Protein AF-A0A6P8FFC8-F1 (afdb_monomer_lite)

Sequence (406 aa):
MRMKVHQKRTISTKQERVILGGIGNQKTQQTAGMQTKPGFVTVKEDDVLLLTDYLQEALHREEDLRMKLTSLQRSTATLLHSSEYLWKSRCSEDLLKSKITALESQLQVCMKGLPQDGVKGLLVDMEKEKGEQDERALQAIQRGTEERAEAQGKILNLQEALQTARAESTKWQSLCEELRGSSTQLKRGLDVSTEQLQQLHTQLELSHGRECELSQQLDGVQQQEEEELRSRLAQLEEDKRTLSAQLQEARDMLSRRGPGELTTRAGVVSEEGPAVQLFKGDDHMAGQLWATEERLKMKERDCVELQTQLEALELECRFYQSSVTQCREELRQLRNRRSQKPSCGYWLVLLLLLFMSGAALLVGLCLCYPLLTDYFQDIYMCLEQHVEDYLNTLASSQNSGCFRPI

InterPro domains:
  IPR051176 Centrosomal and Immune Signaling Modulators [PTHR15715] (24-257)
  IPR060406 SLMAP-like, first coiled-coil [PF27557] (46-112)

Organism: Clupea harengus (NCBI:txid7950)

Foldseek 3Di:
DDDDDDDDDDDDDDDDDDDDDDDDDDDDDDPDQDDDDPDDRDDDPVVVVVVVVVVVVVVVVVVVVVVVVVVVVVVVVVVVVVVVVVVVVVVVVVVVVVVVVVVVVVVVVCVVVDDPVVVVVVVVVVVVVVVVVVVVVVVVVVVVVVVVVVVVVVVVVVVVVVVVVVVVVVVVVVVVVVVVVVVVVVVVVVVVVVVVVVVVVVVVVVVVVVVVVVVVVVVVVVVVVVVVVVVVVVVVVVVVVVVVVVVVVVVVVVVVPDDDDDDDDDDDDDDDDDDDPDDPPVVVVVVVVVVVVVVVVVVVVVVVVVVVVVVVVVVVVVVVVVVVVVVVVVVVVVVVVVVPDPPPPVVVVVVVVVVVVVVVVVVVVCVVCVPVVVVVVVVVVVVVVVVVVVVVVVVVVVPDDDDDDD

Radius of gyration: 61.29 Å; chains: 1; bounding box: 126×76×174 Å

Secondary structure (DSSP, 8-state):
------------------------------------STT-----HHHHHHHHHHHHHHHHHHHHHHHHHHHHHHHHHHHHHHHHHHHHHHHHHHHHHHHHHHHHHHHHHHHHH--HHHHHHHHHHHHHHHHHHHHHHHHHHHHHHHHHHHHHHHHHHHHHHHHHHHHHHHHHHHHHHHHHHHHHHHHHHHHHHHHHHHHHHHHHHHHHHHHHHHHHHHHHHHHHHHHHHHHHHHHHHHHHHHHHHHHHHHHHHHHTS----------------------SSHHHHHHHHHHHHHHHHHHHHHHHHHHHHHHHHHHHHHHHHHHHHHHHHHHHHHHHHHHT---HHHHHHHHHHHHHHHHHHHHHHHHH-HHHHHHHHHHHHHHHHHHHHHHHHHHHHTTS------

pLDDT: mean 80.2, std 22.61, range [25.11, 98.69]

Structure (mmCIF, N/CA/C/O backbone):
data_AF-A0A6P8FFC8-F1
#
_entry.id   AF-A0A6P8FFC8-F1
#
loop_
_atom_site.group_PDB
_atom_site.id
_atom_site.type_symbol
_atom_site.label_atom_id
_atom_site.label_alt_id
_atom_site.label_comp_id
_atom_site.label_asym_id
_atom_site.label_entity_id
_atom_site.label_seq_id
_atom_site.pdbx_PDB_ins_code
_atom_site.Cartn_x
_atom_site.Cartn_y
_atom_site.Cartn_z
_atom_site.occupancy
_atom_site.B_iso_or_equiv
_atom_site.auth_seq_id
_atom_site.auth_comp_id
_atom_site.auth_asym_id
_atom_site.auth_atom_id
_atom_site.pdbx_PDB_model_num
ATOM 1 N N . MET A 1 1 ? -31.167 -25.415 37.114 1.00 40.97 1 MET A N 1
ATOM 2 C CA . MET A 1 1 ? -30.136 -26.347 36.601 1.00 40.97 1 MET A CA 1
ATOM 3 C C . MET A 1 1 ? -28.767 -25.886 37.092 1.00 40.97 1 MET A C 1
ATOM 5 O O . MET A 1 1 ? -28.351 -24.796 36.736 1.00 40.97 1 MET A O 1
ATOM 9 N N . ARG A 1 2 ? -28.109 -26.649 37.979 1.00 33.88 2 ARG A N 1
ATOM 10 C CA . ARG A 1 2 ? -26.772 -26.335 38.523 1.00 33.88 2 ARG A CA 1
ATOM 11 C C . ARG A 1 2 ? -25.704 -26.926 37.601 1.00 33.88 2 ARG A C 1
ATOM 13 O O . ARG A 1 2 ? -25.629 -28.148 37.497 1.00 33.88 2 ARG A O 1
ATOM 20 N N . MET A 1 3 ? -24.871 -26.098 36.976 1.00 36.16 3 MET A N 1
ATOM 21 C CA . MET A 1 3 ? -23.689 -26.581 36.257 1.00 36.16 3 MET A CA 1
ATOM 22 C C . MET A 1 3 ? -22.499 -26.643 37.219 1.00 36.16 3 MET A C 1
ATOM 24 O O . MET A 1 3 ? -21.995 -25.626 37.683 1.00 36.16 3 MET A O 1
ATOM 28 N N . LYS A 1 4 ? -22.086 -27.870 37.553 1.00 38.50 4 LYS A N 1
ATOM 29 C CA . LYS A 1 4 ? -20.825 -28.172 38.238 1.00 38.50 4 LYS A CA 1
ATOM 30 C C . LYS A 1 4 ? -19.704 -28.112 37.201 1.00 38.50 4 LYS A C 1
ATOM 32 O O . LYS A 1 4 ? -19.669 -28.952 36.307 1.00 38.50 4 LYS A O 1
ATOM 37 N N . VAL A 1 5 ? -18.777 -27.169 37.336 1.00 42.69 5 VAL A N 1
ATOM 38 C CA . VAL A 1 5 ? -17.520 -27.186 36.577 1.00 42.69 5 VAL A CA 1
ATOM 39 C C . VAL A 1 5 ? -16.495 -27.966 37.395 1.00 42.69 5 VAL A C 1
ATOM 41 O O . VAL A 1 5 ? -16.095 -27.561 38.483 1.00 42.69 5 VAL A O 1
ATOM 44 N N . HIS A 1 6 ? -16.131 -29.146 36.896 1.00 35.22 6 HIS A N 1
ATOM 45 C CA . HIS A 1 6 ? -15.054 -29.972 37.429 1.00 35.22 6 HIS A CA 1
ATOM 46 C C . HIS A 1 6 ? -13.700 -29.406 37.000 1.00 35.22 6 HIS A C 1
ATOM 48 O O . HIS A 1 6 ? -13.339 -29.451 35.827 1.00 35.22 6 HIS A O 1
ATOM 54 N N . GLN A 1 7 ? -12.928 -28.921 37.970 1.00 38.72 7 GLN A N 1
ATOM 55 C CA . GLN A 1 7 ? -11.532 -28.552 37.782 1.00 38.72 7 GLN A CA 1
ATOM 56 C C . GLN A 1 7 ? -10.659 -29.803 37.961 1.00 38.72 7 GLN A C 1
ATOM 58 O O . GLN A 1 7 ? -10.397 -30.249 39.078 1.00 38.72 7 GLN A O 1
ATOM 63 N N . LYS A 1 8 ? -10.229 -30.400 36.844 1.00 36.50 8 LYS A N 1
ATOM 64 C CA . LYS A 1 8 ? -9.205 -31.454 36.828 1.00 36.50 8 LYS A CA 1
ATOM 65 C C . LYS A 1 8 ? -7.845 -30.830 37.158 1.00 36.50 8 LYS A C 1
ATOM 67 O O . LYS A 1 8 ? -7.291 -30.091 36.353 1.00 36.50 8 LYS A O 1
ATOM 72 N N . ARG A 1 9 ? -7.296 -31.155 38.333 1.00 34.91 9 ARG A N 1
ATOM 73 C CA . ARG A 1 9 ? -5.858 -31.042 38.620 1.00 34.91 9 ARG A CA 1
ATOM 74 C C . ARG A 1 9 ? -5.150 -32.225 37.967 1.00 34.91 9 ARG A C 1
ATOM 76 O O . ARG A 1 9 ? -5.324 -33.357 38.406 1.00 34.91 9 ARG A O 1
ATOM 83 N N . THR A 1 10 ? -4.346 -31.968 36.945 1.00 39.22 10 THR A N 1
ATOM 84 C CA . THR A 1 10 ? -3.332 -32.911 36.466 1.00 39.22 10 THR A CA 1
ATOM 85 C C . THR A 1 10 ? -2.016 -32.592 37.160 1.00 39.22 10 THR A C 1
ATOM 87 O O . THR A 1 10 ? -1.386 -31.570 36.900 1.00 39.22 10 THR A O 1
ATOM 90 N N . ILE A 1 11 ? -1.647 -33.469 38.087 1.00 38.66 11 ILE A N 1
ATOM 91 C CA . ILE A 1 11 ? -0.319 -33.567 38.683 1.00 38.66 11 ILE A CA 1
ATOM 92 C C . ILE A 1 11 ? 0.560 -34.275 37.647 1.00 38.66 11 ILE A C 1
ATOM 94 O O . ILE A 1 11 ? 0.224 -35.382 37.234 1.00 38.66 11 ILE A O 1
ATOM 98 N N . SER A 1 12 ? 1.664 -33.653 37.234 1.00 33.91 12 SER A N 1
ATOM 99 C CA . SER A 1 12 ? 2.736 -34.341 36.511 1.00 33.91 12 SER A CA 1
ATOM 100 C C . SER A 1 12 ? 4.011 -34.258 37.337 1.00 33.91 12 SER A C 1
ATOM 102 O O . SER A 1 12 ? 4.649 -33.214 37.446 1.00 33.91 12 SER A O 1
ATOM 104 N N . THR A 1 13 ? 4.325 -35.383 37.961 1.00 33.38 13 THR A N 1
ATOM 105 C CA . THR A 1 13 ? 5.574 -35.723 38.631 1.00 33.38 13 THR A CA 1
ATOM 106 C C . THR A 1 13 ? 6.575 -36.273 37.614 1.00 33.38 13 THR A C 1
ATOM 108 O O . THR A 1 13 ? 6.241 -37.197 36.880 1.00 33.38 13 THR A O 1
ATOM 111 N N . LYS A 1 14 ? 7.801 -35.732 37.614 1.00 32.88 14 LYS A N 1
ATOM 112 C CA . LYS A 1 14 ? 9.111 -36.397 37.397 1.00 32.88 14 LYS A CA 1
ATOM 113 C C . LYS A 1 14 ? 10.109 -35.390 36.823 1.00 32.88 14 LYS A C 1
ATOM 115 O O . LYS A 1 14 ? 9.912 -34.915 35.715 1.00 32.88 14 LYS A O 1
ATOM 120 N N . GLN A 1 15 ? 11.215 -35.156 37.529 1.00 29.33 15 GLN A N 1
ATOM 121 C CA . GLN A 1 15 ? 12.471 -35.840 37.203 1.00 29.33 15 GLN A CA 1
ATOM 122 C C . GLN A 1 15 ? 13.498 -35.597 38.319 1.00 29.33 15 GLN A C 1
ATOM 124 O O . GLN A 1 15 ? 14.038 -34.505 38.470 1.00 29.33 15 GLN A O 1
ATOM 129 N N . GLU A 1 16 ? 13.747 -36.643 39.108 1.00 30.81 16 GLU A N 1
ATOM 130 C CA . GLU A 1 16 ? 14.966 -36.794 39.901 1.00 30.81 16 GLU A CA 1
ATOM 131 C C . GLU A 1 16 ? 16.195 -36.714 38.991 1.00 30.81 16 GLU A C 1
ATOM 133 O O . GLU A 1 16 ? 16.246 -37.358 37.938 1.00 30.81 16 GLU A O 1
ATOM 138 N N . ARG A 1 17 ? 17.236 -36.025 39.458 1.00 32.50 17 ARG A N 1
ATOM 139 C CA . ARG A 1 17 ? 18.606 -36.453 39.187 1.00 32.50 17 ARG A CA 1
ATOM 140 C C . ARG A 1 17 ? 19.419 -36.392 40.475 1.00 32.50 17 ARG A C 1
ATOM 142 O O . ARG A 1 17 ? 19.907 -35.352 40.897 1.00 32.50 17 ARG A O 1
ATOM 149 N N . VAL A 1 18 ? 19.487 -37.564 41.089 1.00 31.81 18 VAL A N 1
ATOM 150 C CA . VAL A 1 18 ? 20.521 -38.024 42.010 1.00 31.81 18 VAL A CA 1
ATOM 151 C C . VAL A 1 18 ? 21.899 -37.764 41.399 1.00 31.81 18 VAL A C 1
ATOM 153 O O . VAL A 1 18 ? 22.148 -38.237 40.294 1.00 31.81 18 VAL A O 1
ATOM 156 N N . ILE A 1 19 ? 22.797 -37.102 42.135 1.00 35.81 19 ILE A N 1
ATOM 157 C CA . ILE A 1 19 ? 24.216 -37.482 42.189 1.00 35.81 19 ILE A CA 1
ATOM 158 C C . ILE A 1 19 ? 24.649 -37.410 43.657 1.00 35.81 19 ILE A C 1
ATOM 160 O O . ILE A 1 19 ? 24.839 -36.343 44.233 1.00 35.81 19 ILE A O 1
ATOM 164 N N . LEU A 1 20 ? 24.742 -38.597 44.251 1.00 33.06 20 LEU A N 1
ATOM 165 C CA . LEU A 1 20 ? 25.487 -38.891 45.466 1.00 33.06 20 LEU A CA 1
ATOM 166 C C . LEU A 1 20 ? 26.960 -39.099 45.088 1.00 33.06 20 LEU A C 1
ATOM 168 O O . LEU A 1 20 ? 27.239 -39.778 44.102 1.00 33.06 20 LEU A O 1
ATOM 172 N N . GLY A 1 21 ? 27.869 -38.667 45.962 1.00 26.03 21 GLY A N 1
ATOM 173 C CA . GLY A 1 21 ? 29.155 -39.341 46.153 1.00 26.03 21 GLY A CA 1
ATOM 174 C C . GLY A 1 21 ? 30.394 -38.499 45.860 1.00 26.03 21 GLY A C 1
ATOM 175 O O . GLY A 1 21 ? 30.551 -37.969 44.766 1.00 26.03 21 GLY A O 1
ATOM 176 N N . GLY A 1 22 ? 31.313 -38.453 46.831 1.00 26.97 22 GLY A N 1
ATOM 177 C CA . GLY A 1 22 ? 32.692 -38.040 46.570 1.00 26.97 22 GLY A CA 1
ATOM 178 C C . GLY A 1 22 ? 33.465 -37.476 47.757 1.00 26.97 22 GLY A C 1
ATOM 179 O O . GLY A 1 22 ? 33.898 -36.333 47.711 1.00 26.97 22 GLY A O 1
ATOM 180 N N . ILE A 1 23 ? 33.672 -38.274 48.807 1.00 39.56 23 ILE A N 1
ATOM 181 C CA . ILE A 1 23 ? 34.802 -38.098 49.733 1.00 39.56 23 ILE A CA 1
ATOM 182 C C . ILE A 1 23 ? 36.087 -38.418 48.954 1.00 39.56 23 ILE A C 1
ATOM 184 O O . ILE A 1 23 ? 36.138 -39.470 48.318 1.00 39.56 23 ILE A O 1
ATOM 188 N N . GLY A 1 24 ? 37.139 -37.597 49.055 1.00 28.09 24 GLY A N 1
ATOM 189 C CA . GLY A 1 24 ? 38.483 -38.048 48.672 1.00 28.09 24 GLY A CA 1
ATOM 190 C C . GLY A 1 24 ? 39.471 -36.970 48.233 1.00 28.09 24 GLY A C 1
ATOM 191 O O . GLY A 1 24 ? 39.454 -36.542 47.091 1.00 28.09 24 GLY A O 1
ATOM 192 N N . ASN A 1 25 ? 40.356 -36.611 49.164 1.00 29.14 25 ASN A N 1
ATOM 193 C CA . ASN A 1 25 ? 41.813 -36.484 49.029 1.00 29.14 25 ASN A CA 1
ATOM 194 C C . ASN A 1 25 ? 42.472 -35.997 47.721 1.00 29.14 25 ASN A C 1
ATOM 196 O O . ASN A 1 25 ? 42.327 -36.588 46.662 1.00 29.14 25 ASN A O 1
ATOM 200 N N . GLN A 1 26 ? 43.416 -35.068 47.935 1.00 37.78 26 GLN A N 1
ATOM 201 C CA . GLN A 1 26 ? 44.757 -35.000 47.332 1.00 37.78 26 GLN A CA 1
ATOM 202 C C . GLN A 1 26 ? 44.886 -35.307 45.831 1.00 37.78 26 GLN A C 1
ATOM 204 O O . GLN A 1 26 ? 44.946 -36.467 45.435 1.00 37.78 26 GLN A O 1
ATOM 209 N N . LYS A 1 27 ? 45.229 -34.282 45.046 1.00 31.66 27 LYS A N 1
ATOM 210 C CA . LYS A 1 27 ? 46.530 -34.231 44.354 1.00 31.66 27 LYS A CA 1
ATOM 211 C C . LYS A 1 27 ? 46.674 -32.941 43.560 1.00 31.66 27 LYS A C 1
ATOM 213 O O . LYS A 1 27 ? 45.894 -32.637 42.670 1.00 31.66 27 LYS A O 1
ATOM 218 N N . THR A 1 28 ? 47.749 -32.238 43.876 1.00 41.09 28 THR A N 1
ATOM 219 C CA . THR A 1 28 ? 48.655 -31.619 42.912 1.00 41.09 28 THR A CA 1
ATOM 220 C C . THR A 1 28 ? 48.513 -32.202 41.499 1.00 41.09 28 THR A C 1
ATOM 222 O O . THR A 1 28 ? 48.934 -33.329 41.244 1.00 41.09 28 THR A O 1
ATOM 225 N N . GLN A 1 29 ? 48.017 -31.397 40.565 1.00 35.91 29 GLN A N 1
ATOM 226 C CA . GLN A 1 29 ? 48.495 -31.421 39.188 1.00 35.91 29 GLN A CA 1
ATOM 227 C C . GLN A 1 29 ? 48.927 -30.005 38.824 1.00 35.91 29 GLN A C 1
ATOM 229 O O . GLN A 1 29 ? 48.142 -29.145 38.447 1.00 35.91 29 GLN A O 1
ATOM 234 N N . GLN A 1 30 ? 50.229 -29.791 39.009 1.00 41.00 30 GLN A N 1
ATOM 235 C CA . GLN A 1 30 ? 51.023 -28.863 38.223 1.00 41.00 30 GLN A CA 1
ATOM 236 C C . GLN A 1 30 ? 50.660 -29.005 36.741 1.00 41.00 30 GLN A C 1
ATOM 238 O O . GLN A 1 30 ? 51.004 -30.002 36.111 1.00 41.00 30 GLN A O 1
ATOM 243 N N . THR A 1 31 ? 50.073 -27.971 36.158 1.00 39.38 31 THR A N 1
ATOM 244 C CA . THR A 1 31 ? 50.303 -27.635 34.755 1.00 39.38 31 THR A CA 1
ATOM 245 C C . THR A 1 31 ? 51.244 -26.443 34.742 1.00 39.38 31 THR A C 1
ATOM 247 O O . THR A 1 31 ? 50.855 -25.287 34.828 1.00 39.38 31 THR A O 1
ATOM 250 N N . ALA A 1 32 ? 52.532 -26.775 34.688 1.00 48.38 32 ALA A N 1
ATOM 251 C CA . ALA A 1 32 ? 53.653 -25.865 34.542 1.00 48.38 32 ALA A CA 1
ATOM 252 C C . ALA A 1 32 ? 53.354 -24.709 33.567 1.00 48.38 32 ALA A C 1
ATOM 254 O O . ALA A 1 32 ? 53.146 -24.938 32.372 1.00 48.38 32 ALA A O 1
ATOM 255 N N . GLY A 1 33 ? 53.361 -23.479 34.083 1.00 45.41 33 GLY A N 1
ATOM 256 C CA . GLY A 1 33 ? 53.741 -22.292 33.325 1.00 45.41 33 GLY A CA 1
ATOM 257 C C . GLY A 1 33 ? 55.260 -22.197 33.402 1.00 45.41 33 GLY A C 1
ATOM 258 O O . GLY A 1 33 ? 55.819 -21.985 34.479 1.00 45.41 33 GLY A O 1
ATOM 259 N N . MET A 1 34 ? 55.935 -22.483 32.291 1.00 44.62 34 MET A N 1
ATOM 260 C CA . MET A 1 34 ? 57.392 -22.472 32.212 1.00 44.62 34 MET A CA 1
ATOM 261 C C . MET A 1 34 ? 57.901 -21.055 32.493 1.00 44.62 34 MET A C 1
ATOM 263 O O . MET A 1 34 ? 57.666 -20.138 31.711 1.00 44.62 34 MET A O 1
ATOM 267 N N . GLN A 1 35 ? 58.607 -20.880 33.612 1.00 40.31 35 GLN A N 1
ATOM 268 C CA . GLN A 1 35 ? 59.340 -19.651 33.892 1.00 40.31 35 GLN A CA 1
ATOM 269 C C . GLN A 1 35 ? 60.554 -19.569 32.968 1.00 40.31 35 GLN A C 1
ATOM 271 O O . GLN A 1 35 ? 61.497 -20.351 33.091 1.00 40.31 35 GLN A O 1
ATOM 276 N N . THR A 1 36 ? 60.573 -18.570 32.092 1.00 51.97 36 THR A N 1
ATOM 277 C CA . THR A 1 36 ? 61.813 -18.050 31.513 1.00 51.97 36 THR A CA 1
ATOM 278 C C . THR A 1 36 ? 61.978 -16.594 31.946 1.00 51.97 36 THR A C 1
ATOM 280 O O . THR A 1 36 ? 61.289 -15.722 31.431 1.00 51.97 36 THR A O 1
ATOM 283 N N . LYS A 1 37 ? 62.938 -16.364 32.860 1.00 41.12 37 LYS A N 1
ATOM 284 C CA . LYS A 1 37 ? 63.449 -15.073 33.383 1.00 41.12 37 LYS A CA 1
ATOM 285 C C . LYS A 1 37 ? 62.493 -14.252 34.285 1.00 41.12 37 LYS A C 1
ATOM 287 O O . LYS A 1 37 ? 61.277 -14.317 34.131 1.00 41.12 37 LYS A O 1
ATOM 292 N N . PRO A 1 38 ? 63.035 -13.509 35.278 1.00 47.25 38 PRO A N 1
ATOM 293 C CA . PRO A 1 38 ? 62.232 -12.861 36.312 1.00 47.25 38 PRO A CA 1
ATOM 294 C C . PRO A 1 38 ? 61.407 -11.724 35.703 1.00 47.25 38 PRO A C 1
ATOM 296 O O . PRO A 1 38 ? 61.969 -10.796 35.127 1.00 47.25 38 PRO A O 1
ATOM 299 N N . GLY A 1 39 ? 60.082 -11.806 35.835 1.00 53.84 39 GLY A N 1
ATOM 300 C CA . GLY A 1 39 ? 59.167 -10.704 35.517 1.00 53.84 39 GLY A CA 1
ATOM 301 C C . GLY A 1 39 ? 58.048 -10.998 34.515 1.00 53.84 39 GLY A C 1
ATOM 302 O O . GLY A 1 39 ? 57.161 -10.164 34.394 1.00 53.84 39 GLY A O 1
ATOM 303 N N . PHE A 1 40 ? 58.022 -12.155 33.841 1.00 48.06 40 PHE A N 1
ATOM 304 C CA . PHE A 1 40 ? 56.923 -12.509 32.928 1.00 48.06 40 PHE A CA 1
ATOM 305 C C . PHE A 1 40 ? 56.311 -13.868 33.287 1.00 48.06 40 PHE A C 1
ATOM 307 O O . PHE A 1 40 ? 56.902 -14.919 33.049 1.00 48.06 40 PHE A O 1
ATOM 314 N N . VAL A 1 41 ? 55.109 -13.839 33.873 1.00 56.41 41 VAL A N 1
ATOM 315 C CA . VAL A 1 41 ? 54.242 -15.016 34.011 1.00 56.41 41 VAL A CA 1
ATOM 316 C C . VAL A 1 41 ? 53.539 -15.209 32.671 1.00 56.41 41 VAL A C 1
ATOM 318 O O . VAL A 1 41 ? 52.689 -14.408 32.292 1.00 56.41 41 VAL A O 1
ATOM 321 N N . THR A 1 42 ? 53.919 -16.247 31.932 1.00 62.91 42 THR A N 1
ATOM 322 C CA . THR A 1 42 ? 53.246 -16.643 30.694 1.00 62.91 42 THR A CA 1
ATOM 323 C C . THR A 1 42 ? 51.981 -17.416 31.059 1.00 62.91 42 THR A C 1
ATOM 325 O O . THR A 1 42 ? 52.013 -18.609 31.356 1.00 62.91 42 THR A O 1
ATOM 328 N N . VAL A 1 43 ? 50.855 -16.704 31.113 1.00 70.81 43 VAL A N 1
ATOM 329 C CA . VAL A 1 43 ? 49.531 -17.330 31.211 1.00 70.81 43 VAL A CA 1
ATOM 330 C C . VAL A 1 43 ? 49.297 -18.099 29.914 1.00 70.81 43 VAL A C 1
ATOM 332 O O . VAL A 1 43 ? 49.531 -17.561 28.830 1.00 70.81 43 VAL A O 1
ATOM 335 N N . LYS A 1 44 ? 48.894 -19.368 30.014 1.00 80.56 44 LYS A N 1
ATOM 336 C CA . LYS A 1 44 ? 48.562 -20.156 28.827 1.00 80.56 44 LYS A CA 1
ATOM 337 C C . LYS A 1 44 ? 47.301 -19.588 28.201 1.00 80.56 44 LYS A C 1
ATOM 339 O O . LYS A 1 44 ? 46.355 -19.250 28.905 1.00 80.56 44 LYS A O 1
ATOM 344 N N . GLU A 1 45 ? 47.291 -19.512 26.881 1.00 81.38 45 GLU A N 1
ATOM 345 C CA . GLU A 1 45 ? 46.138 -19.037 26.117 1.00 81.38 45 GLU A CA 1
ATOM 346 C C . GLU A 1 45 ? 44.874 -19.854 26.443 1.00 81.38 45 GLU A C 1
ATOM 348 O O . GLU A 1 45 ? 43.814 -19.273 26.655 1.00 81.38 45 GLU A O 1
ATOM 353 N N . ASP A 1 46 ? 45.020 -21.168 26.651 1.00 85.75 46 ASP A N 1
ATOM 354 C CA . ASP A 1 46 ? 43.943 -22.069 27.088 1.00 85.75 46 ASP A CA 1
ATOM 355 C C . ASP A 1 46 ? 43.286 -21.643 28.417 1.00 85.75 46 ASP A C 1
ATOM 357 O O . ASP A 1 46 ? 42.066 -21.718 28.555 1.00 85.75 46 ASP A O 1
ATOM 361 N N . ASP A 1 47 ? 44.067 -21.153 29.389 1.00 88.00 47 ASP A N 1
ATOM 362 C CA . ASP A 1 47 ? 43.550 -20.711 30.694 1.00 88.00 47 ASP A CA 1
ATOM 363 C C . ASP A 1 47 ? 42.786 -19.378 30.570 1.00 88.00 47 ASP A C 1
ATOM 365 O O . ASP A 1 47 ? 41.813 -19.139 31.289 1.00 88.00 47 ASP A O 1
ATOM 369 N N . VAL A 1 48 ? 43.200 -18.509 29.638 1.00 86.62 48 VAL A N 1
ATOM 370 C CA . VAL A 1 48 ? 42.503 -17.248 29.326 1.00 86.62 48 VAL A CA 1
ATOM 371 C C . VAL A 1 48 ? 41.180 -17.528 28.615 1.00 86.62 48 VAL A C 1
ATOM 373 O O . VAL A 1 48 ? 40.162 -16.916 28.950 1.00 86.62 48 VAL A O 1
ATOM 376 N N . LEU A 1 49 ? 41.172 -18.467 27.667 1.00 90.94 49 LEU A N 1
ATOM 377 C CA . LEU A 1 49 ? 39.957 -18.900 26.976 1.00 90.94 49 LEU A CA 1
ATOM 378 C C . LEU A 1 49 ? 38.967 -19.534 27.961 1.00 90.94 49 LEU A C 1
ATOM 380 O O . LEU A 1 49 ? 37.810 -19.126 28.005 1.00 90.94 49 LEU A O 1
ATOM 384 N N . LEU A 1 50 ? 39.440 -20.421 28.840 1.00 94.94 50 LEU A N 1
ATOM 385 C CA . LEU A 1 50 ? 38.618 -21.029 29.886 1.00 94.94 50 LEU A CA 1
ATOM 386 C C . LEU A 1 50 ? 38.032 -19.986 30.856 1.00 94.94 50 LEU A C 1
ATOM 388 O O . LEU A 1 50 ? 36.866 -20.071 31.241 1.00 94.94 50 LEU A O 1
ATOM 392 N N . LEU A 1 51 ? 38.816 -18.978 31.251 1.00 93.81 51 LEU A N 1
ATOM 393 C CA . LEU A 1 51 ? 38.316 -17.876 32.077 1.00 93.81 51 LEU A CA 1
ATOM 394 C C . LEU A 1 51 ? 37.246 -17.060 31.342 1.00 93.81 51 LEU A C 1
ATOM 396 O O . LEU A 1 51 ? 36.266 -16.642 31.958 1.00 93.81 51 LEU A O 1
ATOM 400 N N . THR A 1 52 ? 37.418 -16.852 30.038 1.00 93.56 52 THR A N 1
ATOM 401 C CA . THR A 1 52 ? 36.441 -16.152 29.197 1.00 93.56 52 THR A CA 1
ATOM 402 C C . THR A 1 52 ? 35.127 -16.931 29.138 1.00 93.56 52 THR A C 1
ATOM 404 O O . THR A 1 52 ? 34.075 -16.333 29.357 1.00 93.56 52 THR A O 1
ATOM 407 N N . ASP A 1 53 ? 35.177 -18.256 28.978 1.00 95.25 53 ASP A N 1
ATOM 408 C CA . ASP A 1 53 ? 33.997 -19.129 29.023 1.00 95.25 53 ASP A CA 1
ATOM 409 C C . ASP A 1 53 ? 33.283 -19.061 30.383 1.00 95.25 53 ASP A C 1
ATOM 411 O O . ASP A 1 53 ? 32.058 -18.939 30.439 1.00 95.25 53 ASP A O 1
ATOM 415 N N . TYR A 1 54 ? 34.026 -19.071 31.497 1.00 97.31 54 TYR A N 1
ATOM 416 C CA . TYR A 1 54 ? 33.433 -18.939 32.833 1.00 97.31 54 TYR A CA 1
ATOM 417 C C . TYR A 1 54 ? 32.801 -17.570 33.075 1.00 97.31 54 TYR A C 1
ATOM 419 O O . TYR A 1 54 ? 31.727 -17.495 33.676 1.00 97.31 54 TYR A O 1
ATOM 427 N N . LEU A 1 55 ? 33.443 -16.490 32.624 1.00 96.12 55 LEU A N 1
ATOM 428 C CA . LEU A 1 55 ? 32.888 -15.140 32.713 1.00 96.12 55 LEU A CA 1
ATOM 429 C C . LEU A 1 55 ? 31.633 -15.014 31.854 1.00 96.12 55 LEU A C 1
ATOM 431 O O . LEU A 1 55 ? 30.630 -14.465 32.310 1.00 96.12 55 LEU A O 1
ATOM 435 N N . GLN A 1 56 ? 31.662 -15.573 30.646 1.00 96.00 56 GLN A N 1
ATOM 436 C CA . GLN A 1 56 ? 30.514 -15.604 29.760 1.00 96.00 56 GLN A CA 1
ATOM 437 C C . GLN A 1 56 ? 29.371 -16.399 30.399 1.00 96.00 56 GLN A C 1
ATOM 439 O O . GLN A 1 56 ? 28.252 -15.898 30.458 1.00 96.00 56 GLN A O 1
ATOM 444 N N . GLU A 1 57 ? 29.616 -17.581 30.962 1.00 96.69 57 GLU A N 1
ATOM 445 C CA . GLU A 1 57 ? 28.559 -18.351 31.621 1.00 96.69 57 GLU A CA 1
ATOM 446 C C . GLU A 1 57 ? 28.041 -17.679 32.906 1.00 96.69 57 GLU A C 1
ATOM 448 O O . GLU A 1 57 ? 26.841 -17.722 33.186 1.00 96.69 57 GLU A O 1
ATOM 453 N N . ALA A 1 58 ? 28.905 -17.022 33.686 1.00 96.12 58 ALA A N 1
ATOM 454 C CA . ALA A 1 58 ? 28.487 -16.232 34.844 1.00 96.12 58 ALA A CA 1
ATOM 455 C C . ALA A 1 58 ? 27.556 -15.079 34.436 1.00 96.12 58 ALA A C 1
ATOM 457 O O . ALA A 1 58 ? 26.523 -14.882 35.077 1.00 96.12 58 ALA A O 1
ATOM 458 N N . LEU A 1 59 ? 27.873 -14.392 33.336 1.00 97.62 59 LEU A N 1
ATOM 459 C CA . LEU A 1 59 ? 27.046 -13.327 32.771 1.00 97.62 59 LEU A CA 1
ATOM 460 C C . LEU A 1 59 ? 25.684 -13.855 32.293 1.00 97.62 59 LEU A C 1
ATOM 462 O O . LEU A 1 59 ? 24.655 -13.293 32.659 1.00 97.62 59 LEU A O 1
ATOM 466 N N . HIS A 1 60 ? 25.642 -14.996 31.593 1.00 97.50 60 HIS A N 1
ATOM 467 C CA . HIS A 1 60 ? 24.371 -15.629 31.203 1.00 97.50 60 HIS A CA 1
ATOM 468 C C . HIS A 1 60 ? 23.517 -16.011 32.427 1.00 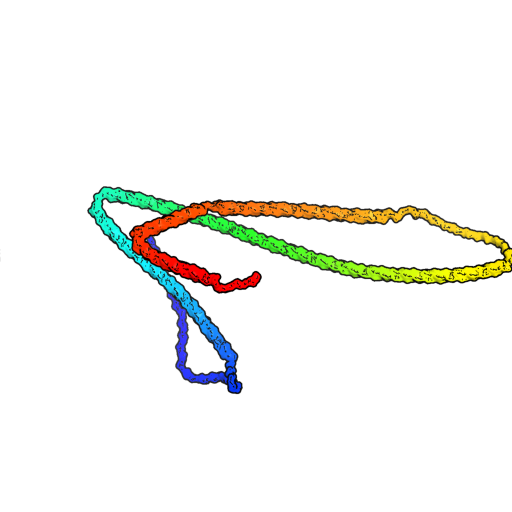97.50 60 HIS A C 1
ATOM 470 O O . HIS A 1 60 ? 22.305 -15.792 32.437 1.00 97.50 60 HIS A O 1
ATOM 476 N N . ARG A 1 61 ? 24.127 -16.550 33.497 1.00 98.19 61 ARG A N 1
ATOM 477 C CA . ARG A 1 61 ? 23.414 -16.868 34.751 1.00 98.19 61 ARG A CA 1
ATOM 478 C C . ARG A 1 61 ? 22.872 -15.615 35.443 1.00 98.19 61 ARG A C 1
ATOM 480 O O . ARG A 1 61 ? 21.784 -15.670 36.022 1.00 98.19 61 ARG A O 1
ATOM 487 N N . GLU A 1 62 ? 23.610 -14.507 35.404 1.00 97.56 62 GLU A N 1
ATOM 488 C CA . GLU A 1 62 ? 23.165 -13.217 35.938 1.00 97.56 62 GLU A CA 1
ATOM 489 C C . GLU A 1 62 ? 21.958 -12.678 35.157 1.00 97.56 62 GLU A C 1
ATOM 491 O O . GLU A 1 62 ? 20.949 -12.303 35.762 1.00 97.56 62 GLU A O 1
ATOM 496 N N . GLU A 1 63 ? 22.014 -12.702 33.825 1.00 97.69 63 GLU A N 1
ATOM 497 C CA . GLU A 1 63 ? 20.909 -12.292 32.952 1.00 97.69 63 GLU A CA 1
ATOM 498 C C . GLU A 1 63 ? 19.650 -13.141 33.190 1.00 97.69 63 GLU A C 1
ATOM 500 O O . GLU A 1 63 ? 18.554 -12.598 33.359 1.00 97.69 63 GLU A O 1
ATOM 505 N N . ASP A 1 64 ? 19.801 -14.460 33.326 1.00 97.44 64 ASP A N 1
ATOM 506 C CA . ASP A 1 64 ? 18.717 -15.386 33.668 1.00 97.44 64 ASP A CA 1
ATOM 507 C C . ASP A 1 64 ? 18.062 -15.054 35.016 1.00 97.44 64 ASP A C 1
ATOM 509 O O . ASP A 1 64 ? 16.831 -15.069 35.155 1.00 97.44 64 ASP A O 1
ATOM 513 N N . LEU A 1 65 ? 18.868 -14.757 36.039 1.00 98.00 65 LEU A N 1
ATOM 514 C CA . LEU A 1 65 ? 18.368 -14.353 37.353 1.00 98.00 65 LEU A CA 1
ATOM 515 C C . LEU A 1 65 ? 17.662 -13.000 37.287 1.00 98.00 65 LEU A C 1
ATOM 517 O O . LEU A 1 65 ? 16.603 -12.838 37.896 1.00 98.00 65 LEU A O 1
ATOM 521 N N . ARG A 1 66 ? 18.185 -12.054 36.506 1.00 98.06 66 ARG A N 1
ATOM 522 C CA . ARG A 1 66 ? 17.564 -10.746 36.277 1.00 98.06 66 ARG A CA 1
ATOM 523 C C . ARG A 1 66 ? 16.203 -10.893 35.592 1.00 98.06 66 ARG A C 1
ATOM 525 O O . ARG A 1 66 ? 15.225 -10.275 36.021 1.00 98.06 66 ARG A O 1
ATOM 532 N N . MET A 1 67 ? 16.085 -11.767 34.595 1.00 97.38 67 MET A N 1
ATOM 533 C CA . MET A 1 67 ? 14.809 -12.082 33.940 1.00 97.38 67 MET A CA 1
ATOM 534 C C . MET A 1 67 ? 13.811 -12.734 34.909 1.00 97.38 67 MET A C 1
ATOM 536 O O . MET A 1 67 ? 12.646 -12.332 34.967 1.00 97.38 67 MET A O 1
ATOM 540 N N . LYS A 1 68 ? 14.257 -13.678 35.747 1.00 98.12 68 LYS A N 1
ATOM 541 C CA . LYS A 1 68 ? 13.413 -14.291 36.792 1.00 98.12 68 LYS A CA 1
ATOM 542 C C . LYS A 1 68 ? 12.952 -13.271 37.832 1.00 98.12 68 LYS A C 1
ATOM 544 O O . LYS A 1 68 ? 11.778 -13.277 38.200 1.00 98.12 68 LYS A O 1
ATOM 549 N N . LEU A 1 69 ? 13.834 -12.373 38.268 1.00 98.00 69 LEU A N 1
ATOM 550 C CA . LEU A 1 69 ? 13.517 -11.329 39.242 1.00 98.00 69 LEU A CA 1
ATOM 551 C C . LEU A 1 69 ? 12.473 -10.355 38.695 1.00 98.00 69 LEU A C 1
ATOM 553 O O . LEU A 1 69 ? 11.485 -10.087 39.373 1.00 98.00 69 LEU A O 1
ATOM 557 N N . THR A 1 70 ? 12.632 -9.882 37.456 1.00 97.44 70 THR A N 1
ATOM 558 C CA . THR A 1 70 ? 11.637 -8.991 36.830 1.00 97.44 70 THR A CA 1
ATOM 559 C C . THR A 1 70 ? 10.290 -9.689 36.629 1.00 97.44 70 THR A C 1
ATOM 561 O O . THR A 1 70 ? 9.239 -9.071 36.807 1.00 97.44 70 THR A O 1
ATOM 564 N N . SER A 1 71 ? 10.287 -10.992 36.321 1.00 95.50 71 SER A N 1
ATOM 565 C CA . SER A 1 71 ? 9.062 -11.796 36.267 1.00 95.50 71 SER A CA 1
ATOM 566 C C . SER A 1 71 ? 8.383 -11.915 37.633 1.00 95.50 71 SER A C 1
ATOM 568 O O . SER A 1 71 ? 7.176 -11.693 37.728 1.00 95.50 71 SER A O 1
ATOM 570 N N . LEU A 1 72 ? 9.144 -12.216 38.691 1.00 98.00 72 LEU A N 1
ATOM 571 C CA . LEU A 1 72 ? 8.635 -12.303 40.064 1.00 98.00 72 LEU A CA 1
ATOM 572 C C . LEU A 1 72 ? 8.119 -10.954 40.573 1.00 98.00 72 LEU A C 1
ATOM 574 O O . LEU A 1 72 ? 7.055 -10.893 41.187 1.00 98.00 72 LEU A O 1
ATOM 578 N N . GLN A 1 73 ? 8.828 -9.861 40.291 1.00 97.88 73 GLN A N 1
ATOM 579 C CA . GLN A 1 73 ? 8.383 -8.506 40.620 1.00 97.88 73 GLN A CA 1
ATOM 580 C C . GLN A 1 73 ? 7.057 -8.183 39.930 1.00 97.88 73 GLN A C 1
ATOM 582 O O . GLN A 1 73 ? 6.127 -7.716 40.586 1.00 97.88 73 GLN A O 1
ATOM 587 N N . ARG A 1 74 ? 6.924 -8.514 38.638 1.00 97.94 74 ARG A N 1
ATOM 588 C CA . ARG A 1 74 ? 5.673 -8.338 37.891 1.00 97.94 74 ARG A CA 1
ATOM 589 C C . ARG A 1 74 ? 4.531 -9.146 38.502 1.00 97.94 74 ARG A C 1
ATOM 591 O O . ARG A 1 74 ? 3.477 -8.578 38.766 1.00 97.94 74 ARG A O 1
ATOM 598 N N . SER A 1 75 ? 4.736 -10.436 38.777 1.00 96.50 75 SER A N 1
ATOM 599 C CA . SER A 1 75 ? 3.692 -11.272 39.384 1.00 96.50 75 SER A CA 1
ATOM 600 C C . SER A 1 75 ? 3.312 -10.803 40.787 1.00 96.50 75 SER A C 1
ATOM 602 O O . SER A 1 75 ? 2.140 -10.853 41.147 1.00 96.50 75 SER A O 1
ATOM 604 N N . THR A 1 76 ? 4.277 -10.308 41.566 1.00 97.69 76 THR A N 1
ATOM 605 C CA . THR A 1 76 ? 4.029 -9.771 42.912 1.00 97.69 76 THR A CA 1
ATOM 606 C C . THR A 1 76 ? 3.226 -8.476 42.842 1.00 97.69 76 THR A C 1
ATOM 608 O O . THR A 1 76 ? 2.258 -8.327 43.580 1.00 97.69 76 THR A O 1
ATOM 611 N N . ALA A 1 77 ? 3.551 -7.575 41.909 1.00 97.62 77 ALA A N 1
ATOM 612 C CA . ALA A 1 77 ? 2.774 -6.362 41.665 1.00 97.62 77 ALA A CA 1
ATOM 613 C C . ALA A 1 77 ? 1.333 -6.684 41.229 1.00 97.62 77 ALA A C 1
ATOM 615 O O . ALA A 1 77 ? 0.384 -6.102 41.751 1.00 97.62 77 ALA A O 1
ATOM 616 N N . THR A 1 78 ? 1.146 -7.660 40.330 1.00 97.06 78 THR A N 1
ATOM 617 C CA . THR A 1 78 ? -0.191 -8.135 39.939 1.00 97.06 78 THR A CA 1
ATOM 618 C C . THR A 1 78 ? -0.958 -8.715 41.129 1.00 97.06 78 THR A C 1
ATOM 620 O O . THR A 1 78 ? -2.136 -8.405 41.308 1.00 97.06 78 THR A O 1
ATOM 623 N N . LEU A 1 79 ? -0.303 -9.521 41.970 1.00 97.69 79 LEU A N 1
ATOM 624 C CA . LEU A 1 79 ? -0.924 -10.111 43.153 1.00 97.69 79 LEU A CA 1
ATOM 625 C C . LEU A 1 79 ? -1.320 -9.043 44.180 1.00 97.69 79 LEU A C 1
ATOM 627 O O . LEU A 1 79 ? -2.449 -9.073 44.666 1.00 97.69 79 LEU A O 1
ATOM 631 N N . LEU A 1 80 ? -0.451 -8.068 44.455 1.00 97.56 80 LEU A N 1
ATOM 632 C CA . LEU A 1 80 ? -0.760 -6.935 45.331 1.00 97.56 80 LEU A CA 1
ATOM 633 C C . LEU A 1 80 ? -1.965 -6.146 44.818 1.00 97.56 80 LEU A C 1
ATOM 635 O O . LEU A 1 80 ? -2.912 -5.935 45.571 1.00 97.56 80 LEU A O 1
ATOM 639 N N . HIS A 1 81 ? -1.989 -5.809 43.527 1.00 97.19 81 HIS A N 1
ATOM 640 C CA . HIS A 1 81 ? -3.117 -5.091 42.940 1.00 97.19 81 HIS A CA 1
ATOM 641 C C . HIS A 1 81 ? -4.425 -5.893 43.033 1.00 97.19 81 HIS A C 1
ATOM 643 O O . HIS A 1 81 ? -5.474 -5.350 43.384 1.00 97.19 81 HIS A O 1
ATOM 649 N N . SER A 1 82 ? -4.364 -7.210 42.800 1.00 95.75 82 SER A N 1
ATOM 650 C CA . SER A 1 82 ? -5.523 -8.090 42.975 1.00 95.75 82 SER A CA 1
ATOM 651 C C . SER A 1 82 ? -5.982 -8.173 44.435 1.00 95.75 82 SER A C 1
ATOM 653 O O . SER A 1 82 ? -7.181 -8.162 44.698 1.00 95.75 82 SER A O 1
ATOM 655 N N . SER A 1 83 ? -5.052 -8.185 45.395 1.00 96.00 83 SER A N 1
ATOM 656 C CA . SER A 1 83 ? -5.354 -8.198 46.827 1.00 96.00 83 SER A CA 1
ATOM 657 C C . SER A 1 83 ? -6.010 -6.892 47.270 1.00 96.00 83 SER A C 1
ATOM 659 O O . SER A 1 83 ? -7.012 -6.929 47.979 1.00 96.00 83 SER A O 1
ATOM 661 N N . GLU A 1 84 ? -5.499 -5.740 46.829 1.00 97.31 84 GLU A N 1
ATOM 662 C CA . GLU A 1 84 ? -6.118 -4.435 47.085 1.00 97.31 84 GLU A CA 1
ATOM 663 C C . GLU A 1 84 ? -7.533 -4.355 46.513 1.00 97.31 84 GLU A C 1
ATOM 665 O O . GLU A 1 84 ? -8.446 -3.874 47.185 1.00 97.31 84 GLU A O 1
ATOM 670 N N . TYR A 1 85 ? -7.731 -4.842 45.284 1.00 97.12 85 TYR A N 1
ATOM 671 C CA . TYR A 1 85 ? -9.050 -4.903 44.664 1.00 97.12 85 TYR A CA 1
ATOM 672 C C . TYR A 1 85 ? -10.008 -5.786 45.470 1.00 97.12 85 TYR A C 1
ATOM 674 O O . TYR A 1 85 ? -11.120 -5.360 45.782 1.00 97.12 85 TYR A O 1
ATOM 682 N N . LEU A 1 86 ? -9.570 -6.986 45.864 1.00 96.88 86 LEU A N 1
ATOM 683 C CA . LEU A 1 86 ? -10.367 -7.903 46.679 1.00 96.88 86 LEU A CA 1
ATOM 684 C C . LEU A 1 86 ? -10.727 -7.288 48.034 1.00 96.88 86 LEU A C 1
ATOM 686 O O . LEU A 1 86 ? -11.869 -7.409 48.468 1.00 96.88 86 LEU A O 1
ATOM 690 N N . TRP A 1 87 ? -9.793 -6.597 48.688 1.00 95.25 87 TRP A N 1
ATOM 691 C CA . TRP A 1 87 ? -10.053 -5.947 49.972 1.00 95.25 87 TRP A CA 1
ATOM 692 C C . TRP A 1 87 ? -11.038 -4.781 49.829 1.00 95.25 87 TRP A C 1
ATOM 694 O O . TRP A 1 87 ? -12.004 -4.706 50.585 1.00 95.25 87 TRP A O 1
ATOM 704 N N . LYS A 1 88 ? -10.878 -3.933 48.801 1.00 97.25 88 LYS A N 1
ATOM 705 C CA . LYS A 1 88 ? -11.841 -2.865 48.471 1.00 97.25 88 LYS A CA 1
ATOM 706 C C . LYS A 1 88 ? -13.233 -3.424 48.184 1.00 97.25 88 LYS A C 1
ATOM 708 O O . LYS A 1 88 ? -14.214 -2.906 48.711 1.00 97.25 88 LYS A O 1
ATOM 713 N N . SER A 1 89 ? -13.314 -4.492 47.389 1.00 96.81 89 SER A N 1
ATOM 714 C CA . SER A 1 89 ? -14.574 -5.175 47.083 1.00 96.81 89 SER A CA 1
ATOM 715 C C . SER A 1 89 ? -15.214 -5.790 48.326 1.00 96.81 89 SER A C 1
ATOM 717 O O . SER A 1 89 ? -16.433 -5.811 48.443 1.00 96.81 89 SER A O 1
ATOM 719 N N . ARG A 1 90 ? -14.414 -6.296 49.266 1.00 96.12 90 ARG A N 1
ATOM 720 C CA . ARG A 1 90 ? -14.927 -6.878 50.507 1.00 96.12 90 ARG A CA 1
ATOM 721 C C . ARG A 1 90 ? -15.448 -5.807 51.463 1.00 96.12 90 ARG A C 1
ATOM 723 O O . ARG A 1 90 ? -16.529 -5.966 52.013 1.00 96.12 90 ARG A O 1
ATOM 730 N N . CYS A 1 91 ? -14.748 -4.679 51.593 1.00 95.12 91 CYS A N 1
ATOM 731 C CA . CYS A 1 91 ? -15.247 -3.532 52.354 1.00 95.12 91 CYS A CA 1
ATOM 732 C C . CYS A 1 91 ? -16.543 -2.964 51.775 1.00 95.12 91 CYS A C 1
ATOM 734 O O . CYS A 1 91 ? -17.434 -2.586 52.533 1.00 95.12 91 CYS A O 1
ATOM 736 N N . SER A 1 92 ? -16.660 -2.886 50.445 1.00 95.00 92 SER A N 1
ATOM 737 C CA . SER A 1 92 ? -17.896 -2.421 49.816 1.00 95.00 92 SER A CA 1
ATOM 738 C C . SER A 1 92 ? -19.043 -3.410 50.031 1.00 95.00 92 SER A C 1
ATOM 740 O O . SER A 1 92 ? -20.157 -2.978 50.316 1.00 95.00 92 SER A O 1
ATOM 742 N N . GLU A 1 93 ? -18.776 -4.716 49.976 1.00 97.06 93 GLU A N 1
ATOM 743 C CA . GLU A 1 93 ? -19.745 -5.759 50.321 1.00 97.06 93 GLU A CA 1
ATOM 744 C C . GLU A 1 93 ? -20.215 -5.639 51.780 1.00 97.06 93 GLU A C 1
ATOM 746 O O . GLU A 1 93 ? -21.417 -5.661 52.037 1.00 97.06 93 GLU A O 1
ATOM 751 N N . ASP A 1 94 ? -19.302 -5.455 52.735 1.00 97.44 94 ASP A N 1
ATOM 752 C CA . ASP A 1 94 ? -19.643 -5.310 54.156 1.00 97.44 94 ASP A CA 1
ATOM 753 C C . ASP A 1 94 ? -20.423 -4.014 54.433 1.00 97.44 94 ASP A C 1
ATOM 755 O O . ASP A 1 94 ? -21.394 -4.015 55.196 1.00 97.44 94 ASP A O 1
ATOM 759 N N . LEU A 1 95 ? -20.075 -2.915 53.753 1.00 97.38 95 LEU A N 1
ATOM 760 C CA . LEU A 1 95 ? -20.841 -1.669 53.798 1.00 97.38 95 LEU A CA 1
ATOM 761 C C . LEU A 1 95 ? -22.261 -1.864 53.252 1.00 97.38 95 LEU A C 1
ATOM 763 O O . LEU A 1 95 ? -23.222 -1.371 53.844 1.00 97.38 95 LEU A O 1
ATOM 767 N N . LEU A 1 96 ? -22.403 -2.574 52.130 1.00 95.56 96 LEU A N 1
ATOM 768 C CA . LEU A 1 96 ? -23.703 -2.890 51.541 1.00 95.56 96 LEU A CA 1
ATOM 769 C C . LEU A 1 96 ? -24.528 -3.778 52.470 1.00 95.56 96 LEU A C 1
ATOM 771 O O . LEU A 1 96 ? -25.695 -3.476 52.689 1.00 95.56 96 LEU A O 1
ATOM 775 N N . LYS A 1 97 ? -23.931 -4.808 53.078 1.00 97.31 97 LYS A N 1
ATOM 776 C CA . LYS A 1 97 ? -24.602 -5.642 54.085 1.00 97.31 97 LYS A CA 1
ATOM 777 C C . LYS A 1 97 ? -25.093 -4.810 55.264 1.00 97.31 97 LYS A C 1
ATOM 779 O O . LYS A 1 97 ? -26.250 -4.942 55.640 1.00 97.31 97 LYS A O 1
ATOM 784 N N . SER A 1 98 ? -24.264 -3.912 55.797 1.00 95.69 98 SER A N 1
ATOM 785 C CA . SER A 1 98 ? -24.667 -3.010 56.883 1.00 95.69 98 SER A CA 1
ATOM 786 C C . SER A 1 98 ? -25.852 -2.124 56.474 1.00 95.69 98 SER A C 1
ATOM 788 O O . SER A 1 98 ? -26.864 -2.077 57.176 1.00 95.69 98 SER A O 1
ATOM 790 N N . LYS A 1 99 ? -25.801 -1.514 55.281 1.00 97.31 99 LYS A N 1
ATOM 791 C CA . LYS A 1 99 ? -26.925 -0.740 54.726 1.00 97.31 99 LYS A CA 1
ATOM 792 C C . LYS A 1 99 ? -28.193 -1.579 54.566 1.00 97.31 99 LYS A C 1
ATOM 794 O O . LYS A 1 99 ? -29.264 -1.098 54.918 1.00 97.31 99 LYS A O 1
ATOM 799 N N . ILE A 1 100 ? -28.078 -2.813 54.074 1.00 94.44 100 ILE A N 1
ATOM 800 C CA . ILE A 1 100 ? -29.205 -3.744 53.945 1.00 94.44 100 ILE A CA 1
ATOM 801 C C . ILE A 1 100 ? -29.805 -4.022 55.324 1.00 94.44 100 ILE A C 1
ATOM 803 O O . ILE A 1 100 ? -30.992 -3.784 55.504 1.00 94.44 100 ILE A O 1
ATOM 807 N N . THR A 1 101 ? -28.999 -4.403 56.321 1.00 96.25 101 THR A N 1
ATOM 808 C CA . THR A 1 101 ? -29.505 -4.670 57.681 1.00 96.25 101 THR A CA 1
ATOM 809 C C . THR A 1 101 ? -30.174 -3.445 58.315 1.00 96.25 101 THR A C 1
ATOM 811 O O . THR A 1 101 ? -31.188 -3.572 59.001 1.00 96.25 101 THR A O 1
ATOM 814 N N . ALA A 1 102 ? -29.663 -2.237 58.047 1.00 95.62 102 ALA A N 1
ATOM 815 C CA . ALA A 1 102 ? -30.281 -0.997 58.504 1.00 95.62 102 ALA A CA 1
ATOM 816 C C . ALA A 1 102 ? -31.632 -0.746 57.813 1.00 95.62 102 ALA A C 1
ATOM 818 O O . ALA A 1 102 ? -32.621 -0.482 58.496 1.00 95.62 102 ALA A O 1
ATOM 819 N N . LEU A 1 103 ? -31.704 -0.881 56.486 1.00 93.56 103 LEU A N 1
ATOM 820 C CA . LEU A 1 103 ? -32.950 -0.737 55.726 1.00 93.56 103 LEU A CA 1
ATOM 821 C C . LEU A 1 103 ? -33.985 -1.801 56.110 1.00 93.56 103 LEU A C 1
ATOM 823 O O . LEU A 1 103 ? -35.158 -1.475 56.254 1.00 93.56 103 LEU A O 1
ATOM 827 N N . GLU A 1 104 ? -33.568 -3.044 56.345 1.00 92.31 104 GLU A N 1
ATOM 828 C CA . GLU A 1 104 ? -34.432 -4.117 56.850 1.00 92.31 104 GLU A CA 1
ATOM 829 C C . GLU A 1 104 ? -35.019 -3.756 58.218 1.00 92.31 104 GLU A C 1
ATOM 831 O O . GLU A 1 104 ? -36.225 -3.891 58.430 1.00 92.31 104 GLU A O 1
ATOM 836 N N . SER A 1 105 ? -34.197 -3.224 59.130 1.00 92.25 105 SER A N 1
ATOM 837 C CA . SER A 1 105 ? -34.670 -2.764 60.439 1.00 92.25 105 SER A CA 1
ATOM 838 C C . SER A 1 105 ? -35.666 -1.599 60.319 1.00 92.25 105 SER A C 1
ATOM 840 O O . SER A 1 105 ? -36.696 -1.592 60.997 1.00 92.25 105 SER A O 1
ATOM 842 N N . GLN A 1 106 ? -35.420 -0.650 59.407 1.00 90.81 106 GLN A N 1
ATOM 843 C CA . GLN A 1 106 ? -36.317 0.478 59.135 1.00 90.81 106 GLN A CA 1
ATOM 844 C C . GLN A 1 106 ? -37.640 0.020 58.519 1.00 90.81 106 GLN A C 1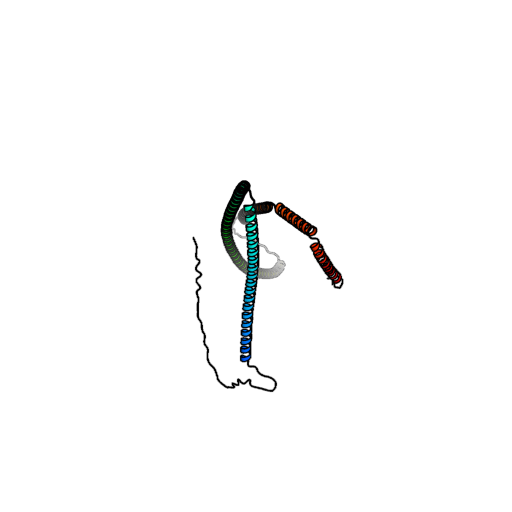
ATOM 846 O O . GLN A 1 106 ? -38.706 0.469 58.946 1.00 90.81 106 GLN A O 1
ATOM 851 N N . LEU A 1 107 ? -37.584 -0.907 57.561 1.00 85.88 107 LEU A N 1
ATOM 852 C CA . LEU A 1 107 ? -38.754 -1.521 56.945 1.00 85.88 107 LEU A CA 1
ATOM 853 C C . LEU A 1 107 ? -39.597 -2.236 58.004 1.00 85.88 107 LEU A C 1
ATOM 855 O O . LEU A 1 107 ? -40.808 -2.040 58.060 1.00 85.88 107 LEU A O 1
ATOM 859 N N . GLN A 1 108 ? -38.965 -3.005 58.893 1.00 88.25 108 GLN A N 1
ATOM 860 C CA . GLN A 1 108 ? -39.650 -3.738 59.956 1.00 88.25 108 GLN A CA 1
ATOM 861 C C . GLN A 1 108 ? -40.353 -2.805 60.957 1.00 88.25 108 GLN A C 1
ATOM 863 O O . GLN A 1 108 ? -41.436 -3.136 61.446 1.00 88.25 108 GLN A O 1
ATOM 868 N N . VAL A 1 109 ? -39.772 -1.638 61.255 1.00 85.81 109 VAL A N 1
ATOM 869 C CA . VAL A 1 109 ? -40.404 -0.599 62.088 1.00 85.81 109 VAL A CA 1
ATOM 870 C C . VAL A 1 109 ? -41.561 0.074 61.347 1.00 85.81 109 VAL A C 1
ATOM 872 O O . VAL A 1 109 ? -42.650 0.186 61.907 1.00 85.81 109 VAL A O 1
ATOM 875 N N . CYS A 1 110 ? -41.370 0.456 60.081 1.00 80.06 110 CYS A N 1
ATOM 876 C CA . CYS A 1 110 ? -42.422 1.063 59.260 1.00 80.06 110 CYS A CA 1
ATOM 877 C C . CYS A 1 110 ? -43.624 0.126 59.094 1.00 80.06 110 CYS A C 1
ATOM 879 O O . CYS A 1 110 ? -44.765 0.549 59.270 1.00 80.06 110 CYS A O 1
ATOM 881 N N . MET A 1 111 ? -43.385 -1.164 58.848 1.00 74.69 111 MET A N 1
ATOM 882 C CA . MET A 1 111 ? -44.436 -2.178 58.734 1.00 74.69 111 MET A CA 1
ATOM 883 C C . MET A 1 111 ? -45.318 -2.285 59.984 1.00 74.69 111 MET A C 1
ATOM 885 O O . MET A 1 111 ? -46.491 -2.625 59.863 1.00 74.69 111 MET A O 1
ATOM 889 N N . LYS A 1 112 ? -44.790 -1.990 61.180 1.00 80.38 112 LYS A N 1
ATOM 890 C CA . LYS A 1 112 ? -45.572 -1.999 62.429 1.00 80.38 112 LYS A CA 1
ATOM 891 C C . LYS A 1 112 ? -46.438 -0.746 62.618 1.00 80.38 112 LYS A C 1
ATOM 893 O O . LYS A 1 112 ? -47.356 -0.790 63.429 1.00 80.38 112 LYS A O 1
ATOM 898 N N . GLY A 1 113 ? -46.146 0.350 61.912 1.00 71.62 113 GLY A N 1
ATOM 899 C CA . GLY A 1 113 ? -46.808 1.652 62.078 1.00 71.62 113 GLY A CA 1
ATOM 900 C C . GLY A 1 113 ? -47.689 2.102 60.908 1.00 71.62 113 GLY A C 1
ATOM 901 O O . GLY A 1 113 ? -48.331 3.145 61.007 1.00 71.62 113 GLY A O 1
ATOM 902 N N . LEU A 1 114 ? -47.725 1.357 59.801 1.00 64.19 114 LEU A N 1
ATOM 903 C CA . LEU A 1 114 ? -48.441 1.756 58.588 1.00 64.19 114 LEU A CA 1
ATOM 904 C C . LEU A 1 114 ? -49.896 1.241 58.576 1.00 64.19 114 LEU A C 1
ATOM 906 O O . LEU A 1 114 ? -50.115 0.033 58.702 1.00 64.19 114 LEU A O 1
ATOM 910 N N . PRO A 1 115 ? -50.906 2.110 58.362 1.00 69.62 115 PRO A N 1
ATOM 911 C CA . PRO A 1 115 ? -52.264 1.664 58.069 1.00 69.62 115 PRO A CA 1
ATOM 912 C C . PRO A 1 115 ? -52.278 0.900 56.735 1.00 69.62 115 PRO A C 1
ATOM 914 O O . PRO A 1 115 ? -51.692 1.343 55.745 1.00 69.62 115 PRO A O 1
ATOM 917 N N . GLN A 1 116 ? -52.944 -0.260 56.714 1.00 70.56 116 GLN A N 1
ATOM 918 C CA . GLN A 1 116 ? -52.897 -1.250 55.624 1.00 70.56 116 GLN A CA 1
ATOM 919 C C . GLN A 1 116 ? -53.198 -0.698 54.217 1.00 70.56 116 GLN A C 1
ATOM 921 O O . GLN A 1 116 ? -52.764 -1.289 53.229 1.00 70.56 116 GLN A O 1
ATOM 926 N N . ASP A 1 117 ? -53.922 0.415 54.117 1.00 70.12 117 ASP A N 1
ATOM 927 C CA . ASP A 1 117 ? -54.309 1.008 52.836 1.00 70.12 117 ASP A CA 1
ATOM 928 C C . ASP A 1 117 ? -53.204 1.860 52.192 1.00 70.12 117 ASP A C 1
ATOM 930 O O . ASP A 1 117 ? -53.092 1.875 50.968 1.00 70.12 117 ASP A O 1
ATOM 934 N N . GLY A 1 118 ? -52.314 2.482 52.976 1.00 77.12 118 GLY A N 1
ATOM 935 C CA . GLY A 1 118 ? -51.175 3.240 52.433 1.00 77.12 118 GLY A CA 1
ATOM 936 C C . GLY A 1 118 ? -50.098 2.341 51.816 1.00 77.12 118 GLY A C 1
ATOM 937 O O . GLY A 1 118 ? -49.476 2.697 50.818 1.00 77.12 118 GLY A O 1
ATOM 938 N N . VAL A 1 119 ? -49.923 1.134 52.365 1.00 80.44 119 VAL A N 1
ATOM 939 C CA . VAL A 1 119 ? -48.948 0.140 51.877 1.00 80.44 119 VAL A CA 1
ATOM 940 C C . VAL A 1 119 ? -49.340 -0.403 50.503 1.00 80.44 119 VAL A C 1
ATOM 942 O O . VAL A 1 119 ? -48.475 -0.617 49.658 1.00 80.44 119 VAL A O 1
ATOM 945 N N . LYS A 1 120 ? -50.641 -0.604 50.253 1.00 83.69 120 LYS A N 1
ATOM 946 C CA . LYS A 1 120 ? -51.138 -1.111 48.964 1.00 83.69 120 LYS A CA 1
ATOM 947 C C . LYS A 1 120 ? -50.894 -0.122 47.826 1.00 83.69 120 LYS A C 1
ATOM 949 O O . LYS A 1 120 ? -50.481 -0.551 46.756 1.00 83.69 120 LYS A O 1
ATOM 954 N N . GLY A 1 121 ? -51.108 1.176 48.058 1.00 88.12 121 GLY A N 1
ATOM 955 C CA . GLY A 1 121 ? -50.829 2.214 47.058 1.00 88.12 121 GLY A CA 1
ATOM 956 C C . GLY A 1 121 ? -49.346 2.266 46.684 1.00 88.12 121 GLY A C 1
ATOM 957 O O . GLY A 1 121 ? -48.999 2.179 45.513 1.00 88.12 121 GLY A O 1
ATOM 958 N N . LEU A 1 122 ? -48.473 2.276 47.694 1.00 87.25 122 LEU A N 1
ATOM 959 C CA . LEU A 1 122 ? -47.022 2.327 47.499 1.00 87.25 122 LEU A CA 1
ATOM 960 C C . LEU A 1 122 ? -46.482 1.075 46.780 1.00 87.25 122 LEU A C 1
ATOM 962 O O . LEU A 1 122 ? -45.595 1.183 45.940 1.00 87.25 122 LEU A O 1
ATOM 966 N N . LEU A 1 123 ? -47.051 -0.106 47.055 1.00 87.31 123 LEU A N 1
ATOM 967 C CA . LEU A 1 123 ? -46.716 -1.343 46.341 1.00 87.31 123 LEU A CA 1
ATOM 968 C C . LEU A 1 123 ? -47.083 -1.259 44.849 1.00 87.31 123 LEU A C 1
ATOM 970 O O . LEU A 1 123 ? -46.293 -1.672 44.007 1.00 87.31 123 LEU A O 1
ATOM 974 N N . VAL A 1 124 ? -48.260 -0.714 44.522 1.00 89.75 124 VAL A N 1
ATOM 975 C CA . VAL A 1 124 ? -48.699 -0.523 43.129 1.00 89.75 124 VAL A CA 1
ATOM 976 C C . VAL A 1 124 ? -47.788 0.466 42.399 1.00 89.75 124 VAL A C 1
ATOM 978 O O . VAL A 1 124 ? -47.397 0.201 41.262 1.00 89.75 124 VAL A O 1
ATOM 981 N N . ASP A 1 125 ? -47.400 1.562 43.053 1.00 90.62 125 ASP A N 1
ATOM 982 C CA . ASP A 1 125 ? -46.476 2.543 42.476 1.00 90.62 125 ASP A CA 1
ATOM 983 C C . ASP A 1 125 ? -45.082 1.941 42.235 1.00 90.62 125 ASP A C 1
ATOM 985 O O . ASP A 1 125 ? -44.501 2.137 41.167 1.00 90.62 125 ASP A O 1
ATOM 989 N N . MET A 1 126 ? -44.571 1.133 43.172 1.00 91.12 126 MET A N 1
ATOM 990 C CA . MET A 1 126 ? -43.302 0.414 43.005 1.00 91.12 126 MET A CA 1
ATOM 991 C C . MET A 1 126 ? -43.352 -0.644 41.895 1.00 91.12 126 MET A C 1
ATOM 993 O O . MET A 1 126 ? -42.389 -0.786 41.144 1.00 91.12 126 MET A O 1
ATOM 997 N N . GLU A 1 127 ? -44.451 -1.395 41.774 1.00 93.56 127 GLU A N 1
ATOM 998 C CA . GLU A 1 127 ? -44.644 -2.378 40.697 1.00 93.56 127 GLU A CA 1
ATOM 999 C C . GLU A 1 127 ? -44.642 -1.681 39.329 1.00 93.56 127 GLU A C 1
ATOM 1001 O O . GLU A 1 127 ? -44.001 -2.148 38.385 1.00 93.56 127 GLU A O 1
ATOM 1006 N N . LYS A 1 128 ? -45.298 -0.517 39.238 1.00 96.00 128 LYS A N 1
ATOM 1007 C CA . LYS A 1 128 ? -45.304 0.311 38.032 1.00 96.00 128 LYS A CA 1
ATOM 1008 C C . LYS A 1 128 ? -43.906 0.831 37.695 1.00 96.00 128 LYS A C 1
ATOM 1010 O O . LYS A 1 128 ? -43.470 0.674 36.558 1.00 96.00 128 LYS A O 1
ATOM 1015 N N . GLU A 1 129 ? -43.193 1.409 38.661 1.00 93.81 129 GLU A N 1
ATOM 1016 C CA . GLU A 1 129 ? -41.840 1.930 38.438 1.00 93.81 129 GLU A CA 1
ATOM 1017 C C . GLU A 1 129 ? -40.869 0.820 38.013 1.00 93.81 129 GLU A C 1
ATOM 1019 O O . GLU A 1 129 ? -40.092 1.003 37.075 1.00 93.81 129 GLU A O 1
ATOM 1024 N N . LYS A 1 130 ? -40.946 -0.358 38.642 1.00 94.62 130 LYS A N 1
ATOM 1025 C CA . LYS A 1 130 ? -40.168 -1.534 38.240 1.00 94.62 130 LYS A CA 1
ATOM 1026 C C . LYS A 1 130 ? -40.471 -1.934 36.796 1.00 94.62 130 LYS A C 1
ATOM 1028 O O . LYS A 1 130 ? -39.538 -2.156 36.031 1.00 94.62 130 LYS A O 1
ATOM 1033 N N . GLY A 1 131 ? -41.748 -1.983 36.411 1.00 96.12 131 GLY A N 1
ATOM 1034 C CA . GLY A 1 131 ? -42.149 -2.265 35.032 1.00 96.12 131 GLY A CA 1
ATOM 1035 C C . GLY A 1 131 ? -41.546 -1.271 34.036 1.00 96.12 131 GLY A C 1
ATOM 1036 O O . GLY A 1 131 ? -40.989 -1.677 33.018 1.00 96.12 131 GLY A O 1
ATOM 1037 N N . GLU A 1 132 ? -41.566 0.024 34.362 1.00 97.19 132 GLU A N 1
ATOM 1038 C CA . GLU A 1 132 ? -40.937 1.062 33.537 1.00 97.19 132 GLU A CA 1
ATOM 1039 C C . GLU A 1 132 ? -39.408 0.908 33.454 1.00 97.19 132 GLU A C 1
ATOM 1041 O O . GLU A 1 132 ? -38.821 1.125 32.392 1.00 97.19 132 GLU A O 1
ATOM 1046 N N . GLN A 1 133 ? -38.739 0.548 34.553 1.00 96.50 133 GLN A N 1
ATOM 1047 C CA . GLN A 1 133 ? -37.293 0.304 34.568 1.00 96.50 133 GLN A CA 1
ATOM 1048 C C . GLN A 1 133 ? -36.919 -0.931 33.736 1.00 96.50 133 GLN A C 1
ATOM 1050 O O . GLN A 1 133 ? -35.979 -0.862 32.940 1.00 96.50 133 GLN A O 1
ATOM 1055 N N . ASP A 1 134 ? -37.677 -2.020 33.865 1.00 95.06 134 ASP A N 1
ATOM 1056 C CA . ASP A 1 134 ? -37.488 -3.255 33.100 1.00 95.06 134 ASP A CA 1
ATOM 1057 C C . ASP A 1 134 ? -37.704 -3.007 31.597 1.00 95.06 134 ASP A C 1
ATOM 1059 O O . ASP A 1 134 ? -36.900 -3.445 30.769 1.00 95.06 134 ASP A O 1
ATOM 1063 N N . GLU A 1 135 ? -38.727 -2.234 31.221 1.00 98.00 135 GLU A N 1
ATOM 1064 C CA . GLU A 1 135 ? -38.978 -1.863 29.826 1.00 98.00 135 GLU A CA 1
ATOM 1065 C C . GLU A 1 135 ? -37.862 -0.973 29.256 1.00 98.00 135 GLU A C 1
ATOM 1067 O O . GLU A 1 135 ? -37.367 -1.225 28.154 1.00 98.00 135 GLU A O 1
ATOM 1072 N N . ARG A 1 136 ? -37.377 0.017 30.020 1.00 98.06 136 ARG A N 1
ATOM 1073 C CA . ARG A 1 136 ? -36.213 0.833 29.622 1.00 98.06 136 ARG A CA 1
ATOM 1074 C C . ARG A 1 136 ? -34.957 -0.024 29.447 1.00 98.06 136 ARG A C 1
ATOM 1076 O O . ARG A 1 136 ? -34.206 0.198 28.496 1.00 98.06 136 ARG A O 1
ATOM 1083 N N . ALA A 1 137 ? -34.730 -1.002 30.325 1.00 96.94 137 ALA A N 1
ATOM 1084 C CA . ALA A 1 137 ? -33.601 -1.922 30.227 1.00 96.94 137 ALA A CA 1
ATOM 1085 C C . ALA A 1 137 ? -33.703 -2.814 28.979 1.00 96.94 137 ALA A C 1
ATOM 1087 O O . ALA A 1 137 ? -32.723 -2.952 28.246 1.00 96.94 137 ALA A O 1
ATOM 1088 N N . LEU A 1 138 ? -34.890 -3.354 28.682 1.00 98.06 138 LEU A N 1
ATOM 1089 C CA . LEU A 1 138 ? -35.141 -4.133 27.466 1.00 98.06 138 LEU A CA 1
ATOM 1090 C C . LEU A 1 138 ? -34.893 -3.307 26.202 1.00 98.06 138 LEU A C 1
ATOM 1092 O O . LEU A 1 138 ? -34.173 -3.758 25.312 1.00 98.06 138 LEU A O 1
ATOM 1096 N N . GLN A 1 139 ? -35.411 -2.080 26.143 1.00 98.44 139 GLN A N 1
ATOM 1097 C CA . GLN A 1 139 ? -35.186 -1.180 25.011 1.00 98.44 139 GLN A CA 1
ATOM 1098 C C . GLN A 1 139 ? -33.707 -0.804 24.846 1.00 98.44 139 GLN A C 1
ATOM 1100 O O . GLN A 1 139 ? -33.238 -0.643 23.720 1.00 98.44 139 GLN A O 1
ATOM 1105 N N . ALA A 1 140 ? -32.963 -0.639 25.943 1.00 97.00 140 ALA A N 1
ATOM 1106 C CA . ALA A 1 140 ? -31.528 -0.366 25.893 1.00 97.00 140 ALA A CA 1
ATOM 1107 C C . ALA A 1 140 ? -30.740 -1.573 25.362 1.00 97.00 140 ALA A C 1
ATOM 1109 O O . ALA A 1 140 ? -29.840 -1.406 24.539 1.00 97.00 140 ALA A O 1
ATOM 1110 N N . ILE A 1 141 ? -31.107 -2.789 25.780 1.00 97.25 141 ILE A N 1
ATOM 1111 C CA . ILE A 1 141 ? -30.504 -4.025 25.269 1.00 97.25 141 ILE A CA 1
ATOM 1112 C C . ILE A 1 141 ? -30.809 -4.186 23.778 1.00 97.25 141 ILE A C 1
ATOM 1114 O O . ILE A 1 141 ? -29.888 -4.447 23.009 1.00 97.25 141 ILE A O 1
ATOM 1118 N N . GLN A 1 142 ? -32.060 -3.985 23.355 1.00 98.38 142 GLN A N 1
ATOM 1119 C CA . GLN A 1 142 ? -32.457 -4.070 21.945 1.00 98.38 142 GLN A CA 1
ATOM 1120 C C . GLN A 1 142 ? -31.667 -3.084 21.078 1.00 98.38 142 GLN A C 1
ATOM 1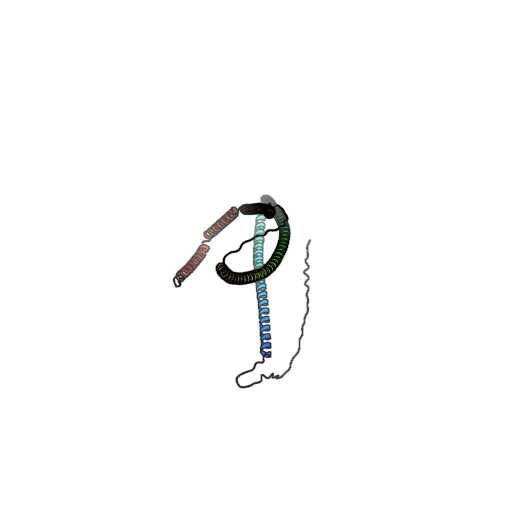122 O O . GLN A 1 142 ? -31.005 -3.509 20.130 1.00 98.38 142 GLN A O 1
ATOM 1127 N N . ARG A 1 143 ? -31.613 -1.805 21.476 1.00 98.31 143 ARG A N 1
ATOM 1128 C CA . ARG A 1 143 ? -30.787 -0.789 20.802 1.00 98.31 143 ARG A CA 1
ATOM 1129 C C . ARG A 1 143 ? -29.318 -1.200 20.724 1.00 98.31 143 ARG A C 1
ATOM 1131 O O . ARG A 1 143 ? -28.728 -1.168 19.650 1.00 98.31 143 ARG A O 1
ATOM 1138 N N . GLY A 1 144 ? -28.743 -1.684 21.826 1.00 98.25 144 GLY A N 1
ATOM 1139 C CA . GLY A 1 144 ? -27.360 -2.165 21.841 1.00 98.25 144 GLY A CA 1
ATOM 1140 C C . GLY A 1 144 ? -27.119 -3.367 20.917 1.00 98.25 144 GLY A C 1
ATOM 1141 O O . GLY A 1 144 ? -26.051 -3.484 20.314 1.00 98.25 144 GLY A O 1
ATOM 1142 N N . THR A 1 145 ? -28.097 -4.266 20.766 1.00 97.25 145 THR A N 1
ATOM 1143 C CA . THR A 1 145 ? -27.990 -5.396 19.829 1.00 97.25 145 THR A CA 1
ATOM 1144 C C . THR A 1 145 ? -28.102 -4.968 18.369 1.00 97.25 145 THR A C 1
ATOM 1146 O O . THR A 1 145 ? -27.364 -5.496 17.537 1.00 97.25 145 THR A O 1
ATOM 1149 N N . GLU A 1 146 ? -28.953 -3.991 18.061 1.00 98.50 146 GLU A N 1
ATOM 1150 C CA . GLU A 1 146 ? -29.092 -3.413 16.720 1.00 98.50 146 GLU A CA 1
ATOM 1151 C C . GLU A 1 146 ? -27.821 -2.662 16.311 1.00 98.50 146 GLU A C 1
ATOM 1153 O O . GLU A 1 146 ? -27.257 -2.939 15.253 1.00 98.50 146 GLU A O 1
ATOM 1158 N N . GLU A 1 147 ? -27.293 -1.803 17.187 1.00 98.19 147 GLU A N 1
ATOM 1159 C CA . GLU A 1 147 ? -26.024 -1.096 16.971 1.00 98.19 147 GLU A CA 1
ATOM 1160 C C . GLU A 1 147 ? -24.859 -2.075 16.774 1.00 98.19 147 GLU A C 1
ATOM 1162 O O . GLU A 1 147 ? -24.007 -1.884 15.901 1.00 98.19 147 GLU A O 1
ATOM 1167 N N . ARG A 1 148 ? -24.829 -3.172 17.546 1.00 98.00 148 ARG A N 1
ATOM 1168 C CA . ARG A 1 148 ? -23.836 -4.239 17.371 1.00 98.00 148 ARG A CA 1
ATOM 1169 C C . ARG A 1 148 ? -23.972 -4.923 16.011 1.00 98.00 148 ARG A C 1
ATOM 1171 O O . ARG A 1 148 ? -22.946 -5.176 15.379 1.00 98.00 148 ARG A O 1
ATOM 1178 N N . ALA A 1 149 ? -25.188 -5.233 15.566 1.00 98.06 149 ALA A N 1
ATOM 1179 C CA . ALA A 1 149 ? -25.428 -5.842 14.259 1.00 98.06 149 ALA A CA 1
ATOM 1180 C C . ALA A 1 149 ? -25.031 -4.892 13.114 1.00 98.06 149 ALA A C 1
ATOM 1182 O O . ALA A 1 149 ? -24.364 -5.311 12.168 1.00 98.06 149 ALA A O 1
ATOM 1183 N N . GLU A 1 150 ? -25.343 -3.599 13.232 1.00 98.38 150 GLU A N 1
ATOM 1184 C CA . GLU A 1 150 ? -24.936 -2.575 12.267 1.00 98.38 150 GLU A CA 1
ATOM 1185 C C . GLU A 1 150 ? -23.405 -2.433 12.208 1.00 98.38 150 GLU A C 1
ATOM 1187 O O . GLU A 1 150 ? -22.815 -2.392 11.125 1.00 98.38 150 GLU A O 1
ATOM 1192 N N . ALA A 1 151 ? -22.734 -2.409 13.363 1.00 97.81 151 ALA A N 1
ATOM 1193 C CA . ALA A 1 151 ? -21.276 -2.377 13.439 1.00 97.81 151 ALA A CA 1
ATOM 1194 C C . ALA A 1 151 ? -20.642 -3.629 12.811 1.00 97.81 151 ALA A C 1
ATOM 1196 O O . ALA A 1 151 ? -19.653 -3.516 12.086 1.00 97.81 151 ALA A O 1
ATOM 1197 N N . GLN A 1 152 ? -21.221 -4.811 13.032 1.00 98.50 152 GLN A N 1
ATOM 1198 C CA . GLN A 1 152 ? -20.777 -6.050 12.389 1.00 98.50 152 GLN A CA 1
ATOM 1199 C C . GLN A 1 152 ? -20.948 -5.998 10.866 1.00 98.50 152 GLN A C 1
ATOM 1201 O O . GLN A 1 152 ? -20.005 -6.331 10.149 1.00 98.50 152 GLN A O 1
ATOM 1206 N N . GLY A 1 153 ? -22.087 -5.510 10.366 1.00 98.38 153 GLY A N 1
ATOM 1207 C CA . GLY A 1 153 ? -22.299 -5.295 8.932 1.00 98.38 153 GLY A CA 1
ATOM 1208 C C . GLY A 1 153 ? -21.263 -4.341 8.327 1.00 98.38 153 GLY A C 1
ATOM 1209 O O . GLY A 1 153 ? -20.675 -4.635 7.289 1.00 98.38 153 GLY A O 1
ATOM 1210 N N . LYS A 1 154 ? -20.947 -3.237 9.019 1.00 98.56 154 LYS A N 1
ATOM 1211 C CA . LYS A 1 154 ? -19.884 -2.301 8.606 1.00 98.56 154 LYS A CA 1
ATOM 1212 C C . LYS A 1 154 ? -18.512 -2.974 8.534 1.00 98.56 154 LYS A C 1
ATOM 1214 O O . LYS A 1 154 ? -17.774 -2.719 7.586 1.00 98.56 154 LYS A O 1
ATOM 1219 N N . ILE A 1 155 ? -18.167 -3.822 9.504 1.00 98.50 155 ILE A N 1
ATOM 1220 C CA . ILE A 1 155 ? -16.890 -4.553 9.508 1.00 98.50 155 ILE A CA 1
ATOM 1221 C C . ILE A 1 155 ? -16.801 -5.498 8.308 1.00 98.50 155 ILE A C 1
ATOM 1223 O O . IL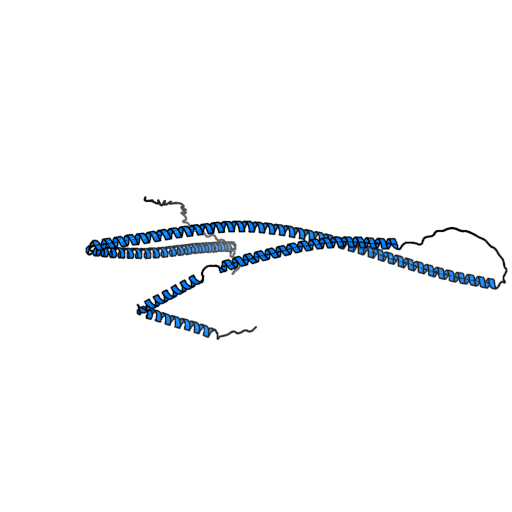E A 1 155 ? -15.778 -5.494 7.629 1.00 98.50 155 ILE A O 1
ATOM 1227 N N . LEU A 1 156 ? -17.856 -6.265 8.019 1.00 98.62 156 LEU A N 1
ATOM 1228 C CA . LEU A 1 156 ? -17.879 -7.181 6.873 1.00 98.62 156 LEU A CA 1
ATOM 1229 C C . LEU A 1 156 ? -17.730 -6.427 5.546 1.00 98.62 156 LEU A C 1
ATOM 1231 O O . LEU A 1 156 ? -16.858 -6.764 4.750 1.00 98.62 156 LEU A O 1
ATOM 1235 N N . ASN A 1 157 ? -18.474 -5.334 5.364 1.00 98.50 157 ASN A N 1
ATOM 1236 C CA . ASN A 1 157 ? -18.362 -4.495 4.168 1.00 98.50 157 ASN A CA 1
ATOM 1237 C C . ASN A 1 157 ? -16.944 -3.922 3.995 1.00 98.50 157 ASN A C 1
ATOM 1239 O O . ASN A 1 157 ? -16.398 -3.906 2.893 1.00 98.50 157 ASN A O 1
ATOM 1243 N N . LEU A 1 158 ? -16.320 -3.456 5.084 1.00 98.44 158 LEU A N 1
ATOM 1244 C CA . LEU A 1 158 ? -14.939 -2.965 5.048 1.00 98.44 158 LEU A CA 1
ATOM 1245 C C . LEU A 1 158 ? -13.938 -4.085 4.753 1.00 98.44 158 LEU A C 1
ATOM 1247 O O . LEU A 1 158 ? -12.944 -3.848 4.071 1.00 98.44 158 LEU A O 1
ATOM 1251 N N . GLN A 1 159 ? -14.187 -5.296 5.246 1.00 98.62 159 GLN A N 1
ATOM 1252 C CA . GLN A 1 159 ? -13.352 -6.456 4.968 1.00 98.62 159 GLN A CA 1
ATOM 1253 C C . GLN A 1 159 ? -13.405 -6.841 3.483 1.00 98.62 159 GLN A C 1
ATOM 1255 O O . GLN A 1 159 ? -12.355 -7.092 2.893 1.00 98.62 159 GLN A O 1
ATOM 1260 N N . GLU A 1 160 ? -14.584 -6.831 2.864 1.00 98.56 160 GLU A N 1
ATOM 1261 C CA . GLU A 1 160 ? -14.754 -7.069 1.425 1.00 98.56 160 GLU A CA 1
ATOM 1262 C C . GLU A 1 160 ? -14.096 -5.967 0.581 1.00 98.56 160 GLU A C 1
ATOM 1264 O O . GLU A 1 160 ? -13.338 -6.259 -0.348 1.00 98.56 160 GLU A O 1
ATOM 1269 N N . ALA A 1 161 ? -14.291 -4.696 0.947 1.00 98.00 161 ALA A N 1
ATOM 1270 C CA . ALA A 1 161 ? -13.627 -3.560 0.298 1.00 98.00 161 ALA A CA 1
ATOM 1271 C C . ALA A 1 161 ? -12.091 -3.648 0.399 1.00 98.00 161 ALA A C 1
ATOM 1273 O O . ALA A 1 161 ? -11.356 -3.299 -0.521 1.00 98.00 161 ALA A O 1
ATOM 1274 N N . LEU A 1 162 ? -11.578 -4.155 1.518 1.00 98.44 162 LEU A N 1
ATOM 1275 C CA . LEU A 1 162 ? -10.147 -4.348 1.720 1.00 98.44 162 LEU A CA 1
ATOM 1276 C C . LEU A 1 162 ? -9.605 -5.555 0.940 1.00 98.44 162 LEU A C 1
ATOM 1278 O O . LEU A 1 162 ? -8.482 -5.498 0.443 1.00 98.44 162 LEU A O 1
ATOM 1282 N N . GLN A 1 163 ? -10.373 -6.638 0.798 1.00 98.56 163 GLN A N 1
ATOM 1283 C CA . GLN A 1 163 ? -9.994 -7.766 -0.059 1.00 98.56 163 GLN A CA 1
ATOM 1284 C C . GLN A 1 163 ? -9.958 -7.370 -1.540 1.00 98.56 163 GLN A C 1
ATOM 1286 O O . GLN A 1 163 ? -8.996 -7.702 -2.231 1.00 98.56 163 GLN A O 1
ATOM 1291 N N . THR A 1 164 ? -10.954 -6.618 -2.007 1.00 98.31 164 THR A N 1
ATOM 1292 C CA . THR A 1 164 ? -11.004 -6.101 -3.384 1.00 98.31 164 THR A CA 1
ATOM 1293 C C . THR A 1 164 ? -9.851 -5.138 -3.664 1.00 98.31 164 THR A C 1
ATOM 1295 O O . THR A 1 164 ? -9.095 -5.367 -4.605 1.00 98.31 164 THR A O 1
ATOM 1298 N N . ALA A 1 165 ? -9.598 -4.163 -2.784 1.00 98.25 165 ALA A N 1
ATOM 1299 C CA . ALA A 1 165 ? -8.454 -3.255 -2.913 1.00 98.25 165 ALA A CA 1
ATOM 1300 C C . ALA A 1 165 ? -7.098 -3.992 -2.917 1.00 98.25 165 ALA A C 1
ATOM 1302 O O . ALA A 1 165 ? -6.170 -3.603 -3.627 1.00 98.25 165 ALA A O 1
ATOM 1303 N N . ARG A 1 166 ? -6.963 -5.084 -2.149 1.00 98.56 166 ARG A N 1
ATOM 1304 C CA . ARG A 1 166 ? -5.762 -5.936 -2.188 1.00 98.56 166 ARG A CA 1
ATOM 1305 C C . ARG A 1 166 ? -5.604 -6.642 -3.530 1.00 98.56 166 ARG A C 1
ATOM 1307 O O . ARG A 1 166 ? -4.500 -6.632 -4.068 1.00 98.56 166 ARG A O 1
ATOM 1314 N N . ALA A 1 167 ? -6.676 -7.219 -4.069 1.00 98.38 167 ALA A N 1
ATOM 1315 C CA . ALA A 1 167 ? -6.645 -7.869 -5.377 1.00 98.38 167 ALA A CA 1
ATOM 1316 C C . ALA A 1 167 ? -6.275 -6.871 -6.490 1.00 98.38 167 ALA A C 1
ATOM 1318 O O . ALA A 1 167 ? -5.415 -7.153 -7.326 1.00 98.38 167 ALA A O 1
ATOM 1319 N N . GLU A 1 168 ? -6.844 -5.667 -6.454 1.00 98.44 168 GLU A N 1
ATOM 1320 C CA . GLU A 1 168 ? -6.495 -4.589 -7.381 1.00 98.44 168 GLU A CA 1
ATOM 1321 C C . GLU A 1 168 ? -5.031 -4.169 -7.245 1.00 98.44 168 GLU A C 1
ATOM 1323 O O . GLU A 1 168 ? -4.335 -4.077 -8.251 1.00 98.44 168 GLU A O 1
ATOM 1328 N N . SER A 1 169 ? -4.526 -3.991 -6.022 1.00 97.50 169 SER A N 1
ATOM 1329 C CA . SER A 1 169 ? -3.113 -3.676 -5.780 1.00 97.50 169 SER A CA 1
ATOM 1330 C C . SER A 1 169 ? -2.179 -4.736 -6.373 1.00 97.50 169 SER A C 1
ATOM 1332 O O . SER A 1 169 ? -1.241 -4.397 -7.092 1.00 97.50 169 SER A O 1
ATOM 1334 N N . THR A 1 170 ? -2.477 -6.026 -6.168 1.00 98.44 170 THR A N 1
ATOM 1335 C CA . THR A 1 170 ? -1.683 -7.114 -6.767 1.00 98.44 170 THR A CA 1
ATOM 1336 C C . THR A 1 170 ? -1.727 -7.105 -8.294 1.00 98.44 170 THR A C 1
ATOM 1338 O O . THR A 1 170 ? -0.707 -7.344 -8.935 1.00 98.44 170 THR A O 1
ATOM 1341 N N . LYS A 1 171 ? -2.876 -6.761 -8.889 1.00 98.56 171 LYS A N 1
ATOM 1342 C CA . LYS A 1 171 ? -3.024 -6.624 -10.344 1.00 98.56 171 LYS A CA 1
ATOM 1343 C C . LYS A 1 171 ? -2.224 -5.437 -10.887 1.00 98.56 171 LYS A C 1
ATOM 1345 O O . LYS A 1 171 ? -1.558 -5.552 -11.912 1.00 98.56 171 LYS A O 1
ATOM 1350 N N . TRP A 1 172 ? -2.273 -4.288 -10.217 1.00 97.88 172 TRP A N 1
ATOM 1351 C CA . TRP A 1 172 ? -1.477 -3.125 -10.610 1.00 97.88 172 TRP A CA 1
ATOM 1352 C C . TRP A 1 172 ? 0.019 -3.390 -10.468 1.00 97.88 172 TRP A C 1
ATOM 1354 O O . TRP A 1 172 ? 0.798 -2.963 -11.317 1.00 97.88 172 TRP A O 1
ATOM 1364 N N . GLN A 1 173 ? 0.425 -4.135 -9.440 1.00 98.69 173 GLN A N 1
ATOM 1365 C CA . GLN A 1 173 ? 1.811 -4.545 -9.271 1.00 98.69 173 GLN A CA 1
ATOM 1366 C C . GLN A 1 173 ? 2.291 -5.415 -10.440 1.00 98.69 173 GLN A C 1
ATOM 1368 O O . GLN A 1 173 ? 3.334 -5.106 -11.016 1.00 98.69 173 GLN A O 1
ATOM 1373 N N . SER A 1 174 ? 1.525 -6.436 -10.842 1.00 98.44 174 SER A N 1
ATOM 1374 C CA . SER A 1 174 ? 1.916 -7.296 -11.967 1.00 98.44 174 SER A CA 1
ATOM 1375 C C . SER A 1 174 ? 2.017 -6.520 -13.282 1.00 98.44 174 SER A C 1
ATOM 1377 O O . SER A 1 174 ? 2.963 -6.720 -14.037 1.00 98.44 174 SER A O 1
ATOM 1379 N N . LEU A 1 175 ? 1.097 -5.583 -13.536 1.00 98.50 175 LEU A N 1
ATOM 1380 C CA . LEU A 1 175 ? 1.147 -4.727 -14.728 1.00 98.50 175 LEU A CA 1
ATOM 1381 C C . LEU A 1 175 ? 2.366 -3.795 -14.722 1.00 98.50 175 LEU A C 1
ATOM 1383 O O . LEU A 1 175 ? 3.007 -3.599 -15.752 1.00 98.50 175 LEU A O 1
ATOM 1387 N N . CYS A 1 176 ? 2.721 -3.237 -13.563 1.00 97.69 176 CYS A N 1
ATOM 1388 C CA . CYS A 1 176 ? 3.934 -2.435 -13.417 1.00 97.69 176 CYS A CA 1
ATOM 1389 C C . CYS A 1 176 ? 5.204 -3.260 -13.670 1.00 97.69 176 CYS A C 1
ATOM 1391 O O . CYS A 1 176 ? 6.152 -2.756 -14.272 1.00 97.69 176 CYS A O 1
ATOM 1393 N N . GLU A 1 177 ? 5.244 -4.508 -13.202 1.00 98.56 177 GLU A N 1
ATOM 1394 C CA . GLU A 1 177 ? 6.358 -5.429 -13.444 1.00 98.56 177 GLU A CA 1
ATOM 1395 C C . GLU A 1 177 ? 6.464 -5.804 -14.927 1.00 98.56 177 GLU A C 1
ATOM 1397 O O . GLU A 1 177 ? 7.564 -5.773 -15.481 1.00 98.56 177 GLU A O 1
ATOM 1402 N N . GLU A 1 178 ? 5.339 -6.056 -15.596 1.00 98.56 178 GLU A N 1
ATOM 1403 C CA . GLU A 1 178 ? 5.285 -6.335 -17.034 1.00 98.56 178 GLU A CA 1
ATOM 1404 C C . GLU A 1 178 ? 5.747 -5.135 -17.872 1.00 98.56 178 GLU A C 1
ATOM 1406 O O . GLU A 1 178 ? 6.620 -5.280 -18.729 1.00 98.56 178 GLU A O 1
ATOM 1411 N N . LEU A 1 179 ? 5.249 -3.931 -17.574 1.00 98.44 179 LEU A N 1
ATOM 1412 C CA . LEU A 1 179 ? 5.663 -2.699 -18.252 1.00 98.44 179 LEU A CA 1
ATOM 1413 C C . LEU A 1 179 ? 7.147 -2.387 -18.016 1.00 98.44 179 LEU A C 1
ATOM 1415 O O . LEU A 1 179 ? 7.856 -1.925 -18.911 1.00 98.44 179 LEU A O 1
ATOM 1419 N N . ARG A 1 180 ? 7.653 -2.661 -16.810 1.00 98.44 180 ARG A N 1
ATOM 1420 C CA . ARG A 1 180 ? 9.086 -2.556 -16.522 1.00 98.44 180 ARG A CA 1
ATOM 1421 C C . ARG A 1 180 ? 9.873 -3.566 -17.355 1.00 98.44 180 ARG A C 1
ATOM 1423 O O . ARG A 1 180 ? 10.896 -3.202 -17.932 1.00 98.44 180 ARG A O 1
ATOM 1430 N N . GLY A 1 181 ? 9.386 -4.800 -17.465 1.00 98.62 181 GLY A N 1
ATOM 1431 C CA . GLY A 1 181 ? 9.952 -5.833 -18.327 1.00 98.62 181 GLY A CA 1
ATOM 1432 C C . GLY A 1 181 ? 10.042 -5.385 -19.787 1.00 98.62 181 GLY A C 1
ATOM 1433 O O . GLY A 1 181 ? 11.136 -5.384 -20.356 1.00 98.62 181 GLY A O 1
ATOM 1434 N N . SER A 1 182 ? 8.941 -4.911 -20.372 1.00 98.25 182 SER A N 1
ATOM 1435 C CA . SER A 1 182 ? 8.911 -4.441 -21.764 1.00 98.25 182 SER A CA 1
ATOM 1436 C C . SER A 1 182 ? 9.809 -3.220 -21.990 1.00 98.25 182 SER A C 1
ATOM 1438 O O . SER A 1 182 ? 10.569 -3.189 -22.957 1.00 98.25 182 SER A O 1
ATOM 1440 N N . SER A 1 183 ? 9.831 -2.264 -21.057 1.00 97.94 183 SER A N 1
ATOM 1441 C CA . SER A 1 183 ? 10.735 -1.108 -21.105 1.00 97.94 183 SER A CA 1
ATOM 1442 C C . SER A 1 183 ? 12.209 -1.529 -21.100 1.00 97.94 183 SER A C 1
ATOM 1444 O O . SER A 1 183 ? 12.998 -1.055 -21.919 1.00 97.94 183 SER A O 1
ATOM 1446 N N . THR A 1 184 ? 12.594 -2.477 -20.237 1.00 98.38 184 THR A N 1
ATOM 1447 C CA . THR A 1 184 ? 13.973 -2.996 -20.222 1.00 98.38 184 THR A CA 1
ATOM 1448 C C . THR A 1 184 ? 14.325 -3.770 -21.493 1.00 98.38 184 THR A C 1
ATOM 1450 O O . THR A 1 184 ? 15.478 -3.756 -21.920 1.00 98.38 184 THR A O 1
ATOM 1453 N N . GLN A 1 185 ? 13.358 -4.440 -22.123 1.00 98.50 185 GLN A N 1
ATOM 1454 C CA . GLN A 1 185 ? 13.563 -5.117 -23.402 1.00 98.50 185 GLN A CA 1
ATOM 1455 C C . GLN A 1 185 ? 13.754 -4.120 -24.548 1.00 98.50 185 GLN A C 1
ATOM 1457 O O . GLN A 1 185 ? 14.687 -4.287 -25.329 1.00 98.50 185 GLN A O 1
ATOM 1462 N N . LEU A 1 186 ? 12.935 -3.069 -24.615 1.00 98.25 186 LEU A N 1
ATOM 1463 C CA . LEU A 1 186 ? 13.094 -1.985 -25.587 1.00 98.25 186 LEU A CA 1
ATOM 1464 C C . LEU A 1 186 ? 14.441 -1.287 -25.428 1.00 98.25 186 LEU A C 1
ATOM 1466 O O . LEU A 1 186 ? 15.127 -1.063 -26.418 1.00 98.25 186 LEU A O 1
ATOM 1470 N N . LYS A 1 187 ? 14.857 -1.013 -24.187 1.00 98.38 187 LYS A N 1
ATOM 1471 C CA . LYS A 1 187 ? 16.166 -0.415 -23.911 1.00 98.38 187 LYS A CA 1
ATOM 1472 C C . LYS A 1 187 ? 17.310 -1.288 -24.425 1.00 98.38 187 LYS A C 1
ATOM 1474 O O . LYS A 1 187 ? 18.161 -0.788 -25.144 1.00 98.38 187 LYS A O 1
ATOM 1479 N N . ARG A 1 188 ? 17.271 -2.599 -24.158 1.00 98.50 188 ARG A N 1
ATOM 1480 C CA . ARG A 1 188 ? 18.242 -3.544 -24.734 1.00 98.50 188 ARG A CA 1
ATOM 1481 C C . ARG A 1 188 ? 18.221 -3.539 -26.264 1.00 98.50 188 ARG A C 1
ATOM 1483 O O . ARG A 1 188 ? 19.276 -3.609 -26.878 1.00 98.50 188 ARG A O 1
ATOM 1490 N N . GLY A 1 189 ? 17.041 -3.455 -26.880 1.00 98.38 189 GLY A N 1
ATOM 1491 C CA . GLY A 1 189 ? 16.913 -3.337 -28.336 1.00 98.38 189 GLY A CA 1
ATOM 1492 C C . GLY A 1 189 ? 17.560 -2.062 -28.880 1.00 98.38 189 GLY A C 1
ATOM 1493 O O . GLY A 1 189 ? 18.293 -2.120 -29.865 1.00 98.38 189 GLY A O 1
ATOM 1494 N N . LEU A 1 190 ? 17.345 -0.930 -28.204 1.00 98.19 190 LEU A N 1
ATOM 1495 C CA . LEU A 1 190 ? 17.986 0.338 -28.536 1.00 98.19 190 LEU A CA 1
ATOM 1496 C C . LEU A 1 190 ? 19.509 0.234 -28.416 1.00 98.19 190 LEU A C 1
ATOM 1498 O O . LEU A 1 190 ? 20.203 0.632 -29.349 1.00 98.19 190 LEU A O 1
ATOM 1502 N N . ASP A 1 191 ? 20.022 -0.340 -27.326 1.00 98.12 191 ASP A N 1
ATOM 1503 C CA . ASP A 1 191 ? 21.461 -0.527 -27.109 1.00 98.12 191 ASP A CA 1
ATOM 1504 C C . ASP A 1 191 ? 22.079 -1.350 -28.256 1.00 98.12 191 ASP A C 1
ATOM 1506 O O . ASP A 1 191 ? 23.034 -0.903 -28.888 1.00 98.12 191 ASP A O 1
ATOM 1510 N N . VAL A 1 192 ? 21.457 -2.475 -28.635 1.00 98.56 192 VAL A N 1
ATOM 1511 C CA . VAL A 1 192 ? 21.900 -3.306 -29.773 1.00 98.56 192 VAL A CA 1
ATOM 1512 C C . VAL A 1 192 ? 21.862 -2.535 -31.095 1.00 98.56 192 VAL A C 1
ATOM 1514 O O . VAL A 1 192 ? 22.813 -2.593 -31.872 1.00 98.56 192 VAL A O 1
ATOM 1517 N N . SER A 1 193 ? 20.787 -1.792 -31.374 1.00 96.19 193 SER A N 1
ATOM 1518 C CA . SER A 1 193 ? 20.706 -0.984 -32.600 1.00 96.19 193 SER A CA 1
ATOM 1519 C C . SER A 1 193 ? 21.761 0.129 -32.630 1.00 96.19 193 SER A C 1
ATOM 1521 O O . SER A 1 193 ? 22.317 0.435 -33.682 1.00 96.19 193 SER A O 1
ATOM 1523 N N . THR A 1 194 ? 22.094 0.691 -31.467 1.00 98.44 194 THR A N 1
ATOM 1524 C CA . THR A 1 194 ? 23.125 1.722 -31.320 1.00 98.44 194 THR A CA 1
ATOM 1525 C C . THR A 1 194 ? 24.509 1.135 -31.579 1.00 98.44 194 THR A C 1
ATOM 1527 O O . THR A 1 194 ? 25.289 1.727 -32.321 1.00 98.44 194 THR A O 1
ATOM 1530 N N . GLU A 1 195 ? 24.801 -0.055 -31.047 1.00 98.25 195 GLU A N 1
ATOM 1531 C CA . GLU A 1 195 ? 26.036 -0.792 -31.342 1.00 98.25 195 GLU A CA 1
ATOM 1532 C C . GLU A 1 195 ? 26.166 -1.099 -32.842 1.00 98.25 195 GLU A C 1
ATOM 1534 O O . GLU A 1 195 ? 27.230 -0.893 -33.425 1.00 98.25 195 GLU A O 1
ATOM 1539 N N . GLN A 1 196 ? 25.083 -1.525 -33.500 1.00 98.38 196 GLN A N 1
ATOM 1540 C CA . GLN A 1 196 ? 25.072 -1.761 -34.950 1.00 98.38 196 GLN A CA 1
ATOM 1541 C C . GLN A 1 196 ? 25.348 -0.482 -35.748 1.00 98.38 196 GLN A C 1
ATOM 1543 O O . GLN A 1 196 ? 26.144 -0.496 -36.687 1.00 98.38 196 GLN A O 1
ATOM 1548 N N . LEU A 1 197 ? 24.728 0.638 -35.369 1.00 98.19 197 LEU A N 1
ATOM 1549 C CA . LEU A 1 197 ? 24.983 1.933 -36.001 1.00 98.19 197 LEU A CA 1
ATOM 1550 C C . LEU A 1 197 ? 26.438 2.371 -35.823 1.00 98.19 197 LEU A C 1
ATOM 1552 O O . LEU A 1 197 ? 27.049 2.840 -36.779 1.00 98.19 197 LEU A O 1
ATOM 1556 N N . GLN A 1 198 ? 27.017 2.176 -34.638 1.00 98.06 198 GLN A N 1
ATOM 1557 C CA . GLN A 1 198 ? 28.433 2.460 -34.390 1.00 98.06 198 GLN A CA 1
ATOM 1558 C C . GLN A 1 198 ? 29.346 1.578 -35.252 1.00 98.06 198 GLN A C 1
ATOM 1560 O O . GLN A 1 198 ? 30.305 2.076 -35.841 1.00 98.06 198 GLN A O 1
ATOM 1565 N N . GLN A 1 199 ? 29.034 0.289 -35.403 1.00 98.38 199 GLN A N 1
ATOM 1566 C CA . GLN A 1 199 ? 29.780 -0.606 -36.292 1.00 98.38 199 GLN A CA 1
ATOM 1567 C C . GLN A 1 199 ? 29.723 -0.135 -37.749 1.00 98.38 199 GLN A C 1
ATOM 1569 O O . GLN A 1 199 ? 30.761 -0.044 -38.402 1.00 98.38 199 GLN A O 1
ATOM 1574 N N . LEU A 1 200 ? 28.542 0.222 -38.256 1.00 98.06 200 LEU A N 1
ATOM 1575 C CA . LEU A 1 200 ? 28.403 0.760 -39.611 1.00 98.06 200 LEU A CA 1
ATOM 1576 C C . LEU A 1 200 ? 29.134 2.094 -39.778 1.00 98.06 200 LEU A C 1
ATOM 1578 O O . LEU A 1 200 ? 29.769 2.312 -40.806 1.00 98.06 200 LEU A O 1
ATOM 1582 N N . HIS A 1 201 ? 29.096 2.961 -38.768 1.00 97.81 201 HIS A N 1
ATOM 1583 C CA . HIS A 1 201 ? 29.812 4.232 -38.787 1.00 97.81 201 HIS A CA 1
ATOM 1584 C C . HIS A 1 201 ? 31.327 4.025 -38.895 1.00 97.81 201 HIS A C 1
ATOM 1586 O O . HIS A 1 201 ? 31.956 4.597 -39.778 1.00 97.81 201 HIS A O 1
ATOM 1592 N N . THR A 1 202 ? 31.900 3.130 -38.085 1.00 98.06 202 THR A N 1
ATOM 1593 C CA . THR A 1 202 ? 33.337 2.809 -38.173 1.00 98.06 202 THR A CA 1
ATOM 1594 C C . THR A 1 202 ? 33.714 2.182 -39.519 1.00 98.06 202 THR A C 1
ATOM 1596 O O . THR A 1 202 ? 34.757 2.508 -40.081 1.00 98.06 202 THR A O 1
ATOM 1599 N N . GLN A 1 203 ? 32.865 1.322 -40.095 1.00 98.00 203 GLN A N 1
ATOM 1600 C CA . GLN A 1 203 ? 33.090 0.788 -41.444 1.00 98.00 203 GLN A CA 1
ATOM 1601 C C . GLN A 1 203 ? 33.054 1.880 -42.515 1.00 98.00 203 GLN A C 1
ATOM 1603 O O . GLN A 1 203 ? 33.887 1.870 -43.423 1.00 98.00 203 GLN A O 1
ATOM 1608 N N . LEU A 1 204 ? 32.116 2.823 -42.399 1.00 97.88 204 LEU A N 1
ATOM 1609 C CA . LEU A 1 204 ? 32.014 3.965 -43.297 1.00 97.88 204 LEU A CA 1
ATOM 1610 C C . LEU A 1 204 ? 33.286 4.817 -43.227 1.00 97.88 204 LEU A C 1
ATOM 1612 O O . LEU A 1 204 ? 33.876 5.087 -44.268 1.00 97.88 204 LEU A O 1
ATOM 1616 N N . GLU A 1 205 ? 33.755 5.167 -42.028 1.00 98.19 205 GLU A N 1
ATOM 1617 C CA . GLU A 1 205 ? 34.994 5.934 -41.837 1.00 98.19 205 GLU A CA 1
ATOM 1618 C C . GLU A 1 205 ? 36.210 5.231 -42.451 1.00 98.19 205 GLU A C 1
ATOM 1620 O O . GLU A 1 205 ? 37.004 5.864 -43.145 1.00 98.19 205 GLU A O 1
ATOM 1625 N N . LEU A 1 206 ? 36.332 3.911 -42.276 1.00 98.19 206 LEU A N 1
ATOM 1626 C CA . LEU A 1 206 ? 37.404 3.129 -42.899 1.00 98.19 206 LEU A CA 1
ATOM 1627 C C . LEU A 1 206 ? 37.308 3.130 -44.429 1.00 98.19 206 LEU A C 1
ATOM 1629 O O . LEU A 1 206 ? 38.330 3.234 -45.108 1.00 98.19 206 LEU A O 1
ATOM 1633 N N . SER A 1 207 ? 36.101 2.996 -44.986 1.00 94.50 207 SER A N 1
ATOM 1634 C CA . SER A 1 207 ? 35.892 3.045 -46.438 1.00 94.50 207 SER A CA 1
ATOM 1635 C C . SER A 1 207 ? 36.207 4.426 -47.012 1.00 94.50 207 SER A C 1
ATOM 1637 O O . SER A 1 207 ? 36.885 4.521 -48.031 1.00 94.50 207 SER A O 1
ATOM 1639 N N . HIS A 1 208 ? 35.808 5.479 -46.301 1.00 97.75 208 HIS A N 1
ATOM 1640 C CA . HIS A 1 208 ? 36.071 6.859 -46.669 1.00 97.75 208 HIS A CA 1
ATOM 1641 C C . HIS A 1 208 ? 37.568 7.184 -46.596 1.00 97.75 208 HIS A C 1
ATOM 1643 O O . HIS A 1 208 ? 38.108 7.798 -47.508 1.00 97.75 208 HIS A O 1
ATOM 1649 N N . GLY A 1 209 ? 38.274 6.700 -45.568 1.00 97.19 209 GLY A N 1
ATOM 1650 C CA . GLY A 1 209 ? 39.731 6.821 -45.475 1.00 97.19 209 GLY A CA 1
ATOM 1651 C C . GLY A 1 209 ? 40.447 6.200 -46.679 1.00 97.19 209 GLY A C 1
ATOM 1652 O O . GLY A 1 209 ? 41.308 6.840 -47.276 1.00 97.19 209 GLY A O 1
ATOM 1653 N N . ARG A 1 210 ? 40.032 4.998 -47.103 1.00 97.56 210 ARG A N 1
ATOM 1654 C CA . ARG A 1 210 ? 40.569 4.343 -48.313 1.00 97.56 210 ARG A CA 1
ATOM 1655 C C . ARG A 1 210 ? 40.254 5.118 -49.590 1.00 97.56 210 ARG A C 1
ATOM 1657 O O . ARG A 1 210 ? 41.094 5.192 -50.478 1.00 97.56 210 ARG A O 1
ATOM 1664 N N . GLU A 1 211 ? 39.051 5.675 -49.701 1.00 96.88 211 GLU A N 1
ATOM 1665 C CA . GLU A 1 211 ? 38.662 6.512 -50.840 1.00 96.88 211 GLU A CA 1
ATOM 1666 C C . GLU A 1 211 ? 39.534 7.772 -50.929 1.00 96.88 211 GLU A C 1
ATOM 1668 O O . GLU A 1 211 ? 40.015 8.105 -52.012 1.00 96.88 211 GLU A O 1
ATOM 1673 N N . CYS A 1 212 ? 39.813 8.423 -49.796 1.00 96.94 212 CYS A N 1
ATOM 1674 C CA . CYS A 1 212 ? 40.743 9.549 -49.716 1.00 96.94 212 CYS A CA 1
ATOM 1675 C C . CYS A 1 212 ? 42.170 9.150 -50.124 1.00 96.94 212 CYS A C 1
ATOM 1677 O O . CYS A 1 212 ? 42.792 9.864 -50.907 1.00 96.94 212 CYS A O 1
ATOM 1679 N N . GLU A 1 213 ? 42.678 8.005 -49.652 1.00 97.38 213 GLU A N 1
ATOM 1680 C CA . GLU A 1 213 ? 44.000 7.487 -50.044 1.00 97.38 213 GLU A CA 1
ATOM 1681 C C . GLU A 1 213 ? 44.090 7.232 -51.555 1.00 97.38 213 GLU A C 1
ATOM 1683 O O . GLU A 1 213 ? 45.055 7.647 -52.198 1.00 97.38 213 GLU A O 1
ATOM 1688 N N . LEU A 1 214 ? 43.081 6.579 -52.142 1.00 97.62 214 LEU A N 1
ATOM 1689 C CA . LEU A 1 214 ? 43.027 6.313 -53.582 1.00 97.62 214 LEU A CA 1
ATOM 1690 C C . LEU A 1 214 ? 42.901 7.601 -54.399 1.00 97.62 214 LEU A C 1
ATOM 1692 O O . LEU A 1 214 ? 43.569 7.737 -55.421 1.00 97.62 214 LEU A O 1
ATOM 1696 N N . SER A 1 215 ? 42.083 8.551 -53.943 1.00 96.38 215 SER A N 1
ATOM 1697 C CA . SER A 1 215 ? 41.935 9.857 -54.595 1.00 96.38 215 SER A CA 1
ATOM 1698 C C . SER A 1 215 ? 43.256 10.626 -54.579 1.00 96.38 215 SER A C 1
ATOM 1700 O O . SER A 1 215 ? 43.685 11.128 -55.611 1.00 96.38 215 SER A O 1
ATOM 1702 N N . GLN A 1 216 ? 43.970 10.624 -53.448 1.00 97.00 216 GLN A N 1
ATOM 1703 C CA . GLN A 1 216 ? 45.285 11.252 -53.338 1.00 97.00 216 GLN A CA 1
ATOM 1704 C C . GLN A 1 216 ? 46.332 10.581 -54.242 1.00 97.00 216 GLN A C 1
ATOM 1706 O O . GLN A 1 216 ? 47.161 11.268 -54.838 1.00 97.00 216 GLN A O 1
ATOM 1711 N N . GLN A 1 217 ? 46.310 9.248 -54.360 1.00 97.00 217 GLN A N 1
ATOM 1712 C CA . GLN A 1 217 ? 47.178 8.529 -55.299 1.00 97.00 217 GLN A CA 1
ATOM 1713 C C . GLN A 1 217 ? 46.862 8.897 -56.750 1.00 97.00 217 GLN A C 1
ATOM 1715 O O . GLN A 1 217 ? 47.787 9.111 -57.531 1.00 97.00 217 GLN A O 1
ATOM 1720 N N . LEU A 1 218 ? 45.579 8.997 -57.104 1.00 96.75 218 LEU A N 1
ATOM 1721 C CA . LEU A 1 218 ? 45.147 9.392 -58.440 1.00 96.75 218 LEU A CA 1
ATOM 1722 C C . LEU A 1 218 ? 45.601 10.817 -58.773 1.00 96.75 218 LEU A C 1
ATOM 1724 O O . LEU A 1 218 ? 46.197 11.016 -59.827 1.00 96.75 218 LEU A O 1
ATOM 1728 N N . ASP A 1 219 ? 45.396 11.772 -57.863 1.00 96.25 219 ASP A N 1
ATOM 1729 C CA . ASP A 1 219 ? 45.858 13.155 -58.022 1.00 96.25 219 ASP A CA 1
ATOM 1730 C C . ASP A 1 219 ? 47.386 13.219 -58.180 1.00 96.25 219 ASP A C 1
ATOM 1732 O O . ASP A 1 219 ? 47.897 13.951 -59.026 1.00 96.25 219 ASP A O 1
ATOM 1736 N N . GLY A 1 220 ? 48.129 12.419 -57.407 1.00 96.81 220 GLY A N 1
ATOM 1737 C CA . GLY A 1 220 ? 49.586 12.323 -57.518 1.00 96.81 220 GLY A CA 1
ATOM 1738 C C . GLY A 1 220 ? 50.051 11.775 -58.871 1.00 96.81 220 GLY A C 1
ATOM 1739 O O . GLY A 1 220 ? 50.965 12.333 -59.478 1.00 96.81 220 GLY A O 1
ATOM 1740 N N . VAL A 1 221 ? 49.403 10.719 -59.377 1.00 96.38 221 VAL A N 1
ATOM 1741 C CA . VAL A 1 221 ? 49.690 10.158 -60.711 1.00 96.38 221 VAL A CA 1
ATOM 1742 C C . VAL A 1 221 ? 49.342 11.163 -61.806 1.00 96.38 221 VAL A C 1
ATOM 1744 O O . VAL A 1 221 ? 50.150 11.373 -62.704 1.00 96.38 221 VAL A O 1
ATOM 1747 N N . GLN A 1 222 ? 48.189 11.828 -61.716 1.00 95.50 222 GLN A N 1
ATOM 1748 C CA . GLN A 1 222 ? 47.792 12.861 -62.673 1.00 95.50 222 GLN A CA 1
ATOM 1749 C C . GLN A 1 222 ? 48.792 14.016 -62.708 1.00 95.50 222 GLN A C 1
ATOM 1751 O O . GLN A 1 222 ? 49.197 14.439 -63.787 1.00 95.50 222 GLN A O 1
ATOM 1756 N N . GLN A 1 223 ? 49.238 14.505 -61.548 1.00 96.25 223 GLN A N 1
ATOM 1757 C CA . GLN A 1 223 ? 50.260 15.551 -61.479 1.00 96.25 223 GLN A CA 1
ATOM 1758 C C . GLN A 1 223 ? 51.573 15.099 -62.119 1.00 96.25 223 GLN A C 1
ATOM 1760 O O . GLN A 1 223 ? 52.154 15.853 -62.900 1.00 96.25 223 GLN A O 1
ATOM 1765 N N . GLN A 1 224 ? 52.011 13.865 -61.853 1.00 96.12 224 GLN A N 1
ATOM 1766 C CA . GLN A 1 224 ? 53.210 13.311 -62.477 1.00 96.12 224 GLN A CA 1
ATOM 1767 C C . GLN A 1 224 ? 53.059 13.209 -64.004 1.00 96.12 224 GLN A C 1
ATOM 1769 O O . GLN A 1 224 ? 53.951 13.635 -64.736 1.00 96.12 224 GLN A O 1
ATOM 1774 N N . GLU A 1 225 ? 51.934 12.688 -64.501 1.00 95.75 225 GLU A N 1
ATOM 1775 C CA . GLU A 1 225 ? 51.649 12.610 -65.938 1.00 95.75 225 GLU A CA 1
ATOM 1776 C C . GLU A 1 225 ? 51.626 14.001 -66.581 1.00 95.75 225 GLU A C 1
ATOM 1778 O O . GLU A 1 225 ? 52.216 14.203 -67.643 1.00 95.75 225 GLU A O 1
ATOM 1783 N N . GLU A 1 226 ? 50.999 14.986 -65.936 1.00 95.69 226 GLU A N 1
ATOM 1784 C CA . GLU A 1 226 ? 50.999 16.368 -66.409 1.00 95.69 226 GLU A CA 1
ATOM 1785 C C . GLU A 1 226 ? 52.409 16.963 -66.460 1.00 95.69 226 GLU A C 1
ATOM 1787 O O . GLU A 1 226 ? 52.757 17.632 -67.435 1.00 95.69 226 GLU A O 1
ATOM 1792 N N . GLU A 1 227 ? 53.230 16.753 -65.433 1.00 96.50 227 GLU A N 1
ATOM 1793 C CA . GLU A 1 227 ? 54.621 17.212 -65.397 1.00 96.50 227 GLU A CA 1
ATOM 1794 C C . GLU A 1 227 ? 55.471 16.543 -66.484 1.00 96.50 227 GLU A C 1
ATOM 1796 O O . GLU A 1 227 ? 56.220 17.225 -67.192 1.00 96.50 227 GLU A O 1
ATOM 1801 N N . GLU A 1 228 ? 55.313 15.234 -66.690 1.00 96.62 228 GLU A N 1
ATOM 1802 C CA . GLU A 1 228 ? 55.979 14.496 -67.764 1.00 96.62 228 GLU A CA 1
ATOM 1803 C C . GLU A 1 228 ? 55.558 15.003 -69.148 1.00 96.62 228 GLU A C 1
ATOM 1805 O O . GLU A 1 228 ? 56.410 15.232 -70.011 1.00 96.62 228 GLU A O 1
ATOM 1810 N N . LEU A 1 229 ? 54.258 15.217 -69.372 1.00 96.44 229 LEU A N 1
ATOM 1811 C CA . LEU A 1 229 ? 53.738 15.764 -70.624 1.00 96.44 229 LEU A CA 1
ATOM 1812 C C . LEU A 1 229 ? 54.233 17.193 -70.857 1.00 96.44 229 LEU A C 1
ATOM 1814 O O . LEU A 1 229 ? 54.661 17.502 -71.969 1.00 96.44 229 LEU A O 1
ATOM 1818 N N . ARG A 1 230 ? 54.244 18.050 -69.828 1.00 97.12 230 ARG A N 1
ATOM 1819 C CA . ARG A 1 230 ? 54.814 19.408 -69.899 1.00 97.12 230 ARG A CA 1
ATOM 1820 C C . ARG A 1 230 ? 56.299 19.371 -70.263 1.00 97.12 230 ARG A C 1
ATOM 1822 O O . ARG A 1 230 ? 56.725 20.140 -71.121 1.00 97.12 230 ARG A O 1
ATOM 1829 N N . SER A 1 231 ? 57.070 18.460 -69.671 1.00 96.31 231 SER A N 1
ATOM 1830 C CA . SER A 1 231 ? 58.491 18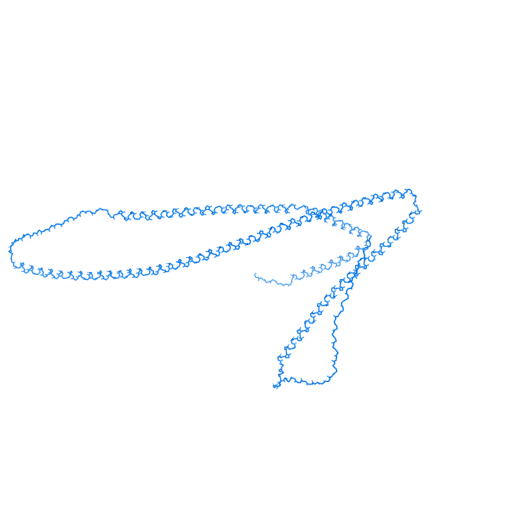.263 -69.985 1.00 96.31 231 SER A CA 1
ATOM 1831 C C . SER A 1 231 ? 58.704 17.816 -71.438 1.00 96.31 231 SER A C 1
ATOM 1833 O O . SER A 1 231 ? 59.491 18.420 -72.169 1.00 96.31 231 SER A O 1
ATOM 1835 N N . ARG A 1 232 ? 57.937 16.821 -71.909 1.00 96.81 232 ARG A N 1
ATOM 1836 C CA . ARG A 1 232 ? 57.987 16.349 -73.307 1.00 96.81 232 ARG A CA 1
ATOM 1837 C C . ARG A 1 232 ? 57.575 17.434 -74.298 1.00 96.81 232 ARG A C 1
ATOM 1839 O O . ARG A 1 232 ? 58.203 17.563 -75.345 1.00 96.81 232 ARG A O 1
ATOM 1846 N N . LEU A 1 233 ? 56.543 18.216 -73.980 1.00 96.44 233 LEU A N 1
ATOM 1847 C CA . LEU A 1 233 ? 56.128 19.365 -74.787 1.00 96.44 233 LEU A CA 1
ATOM 1848 C C . LEU A 1 233 ? 57.252 20.399 -74.885 1.00 96.44 233 LEU A C 1
ATOM 1850 O O . LEU A 1 233 ? 57.584 20.807 -75.993 1.00 96.44 233 LEU A O 1
ATOM 1854 N N . ALA A 1 234 ? 57.887 20.763 -73.767 1.00 96.12 234 ALA A N 1
ATOM 1855 C CA . ALA A 1 234 ? 59.016 21.693 -73.763 1.00 96.12 234 ALA A CA 1
ATOM 1856 C C . ALA A 1 234 ? 60.199 21.179 -74.604 1.00 96.12 234 ALA A C 1
ATOM 1858 O O . ALA A 1 234 ? 60.806 21.946 -75.350 1.00 96.12 234 ALA A O 1
ATOM 1859 N N . GLN A 1 235 ? 60.493 19.877 -74.536 1.00 96.56 235 GLN A N 1
ATOM 1860 C CA . GLN A 1 235 ? 61.528 19.249 -75.357 1.00 96.56 235 GLN A CA 1
ATOM 1861 C C . GLN A 1 235 ? 61.182 19.297 -76.854 1.00 96.56 235 GLN A C 1
ATOM 1863 O O . GLN A 1 235 ? 62.002 19.732 -77.657 1.00 96.56 235 GLN A O 1
ATOM 1868 N N . LEU A 1 236 ? 59.954 18.924 -77.232 1.00 95.12 236 LEU A N 1
ATOM 1869 C CA . LEU A 1 236 ? 59.486 18.994 -78.621 1.00 95.12 236 LEU A CA 1
ATOM 1870 C C . LEU A 1 236 ? 59.454 20.430 -79.158 1.00 95.12 236 LEU A C 1
ATOM 1872 O O . LEU A 1 236 ? 59.720 20.654 -80.339 1.00 95.12 236 LEU A O 1
ATOM 1876 N N . GLU A 1 237 ? 59.118 21.411 -78.322 1.00 95.25 237 GLU A N 1
ATOM 1877 C CA . GLU A 1 237 ? 59.189 22.824 -78.688 1.00 95.25 237 GLU A CA 1
ATOM 1878 C C . GLU A 1 237 ? 60.622 23.264 -78.985 1.00 95.25 237 GLU A C 1
ATOM 1880 O O . GLU A 1 237 ? 60.840 24.001 -79.949 1.00 95.25 237 GLU A O 1
ATOM 1885 N N . GLU A 1 238 ? 61.597 22.800 -78.207 1.00 95.50 238 GLU A N 1
ATOM 1886 C CA . GLU A 1 238 ? 63.009 23.099 -78.436 1.00 95.50 238 GLU A CA 1
ATOM 1887 C C . GLU A 1 238 ? 63.541 22.408 -79.700 1.00 95.50 238 GLU A C 1
ATOM 1889 O O . GLU A 1 238 ? 64.155 23.056 -80.551 1.00 95.50 238 GLU A O 1
ATOM 1894 N N . ASP A 1 239 ? 63.208 21.133 -79.909 1.00 94.12 239 ASP A N 1
ATOM 1895 C CA . ASP A 1 239 ? 63.520 20.404 -81.145 1.00 94.12 239 ASP A CA 1
ATOM 1896 C C . ASP A 1 239 ? 62.893 21.095 -82.368 1.00 94.12 239 ASP A C 1
ATOM 1898 O O . ASP A 1 239 ? 63.527 21.266 -83.412 1.00 94.12 239 ASP A O 1
ATOM 1902 N N . LYS A 1 240 ? 61.656 21.586 -82.240 1.00 94.50 240 LYS A N 1
ATOM 1903 C CA . LYS A 1 240 ? 60.999 22.385 -83.280 1.00 94.50 240 LYS A CA 1
ATOM 1904 C C . LYS A 1 240 ? 61.741 23.698 -83.537 1.00 94.50 240 LYS A C 1
ATOM 1906 O O . LYS A 1 240 ? 61.901 24.068 -84.702 1.00 94.50 240 LYS A O 1
ATOM 1911 N N . ARG A 1 241 ? 62.184 24.418 -82.498 1.00 93.94 241 ARG A N 1
ATOM 1912 C CA . ARG A 1 241 ? 62.963 25.664 -82.644 1.00 93.94 241 ARG A CA 1
ATOM 1913 C C . ARG A 1 241 ? 64.280 25.400 -83.363 1.00 93.94 241 ARG A C 1
ATOM 1915 O O . ARG A 1 241 ? 64.570 26.095 -84.336 1.00 93.94 241 ARG A O 1
ATOM 1922 N N . THR A 1 242 ? 65.026 24.375 -82.959 1.00 93.19 242 THR A N 1
ATOM 1923 C CA . THR A 1 242 ? 66.303 24.010 -83.591 1.00 93.19 242 THR A CA 1
ATOM 1924 C C . THR A 1 242 ? 66.120 23.595 -85.051 1.00 93.19 242 THR A C 1
ATOM 1926 O O . THR A 1 242 ? 66.806 24.135 -85.919 1.00 93.19 242 THR A O 1
ATOM 1929 N N . LEU A 1 243 ? 65.140 22.740 -85.365 1.00 92.88 243 LEU A N 1
ATOM 1930 C CA . LEU A 1 243 ? 64.797 22.373 -86.746 1.00 92.88 243 LEU A CA 1
ATOM 1931 C C . LEU A 1 243 ? 64.364 23.584 -87.574 1.00 92.88 243 LEU A C 1
ATOM 1933 O O . LEU A 1 243 ? 64.749 23.711 -88.734 1.00 92.88 243 LEU A O 1
ATOM 1937 N N . SER A 1 244 ? 63.576 24.496 -87.000 1.00 90.75 244 SER A N 1
ATOM 1938 C CA . SER A 1 244 ? 63.166 25.718 -87.696 1.00 90.75 244 SER A CA 1
ATOM 1939 C C . SER A 1 244 ? 64.345 26.651 -87.976 1.00 90.75 244 SER A C 1
ATOM 1941 O O . SER A 1 244 ? 64.412 27.217 -89.065 1.00 90.75 244 SER A O 1
ATOM 1943 N N . ALA A 1 245 ? 65.308 26.753 -87.054 1.00 89.69 245 ALA A N 1
ATOM 1944 C CA . ALA A 1 245 ? 66.547 27.493 -87.261 1.00 89.69 245 ALA A CA 1
ATOM 1945 C C . ALA A 1 245 ? 67.392 26.856 -88.377 1.00 89.69 245 ALA A C 1
ATOM 1947 O O . ALA A 1 245 ? 67.842 27.569 -89.269 1.00 89.69 245 ALA A O 1
ATOM 1948 N N . GLN A 1 246 ? 67.513 25.522 -88.400 1.00 90.06 246 GLN A N 1
ATOM 1949 C CA . GLN A 1 246 ? 68.195 24.782 -89.471 1.00 90.06 246 GLN A CA 1
ATOM 1950 C C . GLN A 1 246 ? 67.507 24.955 -90.834 1.00 90.06 246 GLN A C 1
ATOM 1952 O O . GLN A 1 246 ? 68.172 25.148 -91.850 1.00 90.06 246 GLN A O 1
ATOM 1957 N N . LEU A 1 247 ? 66.171 24.905 -90.882 1.00 84.12 247 LEU A N 1
ATOM 1958 C CA . LEU A 1 247 ? 65.401 25.139 -92.107 1.00 84.12 247 LEU A CA 1
ATOM 1959 C C . LEU A 1 247 ? 65.531 26.581 -92.595 1.00 84.12 247 LEU A C 1
ATOM 1961 O O . LEU A 1 247 ? 65.593 26.802 -93.803 1.00 84.12 247 LEU A O 1
ATOM 1965 N N . GLN A 1 248 ? 65.561 27.553 -91.684 1.00 83.19 248 GLN A N 1
ATOM 1966 C CA . GLN A 1 248 ? 65.771 28.954 -92.027 1.00 83.19 248 GLN A CA 1
ATOM 1967 C C . GLN A 1 248 ? 67.194 29.178 -92.551 1.00 83.19 248 GLN A C 1
ATOM 1969 O O . GLN A 1 248 ? 67.350 29.794 -93.597 1.00 83.19 248 GLN A O 1
ATOM 1974 N N . GLU A 1 249 ? 68.212 28.584 -91.925 1.00 84.44 249 GLU A N 1
ATOM 1975 C CA . GLU A 1 249 ? 69.592 28.599 -92.422 1.00 84.44 249 GLU A CA 1
ATOM 1976 C C . GLU A 1 249 ? 69.700 27.951 -93.813 1.00 84.44 249 GLU A C 1
ATOM 1978 O O . GLU A 1 249 ? 70.266 28.538 -94.735 1.00 84.44 249 GLU A O 1
ATOM 1983 N N . ALA A 1 250 ? 69.081 26.785 -94.019 1.00 79.00 250 ALA A N 1
ATOM 1984 C CA . ALA A 1 250 ? 69.025 26.124 -95.322 1.00 79.00 250 ALA A CA 1
ATOM 1985 C C . ALA A 1 250 ? 68.269 26.959 -96.373 1.00 79.00 250 ALA A C 1
ATOM 1987 O O . ALA A 1 250 ? 68.664 26.998 -97.539 1.00 79.00 250 ALA A O 1
ATOM 1988 N N . ARG A 1 251 ? 67.198 27.656 -95.975 1.00 81.12 251 ARG A N 1
ATOM 1989 C CA . ARG A 1 251 ? 66.442 28.584 -96.828 1.00 81.12 251 ARG A CA 1
ATOM 1990 C C . ARG A 1 251 ? 67.242 29.837 -97.168 1.00 81.12 251 ARG A C 1
ATOM 1992 O O . ARG A 1 251 ? 67.147 30.302 -98.301 1.00 81.12 251 ARG A O 1
ATOM 1999 N N . ASP A 1 252 ? 68.029 30.367 -96.245 1.00 75.94 252 ASP A N 1
ATOM 2000 C CA . ASP A 1 252 ? 68.900 31.521 -96.475 1.00 75.94 252 ASP A CA 1
ATOM 2001 C C . ASP A 1 252 ? 70.078 31.130 -97.388 1.00 75.94 252 ASP A C 1
ATOM 2003 O O . ASP A 1 252 ? 70.441 31.870 -98.308 1.00 75.94 252 ASP A O 1
ATOM 2007 N N . MET A 1 253 ? 70.596 29.906 -97.233 1.00 71.06 253 MET A N 1
ATOM 2008 C CA . MET A 1 253 ? 71.558 29.280 -98.149 1.00 71.06 253 MET A CA 1
ATOM 2009 C C . MET A 1 253 ? 70.967 29.070 -99.550 1.00 71.06 253 MET A C 1
ATOM 2011 O O . MET A 1 253 ? 71.634 29.341 -100.550 1.00 71.06 253 MET A O 1
ATOM 2015 N N . LEU A 1 254 ? 69.705 28.640 -99.640 1.00 62.41 254 LEU A N 1
ATOM 2016 C CA . LEU A 1 254 ? 68.974 28.523 -100.903 1.00 62.41 254 LEU A CA 1
ATOM 2017 C C . LEU A 1 254 ? 68.626 29.891 -101.500 1.00 62.41 254 LEU A C 1
ATOM 2019 O O . LEU A 1 254 ? 68.728 30.036 -102.705 1.00 62.41 254 LEU A O 1
ATOM 2023 N N . SER A 1 255 ? 68.315 30.920 -100.710 1.00 57.16 255 SER A N 1
ATOM 2024 C CA . SER A 1 255 ? 68.030 32.279 -101.208 1.00 57.16 255 SER A CA 1
ATOM 2025 C C . SER A 1 255 ? 69.276 33.000 -101.740 1.00 57.16 255 SER A C 1
ATOM 2027 O O . SER A 1 255 ? 69.155 33.925 -102.541 1.00 57.16 255 SER A O 1
ATOM 2029 N N . ARG A 1 256 ? 70.490 32.542 -101.388 1.00 56.28 256 ARG A N 1
ATOM 2030 C CA . ARG A 1 256 ? 71.738 32.917 -102.086 1.00 56.28 256 ARG A CA 1
ATOM 2031 C C . ARG A 1 256 ? 71.877 32.287 -103.481 1.00 56.28 256 ARG A C 1
ATOM 2033 O O . ARG A 1 256 ? 72.777 32.676 -104.225 1.00 56.28 256 ARG A O 1
ATOM 2040 N N . ARG A 1 257 ? 71.004 31.350 -103.866 1.00 49.09 257 ARG A N 1
ATOM 2041 C CA . ARG A 1 257 ? 70.963 30.694 -105.179 1.00 49.09 257 ARG A CA 1
ATOM 2042 C C . ARG A 1 257 ? 69.606 30.991 -105.840 1.00 49.09 257 ARG A C 1
ATOM 2044 O O . ARG A 1 257 ? 68.573 30.520 -105.392 1.00 49.09 257 ARG A O 1
ATOM 2051 N N . GLY A 1 258 ? 69.614 31.828 -106.881 1.00 33.75 258 GLY A N 1
ATOM 2052 C CA . GLY A 1 258 ? 68.400 32.360 -107.526 1.00 33.75 258 GLY A CA 1
ATOM 2053 C C . GLY A 1 258 ? 67.363 31.312 -107.995 1.00 33.75 258 GLY A C 1
ATOM 2054 O O . GLY A 1 258 ? 67.696 30.132 -108.127 1.00 33.75 258 GLY A O 1
ATOM 2055 N N . PRO A 1 259 ? 66.106 31.736 -108.249 1.00 45.16 259 PRO A N 1
ATOM 2056 C CA . PRO A 1 259 ? 64.930 30.865 -108.249 1.00 45.16 259 PRO A CA 1
ATOM 2057 C C . PRO A 1 259 ? 64.657 30.184 -109.600 1.00 45.16 259 PRO A C 1
ATOM 2059 O O . PRO A 1 259 ? 64.888 30.764 -110.659 1.00 45.16 259 PRO A O 1
ATOM 2062 N N . GLY A 1 260 ? 64.094 28.972 -109.540 1.00 34.78 260 GLY A N 1
ATOM 2063 C CA . GLY A 1 260 ? 63.594 28.206 -110.684 1.00 34.78 260 GLY A CA 1
ATOM 2064 C C . GLY A 1 260 ? 62.363 27.366 -110.318 1.00 34.78 260 GLY A C 1
ATOM 2065 O O . GLY A 1 260 ? 62.462 26.387 -109.587 1.00 34.78 260 GLY A O 1
ATOM 2066 N N . GLU A 1 261 ? 61.222 27.831 -110.822 1.00 33.06 261 GLU A N 1
ATOM 2067 C CA . GLU A 1 261 ? 59.889 27.238 -111.030 1.00 33.06 261 GLU A CA 1
ATOM 2068 C C . GLU A 1 261 ? 59.769 25.714 -111.316 1.00 33.06 261 GLU A C 1
ATOM 2070 O O . GLU A 1 261 ? 60.581 25.163 -112.053 1.00 33.06 261 GLU A O 1
ATOM 2075 N N . LEU A 1 262 ? 58.688 25.054 -110.838 1.00 35.94 262 LEU A N 1
ATOM 2076 C CA . LEU A 1 262 ? 57.443 24.690 -111.582 1.00 35.94 262 LEU A CA 1
ATOM 2077 C C . LEU A 1 262 ? 56.697 23.466 -110.950 1.00 35.94 262 LEU A C 1
ATOM 2079 O O . LEU A 1 262 ? 57.304 22.436 -110.689 1.00 35.94 262 LEU A O 1
ATOM 2083 N N . THR A 1 263 ? 55.363 23.588 -110.782 1.00 26.45 263 THR A N 1
ATOM 2084 C CA . THR A 1 263 ? 54.256 22.577 -110.914 1.00 26.45 263 THR A CA 1
ATOM 2085 C C . THR A 1 263 ? 54.451 21.100 -110.496 1.00 26.45 263 THR A C 1
ATOM 2087 O O . THR A 1 263 ? 55.329 20.424 -111.009 1.00 26.45 263 THR A O 1
ATOM 2090 N N . THR A 1 264 ? 53.568 20.458 -109.708 1.00 28.62 264 THR A N 1
ATOM 2091 C CA . THR A 1 264 ? 52.291 19.769 -110.098 1.00 28.62 264 THR A CA 1
ATOM 2092 C C . THR A 1 264 ? 51.682 19.123 -108.820 1.00 28.62 264 THR A C 1
ATOM 2094 O O . THR A 1 264 ? 52.438 18.633 -107.996 1.00 28.62 264 THR A O 1
ATOM 2097 N N . ARG A 1 265 ? 50.405 19.328 -108.444 1.00 25.89 265 ARG A N 1
ATOM 2098 C CA . ARG A 1 265 ? 49.119 18.623 -108.742 1.00 25.89 265 ARG A CA 1
ATOM 2099 C C . ARG A 1 265 ? 48.905 17.202 -108.140 1.00 25.89 265 ARG A C 1
ATOM 2101 O O . ARG A 1 265 ? 49.699 16.312 -108.394 1.00 25.89 265 ARG A O 1
ATOM 2108 N N . ALA A 1 266 ? 47.689 17.028 -107.570 1.00 25.11 266 ALA A N 1
ATOM 2109 C CA . ALA A 1 266 ? 46.908 15.809 -107.211 1.00 25.11 266 ALA A CA 1
ATOM 2110 C C . ALA A 1 266 ? 47.201 15.171 -105.831 1.00 25.11 266 ALA A C 1
ATOM 2112 O O . ALA A 1 266 ? 48.346 15.169 -105.415 1.00 25.11 266 ALA A O 1
ATOM 2113 N N . GLY A 1 267 ? 46.256 14.621 -105.047 1.00 27.28 267 GLY A N 1
ATOM 2114 C CA . GLY A 1 267 ? 44.812 14.315 -105.158 1.00 27.28 267 GLY A CA 1
ATOM 2115 C C . GLY A 1 267 ? 44.250 13.897 -103.763 1.00 27.28 267 GLY A C 1
ATOM 2116 O O . GLY A 1 267 ? 45.049 13.643 -102.871 1.00 27.28 267 GLY A O 1
ATOM 2117 N N . VAL A 1 268 ? 42.940 14.060 -103.478 1.00 29.22 268 VAL A N 1
ATOM 2118 C CA . VAL A 1 268 ? 41.874 13.003 -103.402 1.00 29.22 268 VAL A CA 1
ATOM 2119 C C . VAL A 1 268 ? 42.001 12.121 -102.128 1.00 29.22 268 VAL A C 1
ATOM 2121 O O . VAL A 1 268 ? 43.042 11.510 -101.949 1.00 29.22 268 VAL A O 1
ATOM 2124 N N . VAL A 1 269 ? 41.094 12.129 -101.128 1.00 28.62 269 VAL A N 1
ATOM 2125 C CA . VAL A 1 269 ? 39.814 11.370 -100.901 1.00 28.62 269 VAL A CA 1
ATOM 2126 C C . VAL A 1 269 ? 39.325 11.802 -99.482 1.00 28.62 269 VAL A C 1
ATOM 2128 O O . VAL A 1 269 ? 40.180 11.955 -98.617 1.00 28.62 269 VAL A O 1
ATOM 2131 N N . SER A 1 270 ? 38.088 12.248 -99.202 1.00 28.23 270 SER A N 1
ATOM 2132 C CA . SER A 1 270 ? 36.747 11.603 -99.113 1.00 28.23 270 SER A CA 1
ATOM 2133 C C . SER A 1 270 ? 36.408 10.876 -97.793 1.00 28.23 270 SER A C 1
ATOM 2135 O O . SER A 1 270 ? 37.259 10.203 -97.226 1.00 28.23 270 SER A O 1
ATOM 2137 N N . GLU A 1 271 ? 35.107 10.972 -97.460 1.00 26.66 271 GLU A N 1
ATOM 2138 C CA . GLU A 1 271 ? 34.267 10.237 -96.478 1.00 26.66 271 GLU A CA 1
ATOM 2139 C C . GLU A 1 271 ? 34.253 10.735 -95.025 1.00 26.66 271 GLU A C 1
ATOM 2141 O O . GLU A 1 271 ? 35.274 11.152 -94.497 1.00 26.66 271 GLU A O 1
ATOM 2146 N N . GLU A 1 272 ? 33.153 10.726 -94.265 1.00 25.69 272 GLU A N 1
ATOM 2147 C CA . GLU A 1 272 ? 31.692 10.581 -94.442 1.00 25.69 272 GLU A CA 1
ATOM 2148 C C . GLU A 1 272 ? 31.069 11.137 -93.126 1.00 25.69 272 GLU A C 1
ATOM 2150 O O . GLU A 1 272 ? 31.795 11.434 -92.178 1.00 25.69 272 GLU A O 1
ATOM 2155 N N . GLY A 1 273 ? 29.745 11.343 -93.066 1.00 29.31 273 GLY A N 1
ATOM 2156 C CA . GLY A 1 273 ? 29.014 11.898 -91.902 1.00 29.31 273 GLY A CA 1
ATOM 2157 C C . GLY A 1 273 ? 29.068 11.063 -90.595 1.00 29.31 273 GLY A C 1
ATOM 2158 O O . GLY A 1 273 ? 29.794 10.076 -90.546 1.00 29.31 273 GLY A O 1
ATOM 2159 N N . PRO A 1 274 ? 28.281 11.382 -89.534 1.00 40.12 274 PRO A N 1
ATOM 2160 C CA . PRO A 1 274 ? 26.973 12.033 -89.597 1.00 40.12 274 PRO A CA 1
ATOM 2161 C C . PRO A 1 274 ? 26.717 13.137 -88.544 1.00 40.12 274 PRO A C 1
ATOM 2163 O O . PRO A 1 274 ? 27.565 13.552 -87.760 1.00 40.12 274 PRO A O 1
ATOM 2166 N N . ALA A 1 275 ? 25.479 13.619 -88.603 1.00 38.75 275 ALA A N 1
ATOM 2167 C CA . ALA A 1 275 ? 24.813 14.563 -87.726 1.00 38.75 275 ALA A CA 1
ATOM 2168 C C . ALA A 1 275 ? 24.675 14.113 -86.252 1.00 38.75 275 ALA A C 1
ATOM 2170 O O . ALA A 1 275 ? 24.930 12.968 -85.891 1.00 38.75 275 ALA A O 1
ATOM 2171 N N . VAL A 1 276 ? 24.090 15.037 -85.476 1.00 39.66 276 VAL A N 1
ATOM 2172 C CA . VAL A 1 276 ? 23.474 14.908 -84.140 1.00 39.66 276 VAL A CA 1
ATOM 2173 C C . VAL A 1 276 ? 24.371 15.326 -82.965 1.00 39.66 276 VAL A C 1
ATOM 2175 O O . VAL A 1 276 ? 24.922 14.517 -82.230 1.00 39.66 276 VAL A O 1
ATOM 2178 N N . GLN A 1 277 ? 24.407 16.639 -82.722 1.00 38.28 277 GLN A N 1
ATOM 2179 C CA . GLN A 1 277 ? 24.468 17.194 -81.367 1.00 38.28 277 GLN A CA 1
ATOM 2180 C C . GLN A 1 277 ? 23.098 17.795 -81.048 1.00 38.28 277 GLN A C 1
ATOM 2182 O O . GLN A 1 277 ? 22.863 18.991 -81.195 1.00 38.28 277 GLN A O 1
ATOM 2187 N N . LEU A 1 278 ? 22.160 16.938 -80.664 1.00 51.09 278 LEU A N 1
ATOM 2188 C CA . LEU A 1 278 ? 20.940 17.344 -79.986 1.00 51.09 278 LEU A CA 1
ATOM 2189 C C . LEU A 1 278 ? 20.781 16.392 -78.804 1.00 51.09 278 LEU A C 1
ATOM 2191 O O . LEU A 1 278 ? 20.860 15.181 -78.982 1.00 51.09 278 LEU A O 1
ATOM 2195 N N . PHE A 1 279 ? 20.542 16.967 -77.626 1.00 46.00 279 PHE A N 1
ATOM 2196 C CA . PHE A 1 279 ? 20.085 16.271 -76.423 1.00 46.00 279 PHE A CA 1
ATOM 2197 C C . PHE A 1 279 ? 21.113 15.408 -75.666 1.00 46.00 279 PHE A C 1
ATOM 2199 O O . PHE A 1 279 ? 21.205 14.196 -75.817 1.00 46.00 279 PHE A O 1
ATOM 2206 N N . LYS A 1 280 ? 21.837 16.045 -74.741 1.00 46.12 280 LYS A N 1
ATOM 2207 C CA . LYS A 1 280 ? 22.412 15.381 -73.553 1.00 46.12 280 LYS A CA 1
ATOM 2208 C C . LYS A 1 280 ? 22.238 16.234 -72.285 1.00 46.12 280 LYS A C 1
ATOM 2210 O O . LYS A 1 280 ? 23.062 16.196 -71.379 1.00 46.12 280 LYS A O 1
ATOM 2215 N N . GLY A 1 281 ? 21.177 17.046 -72.262 1.00 50.62 281 GLY A N 1
ATOM 2216 C CA . GLY A 1 281 ? 20.767 17.860 -71.111 1.00 50.62 281 GLY A CA 1
ATOM 2217 C C . GLY A 1 281 ? 19.591 17.272 -70.324 1.00 50.62 281 GLY A C 1
ATOM 2218 O O . GLY A 1 281 ? 19.432 17.596 -69.150 1.00 50.62 281 GLY A O 1
ATOM 2219 N N . ASP A 1 282 ? 18.820 16.362 -70.927 1.00 53.03 282 ASP A N 1
ATOM 2220 C CA . ASP A 1 282 ? 17.529 15.950 -70.364 1.00 53.03 282 ASP A CA 1
ATOM 2221 C C . ASP A 1 282 ? 17.603 14.679 -69.508 1.00 53.03 282 ASP A C 1
ATOM 2223 O O . ASP A 1 282 ? 16.869 14.582 -68.531 1.00 53.03 282 ASP A O 1
ATOM 2227 N N . ASP A 1 283 ? 18.544 13.758 -69.757 1.00 61.03 283 ASP A N 1
ATOM 2228 C CA . ASP A 1 283 ? 18.683 12.534 -68.940 1.00 61.03 283 ASP A CA 1
ATOM 2229 C C . ASP A 1 283 ? 19.194 12.825 -67.519 1.00 61.03 283 ASP A C 1
ATOM 2231 O O . ASP A 1 283 ? 18.760 12.206 -66.546 1.00 61.03 283 ASP A O 1
ATOM 2235 N N . HIS A 1 284 ? 20.095 13.803 -67.369 1.00 65.38 284 HIS A N 1
ATOM 2236 C CA . HIS A 1 284 ? 20.599 14.190 -66.049 1.00 65.38 284 HIS A CA 1
ATOM 2237 C C . HIS A 1 284 ? 19.547 14.966 -65.245 1.00 65.38 284 HIS A C 1
ATOM 2239 O O . HIS A 1 284 ? 19.391 14.736 -64.045 1.00 65.38 284 HIS A O 1
ATOM 2245 N N . MET A 1 285 ? 18.785 15.840 -65.912 1.00 69.19 285 MET A N 1
ATOM 2246 C CA . MET A 1 285 ? 17.694 16.593 -65.293 1.00 69.19 285 MET A CA 1
ATOM 2247 C C . MET A 1 285 ? 16.522 15.676 -64.919 1.00 69.19 285 MET A C 1
ATOM 2249 O O . MET A 1 285 ? 15.997 15.788 -63.814 1.00 69.19 285 MET A O 1
ATOM 2253 N N . ALA A 1 286 ? 16.167 14.712 -65.774 1.00 76.88 286 ALA A N 1
ATOM 2254 C CA . ALA A 1 286 ? 15.152 13.702 -65.482 1.00 76.88 286 ALA A CA 1
ATOM 2255 C C . ALA A 1 286 ? 15.554 12.805 -64.299 1.00 76.88 286 ALA A C 1
ATOM 2257 O O . ALA A 1 286 ? 14.731 12.542 -63.423 1.00 76.88 286 ALA A O 1
ATOM 2258 N N . GLY A 1 287 ? 16.827 12.399 -64.217 1.00 79.75 287 GLY A N 1
ATOM 2259 C CA . GLY A 1 287 ? 17.349 11.631 -63.083 1.00 79.75 287 GLY A CA 1
ATOM 2260 C C . GLY A 1 287 ? 17.317 12.404 -61.760 1.00 79.75 287 GLY A C 1
ATOM 2261 O O . GLY A 1 287 ? 16.921 11.853 -60.731 1.00 79.75 287 GLY A O 1
ATOM 2262 N N . GLN A 1 288 ? 17.675 13.694 -61.774 1.00 79.56 288 GLN A N 1
ATOM 2263 C CA . GLN A 1 288 ? 17.571 14.550 -60.587 1.00 79.56 288 GLN A CA 1
ATOM 2264 C C . GLN A 1 288 ? 16.115 14.777 -60.166 1.00 79.56 288 GLN A C 1
ATOM 2266 O O . GLN A 1 288 ? 15.808 14.666 -58.979 1.00 79.56 288 GLN A O 1
ATOM 2271 N N . LEU A 1 289 ? 15.212 15.035 -61.117 1.00 82.06 289 LEU A N 1
ATOM 2272 C CA . LEU A 1 289 ? 13.787 15.211 -60.835 1.00 82.06 289 LEU A CA 1
ATOM 2273 C C . LEU A 1 289 ? 13.183 13.948 -60.214 1.00 82.06 289 LEU A C 1
ATOM 2275 O O . LEU A 1 289 ? 12.532 14.039 -59.175 1.00 82.06 289 LEU A O 1
ATOM 2279 N N . TRP A 1 290 ? 13.491 12.770 -60.757 1.00 85.62 290 TRP A N 1
ATOM 2280 C CA . TRP A 1 290 ? 13.021 11.494 -60.215 1.00 85.62 290 TRP A CA 1
ATOM 2281 C C . TRP A 1 290 ? 13.551 11.229 -58.795 1.00 85.62 290 TRP A C 1
ATOM 2283 O O . TRP A 1 290 ? 12.795 10.848 -57.903 1.00 85.62 290 TRP A O 1
ATOM 2293 N N . ALA A 1 291 ? 14.829 11.528 -58.534 1.00 88.00 291 ALA A N 1
ATOM 2294 C CA . ALA A 1 291 ? 15.410 11.415 -57.195 1.00 88.00 291 ALA A CA 1
ATOM 2295 C C . ALA A 1 291 ? 14.797 12.409 -56.187 1.00 88.00 291 ALA A C 1
ATOM 2297 O O . ALA A 1 291 ? 14.688 12.100 -54.996 1.00 88.00 291 ALA A O 1
ATOM 2298 N N . THR A 1 292 ? 14.396 13.607 -56.630 1.00 87.00 292 THR A N 1
ATOM 2299 C CA . THR A 1 292 ? 13.661 14.557 -55.779 1.00 87.00 292 THR A CA 1
ATOM 2300 C C . THR A 1 292 ? 12.214 14.136 -55.553 1.00 87.00 292 THR A C 1
ATOM 2302 O O . THR A 1 292 ? 11.714 14.301 -54.443 1.00 87.00 292 THR A O 1
ATOM 2305 N N . GLU A 1 293 ? 11.564 13.534 -56.549 1.00 91.88 293 GLU A N 1
ATOM 2306 C CA . GLU A 1 293 ? 10.196 13.029 -56.447 1.00 91.88 293 GLU A CA 1
ATOM 2307 C C . GLU A 1 293 ? 10.105 11.875 -55.443 1.00 91.88 293 GLU A C 1
ATOM 2309 O O . GLU A 1 293 ? 9.245 11.888 -54.563 1.00 91.88 293 GLU A O 1
ATOM 2314 N N . GLU A 1 294 ? 11.037 10.923 -55.493 1.00 91.19 294 GLU A N 1
ATOM 2315 C CA . GLU A 1 294 ? 11.058 9.806 -54.545 1.00 91.19 294 GLU A CA 1
ATOM 2316 C C . GLU A 1 294 ? 11.367 10.281 -53.116 1.00 91.19 294 GLU A C 1
ATOM 2318 O O . GLU A 1 294 ? 10.767 9.817 -52.144 1.00 91.19 294 GLU A O 1
ATOM 2323 N N . ARG A 1 295 ? 12.231 11.295 -52.974 1.00 90.88 295 ARG A N 1
ATOM 2324 C CA . ARG A 1 295 ? 12.512 11.936 -51.680 1.00 90.88 295 ARG A CA 1
ATOM 2325 C C . ARG A 1 295 ? 11.291 12.663 -51.116 1.00 90.88 295 ARG A C 1
ATOM 2327 O O . ARG A 1 295 ? 11.091 12.645 -49.903 1.00 90.88 295 ARG A O 1
ATOM 2334 N N . LEU A 1 296 ? 10.489 13.301 -51.968 1.00 89.94 296 LEU A N 1
ATOM 2335 C CA . LEU A 1 296 ? 9.236 13.937 -51.559 1.00 89.94 296 LEU A CA 1
ATOM 2336 C C . LEU A 1 296 ? 8.200 12.893 -51.137 1.00 89.94 296 LEU A C 1
ATOM 2338 O O . LEU A 1 296 ? 7.601 13.063 -50.082 1.00 89.94 296 LEU A O 1
ATOM 2342 N N . LYS A 1 297 ? 8.066 11.782 -51.871 1.00 91.94 297 LYS A N 1
ATOM 2343 C CA . LYS A 1 297 ? 7.177 10.666 -51.498 1.00 91.94 297 LYS A CA 1
ATOM 2344 C C . LYS A 1 297 ? 7.568 10.026 -50.170 1.00 91.94 297 LYS A C 1
ATOM 2346 O O . LYS A 1 297 ? 6.698 9.673 -49.380 1.00 91.94 297 LYS A O 1
ATOM 2351 N N . MET A 1 298 ? 8.865 9.877 -49.904 1.00 90.56 298 MET A N 1
ATOM 2352 C CA . MET A 1 298 ? 9.338 9.356 -48.621 1.00 90.56 298 MET A CA 1
ATOM 2353 C C . MET A 1 298 ? 9.003 10.319 -47.478 1.00 90.56 298 MET A C 1
ATOM 2355 O O . MET A 1 298 ? 8.402 9.904 -46.494 1.00 90.56 298 MET A O 1
ATOM 2359 N N . LYS A 1 299 ? 9.273 11.620 -47.655 1.00 91.69 299 LYS A N 1
ATOM 2360 C CA . LYS A 1 299 ? 8.900 12.639 -46.665 1.00 91.69 299 LYS A CA 1
ATOM 2361 C C . LYS A 1 299 ? 7.392 12.761 -46.460 1.00 91.69 299 LYS A C 1
ATOM 2363 O O . LYS A 1 299 ? 6.964 13.041 -45.350 1.00 91.69 299 LYS A O 1
ATOM 2368 N N . GLU A 1 300 ? 6.588 12.548 -47.497 1.00 95.12 300 GLU A N 1
ATOM 2369 C CA . GLU A 1 300 ? 5.129 12.522 -47.390 1.00 95.12 300 GLU A CA 1
ATOM 2370 C C . GLU A 1 300 ? 4.662 11.373 -46.487 1.00 95.12 300 GLU A C 1
ATOM 2372 O O . GLU A 1 300 ? 3.819 11.587 -45.618 1.00 95.12 300 GLU A O 1
ATOM 2377 N N . ARG A 1 301 ? 5.265 10.182 -46.611 1.00 94.69 301 ARG A N 1
ATOM 2378 C CA . ARG A 1 301 ? 4.987 9.053 -45.707 1.00 94.69 301 ARG A CA 1
ATOM 2379 C C . ARG A 1 301 ? 5.418 9.351 -44.276 1.00 94.69 301 ARG A C 1
ATOM 2381 O O . ARG A 1 301 ? 4.625 9.118 -43.369 1.00 94.69 301 ARG A O 1
ATOM 2388 N N . ASP A 1 302 ? 6.606 9.921 -44.085 1.00 94.81 302 ASP A N 1
ATOM 2389 C CA . ASP A 1 302 ? 7.090 10.309 -42.755 1.00 94.81 302 ASP A CA 1
ATOM 2390 C C . ASP A 1 302 ? 6.159 11.350 -42.113 1.00 94.81 302 ASP A C 1
ATOM 2392 O O . ASP A 1 302 ? 5.836 11.259 -40.932 1.00 94.81 302 ASP A O 1
ATOM 2396 N N . CYS A 1 303 ? 5.668 12.324 -42.888 1.00 90.25 303 CYS A N 1
ATOM 2397 C CA . CYS A 1 303 ? 4.691 13.304 -42.414 1.00 90.25 303 CYS A CA 1
ATOM 2398 C C . CYS A 1 303 ? 3.368 12.650 -42.000 1.00 90.25 303 CYS A C 1
ATOM 2400 O O . CYS A 1 303 ? 2.818 13.022 -40.965 1.00 90.25 303 CYS A O 1
ATOM 2402 N N . VAL A 1 304 ? 2.873 11.675 -42.767 1.00 96.06 304 VAL A N 1
ATOM 2403 C CA . VAL A 1 304 ? 1.663 10.917 -42.414 1.00 96.06 304 VAL A CA 1
ATOM 2404 C C . VAL A 1 304 ? 1.891 10.094 -41.146 1.00 96.06 304 VAL A C 1
ATOM 2406 O O . VAL A 1 304 ? 1.045 10.100 -40.256 1.00 96.06 304 VAL A O 1
ATOM 2409 N N . GLU A 1 305 ? 3.040 9.435 -41.010 1.00 94.75 305 GLU A N 1
ATOM 2410 C CA . GLU A 1 305 ? 3.369 8.660 -39.813 1.00 94.75 305 GLU A CA 1
ATOM 2411 C C . GLU A 1 305 ? 3.483 9.560 -38.574 1.00 94.75 305 GLU A C 1
ATOM 2413 O O . GLU A 1 305 ? 2.831 9.292 -37.562 1.00 94.75 305 GLU A O 1
ATOM 2418 N N . LEU A 1 306 ? 4.194 10.689 -38.668 1.00 95.12 306 LEU A N 1
ATOM 2419 C CA . LEU A 1 306 ? 4.242 11.685 -37.593 1.00 95.12 306 LEU A CA 1
ATOM 2420 C C . LEU A 1 306 ? 2.851 12.223 -37.245 1.00 95.12 306 LEU A C 1
ATOM 2422 O O . LEU A 1 306 ? 2.558 12.429 -36.068 1.00 95.12 306 LEU A O 1
ATOM 2426 N N . GLN A 1 307 ? 1.987 12.439 -38.237 1.00 96.06 307 GLN A N 1
ATOM 2427 C CA . GLN A 1 307 ? 0.623 12.899 -38.000 1.00 96.06 307 GLN A CA 1
ATOM 2428 C C . GLN A 1 307 ? -0.184 11.862 -37.209 1.00 96.06 307 GLN A C 1
ATOM 2430 O O . GLN A 1 307 ? -0.842 12.220 -36.234 1.00 96.06 307 GLN A O 1
ATOM 2435 N N . THR A 1 308 ? -0.066 10.573 -37.540 1.00 94.62 308 THR A N 1
ATOM 2436 C CA . THR A 1 308 ? -0.731 9.510 -36.766 1.00 94.62 308 THR A CA 1
ATOM 2437 C C . THR A 1 308 ? -0.189 9.388 -35.340 1.00 94.62 308 THR A C 1
ATOM 2439 O O . THR A 1 308 ? -0.962 9.181 -34.406 1.00 94.62 308 THR A O 1
ATOM 2442 N N . GLN A 1 309 ? 1.121 9.571 -35.137 1.00 96.81 309 GLN A N 1
ATOM 2443 C CA . GLN A 1 309 ? 1.723 9.583 -33.800 1.00 96.81 309 GLN A CA 1
ATOM 2444 C C . GLN A 1 309 ? 1.252 10.783 -32.975 1.00 96.81 309 GLN A C 1
ATOM 2446 O O . GLN A 1 309 ? 0.988 10.643 -31.781 1.00 96.81 309 GLN A O 1
ATOM 2451 N N . LEU A 1 310 ? 1.110 11.953 -33.604 1.00 96.56 310 LEU A N 1
ATOM 2452 C CA . LEU A 1 310 ? 0.589 13.153 -32.957 1.00 96.56 310 LEU A CA 1
ATOM 2453 C C . LEU A 1 310 ? -0.865 12.954 -32.508 1.00 96.56 310 LEU A C 1
ATOM 2455 O O . LEU A 1 310 ? -1.198 13.281 -31.372 1.00 96.56 310 LEU A O 1
ATOM 2459 N N . GLU A 1 311 ? -1.710 12.372 -33.361 1.00 95.81 311 GLU A N 1
ATOM 2460 C CA . GLU A 1 311 ? -3.106 12.054 -33.031 1.00 95.81 311 GLU A CA 1
ATOM 2461 C C . GLU A 1 311 ? -3.209 11.006 -31.909 1.00 95.81 311 GLU A C 1
ATOM 2463 O O . GLU A 1 311 ? -4.046 11.134 -31.010 1.00 95.81 311 GLU A O 1
ATOM 2468 N N . ALA A 1 312 ? -2.328 10.001 -31.904 1.00 95.75 312 ALA A N 1
ATOM 2469 C CA . ALA A 1 312 ? -2.248 9.014 -30.828 1.00 95.75 312 ALA A CA 1
ATOM 2470 C C . ALA A 1 312 ? -1.850 9.656 -29.485 1.00 95.75 312 ALA A C 1
ATOM 2472 O O . ALA A 1 312 ? -2.518 9.435 -28.472 1.00 95.75 312 ALA A O 1
ATOM 2473 N N . LEU A 1 313 ? -0.824 10.513 -29.481 1.00 95.75 313 LEU A N 1
ATOM 2474 C CA . LEU A 1 313 ? -0.412 11.282 -28.301 1.00 95.75 313 LEU A CA 1
ATOM 2475 C C . LEU A 1 313 ? -1.515 12.229 -27.815 1.00 95.75 313 LEU A C 1
ATOM 2477 O O . LEU A 1 313 ? -1.727 12.367 -26.611 1.00 95.75 313 LEU A O 1
ATOM 2481 N N . GLU A 1 314 ? -2.256 12.862 -28.725 1.00 96.38 314 GLU A N 1
ATOM 2482 C CA . GLU A 1 314 ? -3.372 13.734 -28.361 1.00 96.38 314 GLU A CA 1
ATOM 2483 C C . GLU A 1 314 ? -4.488 12.956 -27.642 1.00 96.38 314 GLU A C 1
ATOM 2485 O O . GLU A 1 314 ? -5.047 13.436 -26.648 1.00 96.38 314 GLU A O 1
ATOM 2490 N N . LEU A 1 315 ? -4.789 11.736 -28.093 1.00 96.88 315 LEU A N 1
ATOM 2491 C CA . LEU A 1 315 ? -5.749 10.850 -27.432 1.00 96.88 315 LEU A CA 1
ATOM 2492 C C . LEU A 1 315 ? -5.284 10.449 -26.029 1.00 96.88 315 LEU A C 1
ATOM 2494 O O . LEU A 1 315 ? -6.083 10.494 -25.088 1.00 96.88 315 LEU A O 1
ATOM 2498 N N . GLU A 1 316 ? -4.003 10.128 -25.860 1.00 95.69 316 GLU A N 1
ATOM 2499 C CA . GLU A 1 316 ? -3.422 9.843 -24.546 1.00 95.69 316 GLU A CA 1
ATOM 2500 C C . GLU A 1 316 ? -3.494 11.065 -23.625 1.00 95.69 316 GLU A C 1
ATOM 2502 O O . GLU A 1 316 ? -3.940 10.951 -22.482 1.00 95.69 316 GLU A O 1
ATOM 2507 N N . CYS A 1 317 ? -3.157 12.262 -24.114 1.00 93.31 317 CYS A N 1
ATOM 2508 C CA . CYS A 1 317 ? -3.289 13.501 -23.347 1.00 93.31 317 CYS A CA 1
ATOM 2509 C C . CYS A 1 317 ? -4.733 13.746 -22.887 1.00 93.31 317 CYS A C 1
ATOM 2511 O O . CYS A 1 317 ? -4.956 14.091 -21.723 1.00 93.31 317 CYS A O 1
ATOM 2513 N N . ARG A 1 318 ? -5.725 13.523 -23.757 1.00 94.69 318 ARG A N 1
ATOM 2514 C CA . ARG A 1 318 ? -7.150 13.631 -23.396 1.00 94.69 318 ARG A CA 1
ATOM 2515 C C . ARG A 1 318 ? -7.549 12.592 -22.348 1.00 94.69 318 ARG A C 1
ATOM 2517 O O . ARG A 1 318 ? -8.285 12.918 -21.413 1.00 94.69 318 ARG A O 1
ATOM 2524 N N . PHE A 1 319 ? -7.036 11.369 -22.458 1.00 95.31 319 PHE A N 1
ATOM 2525 C CA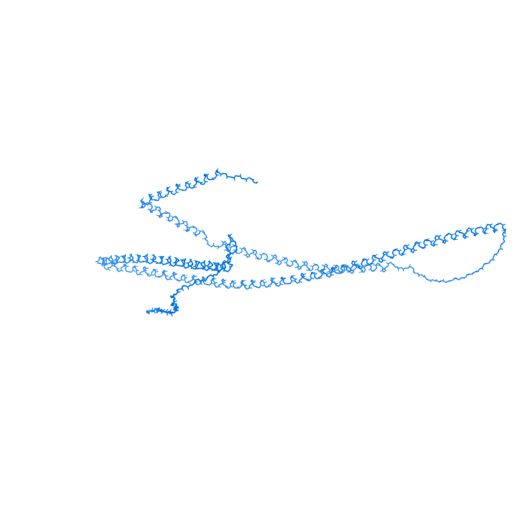 . PHE A 1 319 ? -7.269 10.313 -21.477 1.00 95.31 319 PHE A CA 1
ATOM 2526 C C . PHE A 1 319 ? -6.656 10.647 -20.107 1.00 95.31 319 PHE A C 1
ATOM 2528 O O . PHE A 1 319 ? -7.335 10.532 -19.080 1.00 95.31 319 PHE A O 1
ATOM 2535 N N . TYR A 1 320 ? -5.412 11.135 -20.071 1.00 89.44 320 TYR A N 1
ATOM 2536 C CA . TYR A 1 320 ? -4.771 11.602 -18.840 1.00 89.44 320 TYR A CA 1
ATOM 2537 C C . TYR A 1 320 ? -5.543 12.761 -18.214 1.00 89.44 320 TYR A C 1
ATOM 2539 O O . TYR A 1 320 ? -5.779 12.763 -17.005 1.00 89.44 320 TYR A O 1
ATOM 2547 N N . GLN A 1 321 ? -5.995 13.720 -19.023 1.00 94.00 321 GLN A N 1
ATOM 2548 C CA . GLN A 1 321 ? -6.790 14.844 -18.544 1.00 94.00 321 GLN A CA 1
ATOM 2549 C C . GLN A 1 321 ? -8.101 14.373 -17.899 1.00 94.00 321 GLN A C 1
ATOM 2551 O O . GLN A 1 321 ? -8.419 14.812 -16.793 1.00 94.00 321 GLN A O 1
ATOM 2556 N N . SER A 1 322 ? -8.816 13.439 -18.535 1.00 88.44 322 SER A N 1
ATOM 2557 C CA . SER A 1 322 ? -10.041 12.840 -17.988 1.00 88.44 322 SER A CA 1
ATOM 2558 C C . SER A 1 322 ? -9.781 12.095 -16.670 1.00 88.44 322 SER A C 1
ATOM 2560 O O . SER A 1 322 ? -10.465 12.333 -15.670 1.00 88.44 322 SER A O 1
ATOM 2562 N N . SER A 1 323 ? -8.724 11.284 -16.621 1.00 94.19 323 SER A N 1
ATOM 2563 C CA . SER A 1 323 ? -8.333 10.533 -15.421 1.00 94.19 323 SER A CA 1
ATOM 2564 C C . SER A 1 323 ? -7.976 11.459 -14.249 1.00 94.19 323 SER A C 1
ATOM 2566 O O . SER A 1 323 ? -8.385 11.232 -13.108 1.00 94.19 323 SER A O 1
ATOM 2568 N N . VAL A 1 324 ? -7.262 12.558 -14.519 1.00 92.69 324 VAL A N 1
ATOM 2569 C CA . VAL A 1 324 ? -6.922 13.570 -13.507 1.00 92.69 324 VAL A CA 1
ATOM 2570 C C . VAL A 1 324 ? -8.173 14.294 -13.009 1.00 92.69 324 VAL A C 1
ATOM 2572 O O . VAL A 1 324 ? -8.292 14.542 -11.805 1.00 92.69 324 VAL A O 1
ATOM 2575 N N . THR A 1 325 ? -9.124 14.623 -13.889 1.00 90.06 325 THR A N 1
ATOM 2576 C CA . THR A 1 325 ? -10.391 15.242 -13.466 1.00 90.06 325 THR A CA 1
ATOM 2577 C C . THR A 1 325 ? -11.214 14.319 -12.573 1.00 90.06 325 THR A C 1
ATOM 2579 O O . THR A 1 325 ? -11.682 14.769 -11.526 1.00 90.06 325 THR A O 1
ATOM 2582 N N . GLN A 1 326 ? -11.277 13.027 -12.900 1.00 93.25 326 GLN A N 1
ATOM 2583 C CA . GLN A 1 326 ? -11.977 12.029 -12.097 1.00 93.25 326 GLN A CA 1
ATOM 2584 C C . GLN A 1 326 ? -11.351 11.883 -10.702 1.00 93.25 326 GLN A C 1
ATOM 2586 O O . GLN A 1 326 ? -12.043 12.011 -9.692 1.00 93.25 326 GLN A O 1
ATOM 2591 N N . CYS A 1 327 ? -10.026 11.729 -10.621 1.00 89.12 327 CYS A N 1
ATOM 2592 C CA . CYS A 1 327 ? -9.318 11.655 -9.338 1.00 89.12 327 CYS A CA 1
ATOM 2593 C C . CYS A 1 327 ? -9.546 12.921 -8.488 1.00 89.12 327 CYS A C 1
ATOM 2595 O O . CYS A 1 327 ? -9.766 12.862 -7.274 1.00 89.12 327 CYS A O 1
ATOM 2597 N N . ARG A 1 328 ? -9.578 14.099 -9.125 1.00 95.06 328 ARG A N 1
ATOM 2598 C CA . ARG A 1 328 ? -9.863 15.372 -8.446 1.00 95.06 328 ARG A CA 1
ATOM 2599 C C . ARG A 1 328 ? -11.279 15.424 -7.872 1.00 95.06 328 ARG A C 1
ATOM 2601 O O . ARG A 1 328 ? -11.482 16.018 -6.810 1.00 95.06 328 ARG A O 1
ATOM 2608 N N . GLU A 1 329 ? -12.253 14.847 -8.558 1.00 92.19 329 GLU A N 1
ATOM 2609 C CA . GLU A 1 329 ? -13.641 14.772 -8.101 1.00 92.19 329 GLU A CA 1
ATOM 2610 C C . GLU A 1 329 ? -13.807 13.791 -6.943 1.00 92.19 329 GLU A C 1
ATOM 2612 O O . GLU A 1 329 ? -14.438 14.146 -5.946 1.00 92.19 329 GLU A O 1
ATOM 2617 N N . GLU A 1 330 ? -13.145 12.637 -6.988 1.00 92.81 330 GLU A N 1
ATOM 2618 C CA . GLU A 1 330 ? -13.098 11.687 -5.871 1.00 92.81 330 GLU A CA 1
ATOM 2619 C C . GLU A 1 330 ? -12.474 12.319 -4.617 1.00 92.81 330 GLU A C 1
ATOM 2621 O O . GLU A 1 330 ? -13.035 12.246 -3.519 1.00 92.81 330 GLU A O 1
ATOM 2626 N N . LEU A 1 331 ? -11.377 13.065 -4.775 1.00 85.94 331 LEU A N 1
ATOM 2627 C CA . LEU A 1 331 ? -10.765 13.844 -3.693 1.00 85.94 331 LEU A CA 1
ATOM 2628 C C . LEU A 1 331 ? -11.722 14.894 -3.110 1.00 85.94 331 LEU A C 1
ATOM 2630 O O . LEU A 1 331 ? -11.779 15.075 -1.888 1.00 85.94 331 LEU A O 1
ATOM 2634 N N . ARG A 1 332 ? -12.508 15.584 -3.948 1.00 85.44 332 ARG A N 1
ATOM 2635 C CA . ARG A 1 332 ? -13.536 16.528 -3.472 1.00 85.44 332 ARG A CA 1
ATOM 2636 C C . ARG A 1 332 ? -14.644 15.811 -2.704 1.00 85.44 332 ARG A C 1
ATOM 2638 O O . ARG A 1 332 ? -15.071 16.327 -1.673 1.00 85.44 332 ARG A O 1
ATOM 2645 N N . GLN A 1 333 ? -15.081 14.637 -3.155 1.00 86.69 333 GLN A N 1
ATOM 2646 C CA . GLN A 1 333 ? -16.098 13.843 -2.463 1.00 86.69 333 GLN A CA 1
ATOM 2647 C C . GLN A 1 333 ? -15.604 13.361 -1.096 1.00 86.69 333 GLN A C 1
ATOM 2649 O O . GLN A 1 333 ? -16.315 13.511 -0.101 1.00 86.69 333 GLN A O 1
ATOM 2654 N N . LEU A 1 334 ? -14.367 12.866 -1.010 1.00 78.69 334 LEU A N 1
ATOM 2655 C CA . LEU A 1 334 ? -13.753 12.468 0.259 1.00 78.69 334 LEU A CA 1
ATOM 2656 C C . LEU A 1 334 ? -13.598 13.656 1.213 1.00 78.69 334 LEU A C 1
ATOM 2658 O O . LEU A 1 334 ? -13.902 13.541 2.402 1.00 78.69 334 LEU A O 1
ATOM 2662 N N . ARG A 1 335 ? -13.192 14.824 0.704 1.00 80.19 335 ARG A N 1
ATOM 2663 C CA . ARG A 1 335 ? -13.107 16.056 1.500 1.00 80.19 335 ARG A CA 1
ATOM 2664 C C . ARG A 1 335 ? -14.475 16.500 2.018 1.00 80.19 335 ARG A C 1
ATOM 2666 O O . ARG A 1 335 ? -14.591 16.824 3.198 1.00 80.19 335 ARG A O 1
ATOM 2673 N N . ASN A 1 336 ? -15.509 16.468 1.180 1.00 71.94 336 ASN A N 1
ATOM 2674 C CA . ASN A 1 336 ? -16.866 16.836 1.583 1.00 71.94 336 ASN A CA 1
ATOM 2675 C C . ASN A 1 336 ? -17.448 15.844 2.600 1.00 71.94 336 ASN A C 1
ATOM 2677 O O . ASN A 1 336 ? -18.040 16.278 3.584 1.00 71.94 336 ASN A O 1
ATOM 2681 N N . ARG A 1 337 ? -17.190 14.535 2.456 1.00 68.38 337 ARG A N 1
ATOM 2682 C CA . ARG A 1 337 ? -17.540 13.525 3.473 1.00 68.38 337 ARG A CA 1
ATOM 2683 C C . ARG A 1 337 ? -16.807 13.752 4.796 1.00 68.38 337 ARG A C 1
ATOM 2685 O O . ARG A 1 337 ? -17.390 13.567 5.859 1.00 68.38 337 ARG A O 1
ATOM 2692 N N . ARG A 1 338 ? -15.546 14.197 4.757 1.00 59.25 338 ARG A N 1
ATOM 2693 C CA . ARG A 1 338 ? -14.777 14.549 5.964 1.00 59.25 338 ARG A CA 1
ATOM 2694 C C . ARG A 1 338 ? -15.313 15.812 6.643 1.00 59.25 338 ARG A C 1
ATOM 2696 O O . ARG A 1 338 ? -15.299 15.878 7.868 1.00 59.25 338 ARG A O 1
ATOM 2703 N N . SER A 1 339 ? -15.811 16.767 5.856 1.00 54.31 339 SER A N 1
ATOM 2704 C CA . SER A 1 339 ? -16.481 17.981 6.339 1.00 54.31 339 SER A CA 1
ATOM 2705 C C . SER A 1 339 ? -17.903 17.722 6.857 1.00 54.31 339 SER A C 1
ATOM 2707 O O . SER A 1 339 ? -18.391 18.499 7.669 1.00 54.31 339 SER A O 1
ATOM 2709 N N . GLN A 1 340 ? -18.554 16.636 6.429 1.00 52.94 340 GLN A N 1
ATOM 2710 C CA . GLN A 1 340 ? -19.885 16.197 6.874 1.00 52.94 340 GLN A CA 1
ATOM 2711 C C . GLN A 1 340 ? -19.857 15.246 8.087 1.00 52.94 340 GLN A C 1
ATOM 2713 O O . GLN A 1 340 ? -20.810 14.504 8.319 1.00 52.94 340 GLN A O 1
ATOM 2718 N N . LYS A 1 341 ? -18.797 15.255 8.908 1.00 57.12 341 LYS A N 1
ATOM 2719 C CA . LYS A 1 341 ? -18.891 14.623 10.234 1.00 57.12 341 LYS A CA 1
ATOM 2720 C C . LYS A 1 341 ? -19.882 15.420 11.093 1.00 57.12 341 LYS A C 1
ATOM 2722 O O . LYS A 1 341 ? -19.695 16.631 11.232 1.00 57.12 341 LYS A O 1
ATOM 2727 N N . PRO A 1 342 ? -20.911 14.789 11.686 1.00 52.81 342 PRO A N 1
ATOM 2728 C CA . PRO A 1 342 ? -21.861 15.517 12.498 1.00 52.81 342 PRO A CA 1
ATOM 2729 C C . PRO A 1 342 ? -21.169 15.974 13.785 1.00 52.81 342 PRO A C 1
ATOM 2731 O O . PRO A 1 342 ? -20.580 15.190 14.523 1.00 52.81 342 PRO A O 1
ATOM 2734 N N . SER A 1 343 ? -21.281 17.273 14.040 1.00 58.47 343 SER A N 1
ATOM 2735 C CA . SER A 1 343 ? -21.307 17.854 15.378 1.00 58.47 343 SER A CA 1
ATOM 2736 C C . SER A 1 343 ? -20.070 17.679 16.272 1.00 58.47 343 SER A C 1
ATOM 2738 O O . SER A 1 343 ? -20.170 17.263 17.423 1.00 58.47 343 SER A O 1
ATOM 2740 N N . CYS A 1 344 ? -18.901 18.130 15.805 1.00 55.44 344 CYS A N 1
ATOM 2741 C CA . CYS A 1 344 ? -17.799 18.471 16.723 1.00 55.44 344 CYS A CA 1
ATOM 2742 C C . CYS A 1 344 ? -18.226 19.569 17.732 1.00 55.44 344 CYS A C 1
ATOM 2744 O O . CYS A 1 344 ? -17.756 19.606 18.864 1.00 55.44 344 CYS A O 1
ATOM 2746 N N . GLY A 1 345 ? -19.189 20.418 17.347 1.00 63.97 345 GLY A N 1
ATOM 2747 C CA . GLY A 1 345 ? -19.755 21.459 18.207 1.00 63.97 345 GLY A CA 1
ATOM 2748 C C . GLY A 1 345 ? -20.533 20.920 19.410 1.00 63.97 345 GLY A C 1
ATOM 2749 O O . GLY A 1 345 ? -20.332 21.413 20.512 1.00 63.97 345 GLY A O 1
ATOM 2750 N N . TYR A 1 346 ? -21.365 19.883 19.248 1.00 72.62 346 TYR A N 1
ATOM 2751 C CA . TYR A 1 346 ? -22.137 19.334 20.373 1.00 72.62 346 TYR A CA 1
ATOM 2752 C C . TYR A 1 346 ? -21.240 18.682 21.427 1.00 72.62 346 TYR A C 1
ATOM 2754 O O . TYR A 1 346 ? -21.448 18.898 22.615 1.00 72.62 346 TYR A O 1
ATOM 2762 N N . TRP A 1 347 ? -20.199 17.958 21.006 1.00 73.31 347 TRP A N 1
ATOM 2763 C CA . TRP A 1 347 ? -19.232 17.365 21.933 1.00 73.31 347 TRP A CA 1
ATOM 2764 C C . TRP A 1 347 ? -18.433 18.421 22.697 1.00 73.31 347 TRP A C 1
ATOM 2766 O O . TRP A 1 347 ? -18.245 18.274 23.901 1.00 73.31 347 TRP A O 1
ATOM 2776 N N . LEU A 1 348 ? -18.020 19.507 22.035 1.00 80.88 348 LEU A N 1
ATOM 2777 C CA . LEU A 1 348 ? -17.346 20.630 22.693 1.00 80.88 348 LEU A CA 1
ATOM 2778 C C . LEU A 1 348 ? -18.269 21.358 23.681 1.00 80.88 348 LEU A C 1
ATOM 2780 O O . LEU A 1 348 ? -17.848 21.673 24.791 1.00 80.88 348 LEU A O 1
ATOM 2784 N N . VAL A 1 349 ? -19.535 21.574 23.316 1.00 84.50 349 VAL A N 1
ATOM 2785 C CA . VAL A 1 349 ? -20.539 22.186 24.201 1.00 84.50 349 VAL A CA 1
ATOM 2786 C C . VAL A 1 349 ? -20.834 21.289 25.406 1.00 84.50 349 VAL A C 1
ATOM 2788 O O . VAL A 1 349 ? -20.907 21.784 26.528 1.00 84.50 349 VAL A O 1
ATOM 2791 N N . LEU A 1 350 ? -20.935 19.972 25.213 1.00 85.06 350 LEU A N 1
ATOM 2792 C CA . LEU A 1 350 ? -21.137 19.014 26.303 1.00 85.06 350 LEU A CA 1
ATOM 2793 C C . LEU A 1 350 ? -19.940 18.996 27.267 1.00 85.06 350 LEU A C 1
ATOM 2795 O O . LEU A 1 350 ? -20.128 18.965 28.483 1.00 85.06 350 LEU A O 1
ATOM 2799 N N . LEU A 1 351 ? -18.715 19.067 26.734 1.00 87.00 351 LEU A N 1
ATOM 2800 C CA . LEU A 1 351 ? -17.494 19.134 27.539 1.00 87.00 351 LEU A CA 1
ATOM 2801 C C . LEU A 1 351 ? -17.434 20.419 28.374 1.00 87.00 351 LEU A C 1
ATOM 2803 O O . LEU A 1 351 ? -17.097 20.373 29.555 1.00 87.00 351 LEU A O 1
ATOM 2807 N N . LEU A 1 352 ? -17.800 21.555 27.772 1.00 89.88 352 LEU A N 1
ATOM 2808 C CA . LEU A 1 352 ? -17.872 22.843 28.461 1.00 89.88 352 LEU A CA 1
ATOM 2809 C C . LEU A 1 352 ? -18.918 22.821 29.582 1.00 89.88 352 LEU A C 1
ATOM 2811 O O . LEU A 1 352 ? -18.630 23.267 30.688 1.00 89.88 352 LEU A O 1
ATOM 2815 N N . LEU A 1 353 ? -20.101 22.251 29.341 1.00 91.00 353 LEU A N 1
ATOM 2816 C CA . LEU A 1 353 ? -21.143 22.125 30.366 1.00 91.00 353 LEU A CA 1
ATOM 2817 C C . LEU A 1 353 ? -20.705 21.227 31.531 1.00 91.00 353 LEU A C 1
ATOM 2819 O O . LEU A 1 353 ? -20.931 21.578 32.690 1.00 91.00 353 LEU A O 1
ATOM 2823 N N . LEU A 1 354 ? -20.027 20.112 31.245 1.00 91.25 354 LEU A N 1
ATOM 2824 C CA . LEU A 1 354 ? -19.448 19.240 32.271 1.00 91.25 354 LEU A CA 1
ATOM 2825 C C . LEU A 1 354 ? -18.416 19.983 33.122 1.00 91.25 354 LEU A C 1
ATOM 2827 O O . LEU A 1 354 ? -18.492 19.926 34.349 1.00 91.25 354 LEU A O 1
ATOM 2831 N N . PHE A 1 355 ? -17.509 20.733 32.494 1.00 92.38 355 PHE A N 1
ATOM 2832 C CA . PHE A 1 355 ? -16.504 21.521 33.206 1.00 92.38 355 PHE A CA 1
ATOM 2833 C C . PHE A 1 355 ? -17.143 22.580 34.113 1.00 92.38 355 PHE A C 1
ATOM 2835 O O . PHE A 1 355 ? -16.797 22.673 35.289 1.00 92.38 355 PHE A O 1
ATOM 2842 N N . MET A 1 356 ? -18.135 23.318 33.606 1.00 92.88 356 MET A N 1
ATOM 2843 C CA . MET A 1 356 ? -18.850 24.327 34.394 1.00 92.88 356 MET A CA 1
ATOM 2844 C C . MET A 1 356 ? -19.632 23.708 35.558 1.00 92.88 356 MET A C 1
ATOM 2846 O O . MET A 1 356 ? -19.639 24.266 36.653 1.00 92.88 356 MET A O 1
ATOM 2850 N N . SER A 1 357 ? -20.241 22.534 35.363 1.00 87.94 357 SER A N 1
ATOM 2851 C CA . SER A 1 357 ? -20.926 21.813 36.444 1.00 87.94 357 SER A CA 1
ATOM 2852 C C . SER A 1 357 ? -19.956 21.297 37.512 1.00 87.94 357 SER A C 1
ATOM 2854 O O . SER A 1 357 ? -20.239 21.411 38.702 1.00 87.94 357 SER A O 1
ATOM 2856 N N . GLY A 1 358 ? -18.781 20.803 37.107 1.00 91.56 358 GLY A N 1
ATOM 2857 C CA . GLY A 1 358 ? -17.727 20.365 38.019 1.00 91.56 358 GLY A CA 1
ATOM 2858 C C . GLY A 1 358 ? -17.149 21.526 38.824 1.00 91.56 358 GLY A C 1
ATOM 2859 O O . GLY A 1 358 ? -16.998 21.409 40.036 1.00 91.56 358 GLY A O 1
ATOM 2860 N N . ALA A 1 359 ? -16.907 22.670 38.180 1.00 89.56 359 ALA A N 1
ATOM 2861 C CA . ALA A 1 359 ? -16.463 23.886 38.854 1.00 89.56 359 ALA A CA 1
ATOM 2862 C C . ALA A 1 359 ? -17.514 24.399 39.852 1.00 89.56 359 ALA A C 1
ATOM 2864 O O . ALA A 1 359 ? -17.169 24.733 40.981 1.00 89.56 359 ALA A O 1
ATOM 2865 N N . ALA A 1 360 ? -18.799 24.399 39.486 1.00 90.75 360 ALA A N 1
ATOM 2866 C CA . ALA A 1 360 ? -19.880 24.797 40.389 1.00 90.75 360 ALA A CA 1
ATOM 2867 C C . ALA A 1 360 ? -20.020 23.850 41.594 1.00 90.75 360 ALA A C 1
ATOM 2869 O O . ALA A 1 360 ? -20.229 24.314 42.713 1.00 90.75 360 ALA A O 1
ATOM 2870 N N . LEU A 1 361 ? -19.859 22.537 41.391 1.00 88.38 361 LEU A N 1
ATOM 2871 C CA . LEU A 1 361 ? -19.830 21.555 42.477 1.00 88.38 361 LEU A CA 1
ATOM 2872 C C . LEU A 1 361 ? -18.615 21.753 43.383 1.00 88.38 361 LEU A C 1
ATOM 2874 O O . LEU A 1 361 ? -18.760 21.705 44.599 1.00 88.38 361 LEU A O 1
ATOM 2878 N N . LEU A 1 362 ? -17.440 22.020 42.811 1.00 84.94 362 LEU A N 1
ATOM 2879 C CA . LEU A 1 362 ? -16.223 22.291 43.571 1.00 84.94 362 LEU A CA 1
ATOM 2880 C C . LEU A 1 362 ? -16.382 23.554 44.427 1.00 84.94 362 LEU A C 1
ATOM 2882 O O . LEU A 1 362 ? -16.123 23.513 45.623 1.00 84.94 362 LEU A O 1
ATOM 2886 N N . VAL A 1 363 ? -16.904 24.640 43.848 1.00 85.81 363 VAL A N 1
ATOM 2887 C CA . VAL A 1 363 ? -17.216 25.884 44.570 1.00 85.81 363 VAL A CA 1
ATOM 2888 C C . VAL A 1 363 ? -18.280 25.645 45.644 1.00 85.81 363 VAL A C 1
ATOM 2890 O O . VAL A 1 363 ? -18.131 26.125 46.763 1.00 85.81 363 VAL A O 1
ATOM 2893 N N . GLY A 1 364 ? -19.322 24.862 45.355 1.00 85.81 364 GLY A N 1
ATOM 2894 C CA . GLY A 1 364 ? -20.333 24.472 46.340 1.00 85.81 364 GLY A CA 1
ATOM 2895 C C . GLY A 1 364 ? -19.742 23.683 47.511 1.00 85.81 364 GLY A C 1
ATOM 2896 O O . GLY A 1 364 ? -20.045 23.982 48.662 1.00 85.81 364 GLY A O 1
ATOM 2897 N N . LEU A 1 365 ? -18.841 22.733 47.243 1.00 83.75 365 LEU A N 1
ATOM 2898 C CA . LEU A 1 365 ? -18.099 22.010 48.279 1.00 83.75 365 LEU A CA 1
ATOM 2899 C C . LEU A 1 365 ? -17.194 22.941 49.098 1.00 83.75 365 LEU A C 1
ATOM 2901 O O . LEU A 1 365 ? -17.147 22.797 50.318 1.00 83.75 365 LEU A O 1
ATOM 2905 N N . CYS A 1 366 ? -16.526 23.908 48.464 1.00 77.25 366 CYS A N 1
ATOM 2906 C CA . CYS A 1 366 ? -15.724 24.920 49.156 1.00 77.25 366 CYS A CA 1
ATOM 2907 C C . CYS A 1 366 ? -16.582 25.802 50.078 1.00 77.25 366 CYS A C 1
ATOM 2909 O O . CYS A 1 366 ? -16.179 26.087 51.200 1.00 77.25 366 CYS A O 1
ATOM 2911 N N . LEU A 1 367 ? -17.788 26.186 49.648 1.00 79.94 367 LEU A N 1
ATOM 2912 C CA . LEU A 1 367 ? -18.720 26.975 50.463 1.00 79.94 367 LEU A CA 1
ATOM 2913 C C . LEU A 1 367 ? -19.346 26.159 51.607 1.00 79.94 367 LEU A C 1
ATOM 2915 O O . LEU A 1 367 ? -19.614 26.704 52.675 1.00 79.94 367 LEU A O 1
ATOM 2919 N N . CYS A 1 368 ? -19.579 24.859 51.405 1.00 78.25 368 CYS A N 1
ATOM 2920 C CA . CYS A 1 368 ? -20.147 23.970 52.420 1.00 78.25 368 CYS A CA 1
ATOM 2921 C C . CYS A 1 368 ? -19.117 23.441 53.431 1.00 78.25 368 CYS A C 1
ATOM 2923 O O . CYS A 1 368 ? -19.517 22.936 54.481 1.00 78.25 368 CYS A O 1
ATOM 2925 N N . TYR A 1 369 ? -17.816 23.529 53.139 1.00 79.00 369 TYR A N 1
ATOM 2926 C CA . TYR A 1 369 ? -16.764 22.983 53.996 1.00 79.00 369 TYR A CA 1
ATOM 2927 C C . TYR A 1 369 ? -15.558 23.941 54.097 1.00 79.00 369 TYR A C 1
ATOM 2929 O O . TYR A 1 369 ? -14.535 23.720 53.444 1.00 79.00 369 TYR A O 1
ATOM 2937 N N . PRO A 1 370 ? -15.634 24.985 54.953 1.00 68.62 370 PRO A N 1
ATOM 2938 C CA . PRO A 1 370 ? -14.608 26.030 55.045 1.00 68.62 370 PRO A CA 1
ATOM 2939 C C . PRO A 1 370 ? -13.232 25.513 55.502 1.00 68.62 370 PRO A C 1
ATOM 2941 O O . PRO A 1 370 ? -12.215 26.149 55.249 1.00 68.62 370 PRO A O 1
ATOM 2944 N N . LEU A 1 371 ? -13.183 24.322 56.112 1.00 61.53 371 LEU A N 1
ATOM 2945 C CA . LEU A 1 371 ? -11.945 23.676 56.553 1.00 61.53 371 LEU A CA 1
ATOM 2946 C C . LEU A 1 371 ? -11.071 23.163 55.390 1.00 61.53 371 LEU A C 1
ATOM 2948 O O . LEU A 1 371 ? -9.863 23.023 55.552 1.00 61.53 371 LEU A O 1
ATOM 2952 N N . LEU A 1 372 ? -11.667 22.844 54.229 1.00 61.34 372 LEU A N 1
ATOM 2953 C CA . LEU A 1 372 ? -10.902 22.425 53.044 1.00 61.34 372 LEU A CA 1
ATOM 2954 C C . LEU A 1 372 ? -10.321 23.624 52.290 1.00 61.34 372 LEU A C 1
ATOM 2956 O O . LEU A 1 372 ? -9.281 23.485 51.654 1.00 61.34 372 LEU A O 1
ATOM 2960 N N . THR A 1 373 ? -10.971 24.786 52.352 1.00 64.75 373 THR A N 1
ATOM 2961 C CA . THR A 1 373 ? -10.486 26.018 51.714 1.00 64.75 373 THR A CA 1
ATOM 2962 C C . THR A 1 373 ? -9.157 26.478 52.297 1.00 64.75 373 THR A C 1
ATOM 2964 O O . THR A 1 373 ? -8.256 26.757 51.516 1.00 64.75 373 THR A O 1
ATOM 2967 N N . ASP A 1 374 ? -8.990 26.445 53.623 1.00 71.38 374 ASP A N 1
ATOM 2968 C CA . ASP A 1 374 ? -7.711 26.794 54.263 1.00 71.38 374 ASP A CA 1
ATOM 2969 C C . ASP A 1 374 ? -6.590 25.833 53.829 1.00 71.38 374 ASP A C 1
ATOM 2971 O O . ASP A 1 374 ? -5.494 26.258 53.471 1.00 71.38 374 ASP A O 1
ATOM 2975 N N . TYR A 1 375 ? -6.897 24.533 53.734 1.00 73.19 375 TYR A N 1
ATOM 2976 C CA . TYR A 1 375 ? -5.944 23.517 53.276 1.00 73.19 375 TYR A CA 1
ATOM 2977 C C . TYR A 1 375 ? -5.530 23.697 51.805 1.00 73.19 375 TYR A C 1
ATOM 2979 O O . TYR A 1 375 ? -4.358 23.550 51.459 1.00 73.19 375 TYR A O 1
ATOM 2987 N N . PHE A 1 376 ? -6.475 24.025 50.919 1.00 72.00 376 PHE A N 1
ATOM 2988 C CA . PHE A 1 376 ? -6.157 24.302 49.517 1.00 72.00 376 PHE A CA 1
ATOM 2989 C C . PHE A 1 376 ? -5.418 25.623 49.337 1.00 72.00 376 PHE A C 1
ATOM 2991 O O . PHE A 1 376 ? -4.568 25.700 48.455 1.00 72.00 376 PHE A O 1
ATOM 2998 N N . GLN A 1 377 ? -5.711 26.632 50.153 1.00 74.25 377 GLN A N 1
ATOM 2999 C CA . GLN A 1 377 ? -5.050 27.929 50.097 1.00 74.25 377 GLN A CA 1
ATOM 3000 C C . GLN A 1 377 ? -3.578 27.817 50.518 1.00 74.25 377 GLN A C 1
ATOM 3002 O O . GLN A 1 377 ? -2.723 28.352 49.820 1.00 74.25 377 GLN A O 1
ATOM 3007 N N . ASP A 1 378 ? -3.259 27.016 51.540 1.00 78.12 378 ASP A N 1
ATOM 3008 C CA . ASP A 1 378 ? -1.871 26.706 51.916 1.00 78.12 378 ASP A CA 1
ATOM 3009 C C . ASP A 1 378 ? -1.107 25.979 50.796 1.00 78.12 378 ASP A C 1
ATOM 3011 O O . ASP A 1 378 ? 0.049 26.296 50.502 1.00 78.12 378 ASP A O 1
ATOM 3015 N N . ILE A 1 379 ? -1.760 25.029 50.116 1.00 78.12 379 ILE A N 1
ATOM 3016 C CA . ILE A 1 379 ? -1.164 24.324 48.971 1.00 78.12 379 ILE A CA 1
ATOM 3017 C C . ILE A 1 379 ? -0.969 25.275 47.787 1.00 78.12 379 ILE A C 1
ATOM 3019 O O . ILE A 1 379 ? 0.065 25.206 47.126 1.00 78.12 379 ILE A O 1
ATOM 3023 N N . TYR A 1 380 ? -1.930 26.162 47.518 1.00 78.06 380 TYR A N 1
ATOM 3024 C CA . TYR A 1 380 ? -1.838 27.125 46.421 1.00 78.06 380 TYR A CA 1
ATOM 3025 C C . TYR A 1 380 ? -0.712 28.131 46.653 1.00 78.06 380 TYR A C 1
ATOM 3027 O O . TYR A 1 380 ? 0.079 28.351 45.743 1.00 78.06 380 TYR A O 1
ATOM 3035 N N . MET A 1 381 ? -0.577 28.654 47.875 1.00 80.00 381 MET A N 1
ATOM 3036 C CA . MET A 1 381 ? 0.522 29.547 48.255 1.00 80.00 381 MET A CA 1
ATOM 3037 C C . MET A 1 381 ? 1.882 28.850 48.132 1.00 80.00 381 MET A C 1
ATOM 3039 O O . MET A 1 381 ? 2.834 29.434 47.623 1.00 80.00 381 MET A O 1
ATOM 3043 N N . CYS A 1 382 ? 1.979 27.578 48.535 1.00 82.62 382 CYS A N 1
ATOM 3044 C CA . CYS A 1 382 ? 3.208 26.795 48.394 1.00 82.62 382 CYS A CA 1
ATOM 3045 C C . CYS A 1 382 ? 3.555 26.520 46.921 1.00 82.62 382 CYS A C 1
ATOM 3047 O O . CYS A 1 382 ? 4.718 26.602 46.523 1.00 82.62 382 CYS A O 1
ATOM 3049 N N . LEU A 1 383 ? 2.547 26.228 46.095 1.00 82.19 383 LEU A N 1
ATOM 3050 C CA . LEU A 1 383 ? 2.721 26.008 44.664 1.00 82.19 383 LEU A CA 1
ATOM 3051 C C . LEU A 1 383 ? 3.118 27.301 43.941 1.00 82.19 383 LEU A C 1
ATOM 3053 O O . LEU A 1 383 ? 3.998 27.265 43.090 1.00 82.19 383 LEU A O 1
ATOM 3057 N N . GLU A 1 384 ? 2.496 28.428 44.283 1.00 86.38 384 GLU A N 1
ATOM 3058 C CA . GLU A 1 384 ? 2.795 29.747 43.721 1.00 86.38 384 GLU A CA 1
ATOM 3059 C C . GLU A 1 384 ? 4.233 30.151 44.032 1.00 86.38 384 GLU A C 1
ATOM 3061 O O . GLU A 1 384 ? 4.985 30.459 43.115 1.00 86.38 384 GLU A O 1
ATOM 3066 N N . GLN A 1 385 ? 4.659 30.000 45.285 1.00 84.56 385 GLN A N 1
ATOM 3067 C CA . GLN A 1 385 ? 6.026 30.288 45.707 1.00 84.56 385 GLN A CA 1
ATOM 3068 C C . GLN A 1 385 ? 7.050 29.406 44.975 1.00 84.56 385 GLN A C 1
ATOM 3070 O O . GLN A 1 385 ? 8.096 29.878 44.540 1.00 84.56 385 GLN A O 1
ATOM 3075 N N . HIS A 1 386 ? 6.717 28.134 44.750 1.00 82.69 386 HIS A N 1
ATOM 3076 C CA . HIS A 1 386 ? 7.569 27.215 44.002 1.00 82.69 386 HIS A CA 1
ATOM 3077 C C . HIS A 1 386 ? 7.595 27.535 42.499 1.00 82.69 386 HIS A C 1
ATOM 3079 O O . HIS A 1 386 ? 8.638 27.436 41.862 1.00 82.69 386 HIS A O 1
ATOM 3085 N N . VAL A 1 387 ? 6.473 27.940 41.904 1.00 82.62 387 VAL A N 1
ATOM 3086 C CA . VAL A 1 387 ? 6.419 28.385 40.502 1.00 82.62 387 VAL A CA 1
ATOM 3087 C C . VAL A 1 387 ? 7.187 29.692 40.323 1.00 82.62 387 VAL A C 1
ATOM 3089 O O . VAL A 1 387 ? 7.896 29.848 39.332 1.00 82.62 387 VAL A O 1
ATOM 3092 N N . GLU A 1 388 ? 7.104 30.602 41.284 1.00 85.19 388 GLU A N 1
ATOM 3093 C CA . GLU A 1 388 ? 7.812 31.876 41.279 1.00 85.19 388 GLU A CA 1
ATOM 3094 C C . GLU A 1 388 ? 9.324 31.672 41.456 1.00 85.19 388 GLU A C 1
ATOM 3096 O O . GLU A 1 388 ? 10.108 32.253 40.709 1.00 85.19 388 GLU A O 1
ATOM 3101 N N . ASP A 1 389 ? 9.751 30.739 42.310 1.00 82.44 389 ASP A N 1
ATOM 3102 C CA . ASP A 1 389 ? 11.148 30.294 42.403 1.00 82.44 389 ASP A CA 1
ATOM 3103 C C . ASP A 1 389 ? 11.638 29.637 41.102 1.00 82.44 389 ASP A C 1
ATOM 3105 O O . ASP A 1 389 ? 12.763 29.883 40.655 1.00 82.44 389 ASP A O 1
ATOM 3109 N N . TYR A 1 390 ? 10.794 28.845 40.433 1.00 78.31 390 TYR A N 1
ATOM 3110 C CA . TYR A 1 390 ? 11.102 28.265 39.119 1.00 78.31 390 TYR A CA 1
ATOM 3111 C C . TYR A 1 390 ? 11.207 29.330 38.017 1.00 78.31 390 TYR A C 1
ATOM 3113 O O . TYR A 1 390 ? 12.088 29.264 37.158 1.00 78.31 390 TYR A O 1
ATOM 3121 N N . LEU A 1 391 ? 10.346 30.346 38.035 1.00 78.81 391 LEU A N 1
ATOM 3122 C CA . LEU A 1 391 ? 10.403 31.460 37.089 1.00 78.81 391 LEU A CA 1
ATOM 3123 C C . LEU A 1 391 ? 11.609 32.369 37.359 1.00 78.81 391 LEU A C 1
ATOM 3125 O O . LEU A 1 391 ? 12.275 32.789 36.415 1.00 78.81 391 LEU A O 1
ATOM 3129 N N . ASN A 1 392 ? 11.959 32.603 38.623 1.00 76.44 392 ASN A N 1
ATOM 3130 C CA . ASN A 1 392 ? 13.132 33.381 39.025 1.00 76.44 392 ASN A CA 1
ATOM 3131 C C . ASN A 1 392 ? 14.452 32.650 38.714 1.00 76.44 392 ASN A C 1
ATOM 3133 O O . ASN A 1 392 ? 15.439 33.275 38.312 1.00 76.44 392 ASN A O 1
ATOM 3137 N N . THR A 1 393 ? 14.485 31.319 38.825 1.00 76.00 393 THR A N 1
ATOM 3138 C CA . THR A 1 393 ? 15.631 30.498 38.387 1.00 76.00 393 THR A CA 1
ATOM 3139 C C . THR A 1 393 ? 15.765 30.458 36.863 1.00 76.00 393 THR A C 1
ATOM 3141 O O . THR A 1 393 ? 16.877 30.562 36.343 1.00 76.00 393 THR A O 1
ATOM 3144 N N . LEU A 1 394 ? 14.654 30.427 36.120 1.00 72.19 394 LEU A N 1
ATOM 3145 C CA . LEU A 1 394 ? 14.668 30.586 34.661 1.00 72.19 394 LEU A CA 1
ATOM 3146 C C . LEU A 1 394 ? 15.145 31.986 34.237 1.00 72.19 394 LEU A C 1
ATOM 3148 O O . LEU A 1 394 ? 16.016 32.091 33.372 1.00 72.19 394 LEU A O 1
ATOM 3152 N N . ALA A 1 395 ? 14.657 33.047 34.883 1.00 67.69 395 ALA A N 1
ATOM 3153 C CA . ALA A 1 395 ? 15.030 34.432 34.586 1.00 67.69 395 ALA A CA 1
ATOM 3154 C C . ALA A 1 395 ? 16.494 34.760 34.940 1.00 67.69 395 ALA A C 1
ATOM 3156 O O . ALA A 1 395 ? 17.137 35.547 34.246 1.00 67.69 395 ALA A O 1
ATOM 3157 N N . SER A 1 396 ? 17.057 34.134 35.978 1.00 59.25 396 SER A N 1
ATOM 3158 C CA . SER A 1 396 ? 18.472 34.299 36.347 1.00 59.25 396 SER A CA 1
ATOM 3159 C C . SER A 1 396 ? 19.432 33.495 35.459 1.00 59.25 396 SER A C 1
ATOM 3161 O O . SER A 1 396 ? 20.555 33.942 35.229 1.00 59.25 396 SER A O 1
ATOM 3163 N N . SER A 1 397 ? 18.991 32.370 34.882 1.00 56.50 397 SER A N 1
ATOM 3164 C CA . SER A 1 397 ? 19.799 31.565 33.947 1.00 56.50 397 SER A CA 1
ATOM 3165 C C . SER A 1 397 ? 19.997 32.209 32.567 1.00 56.50 397 SER A C 1
ATOM 3167 O O . SER A 1 397 ? 20.946 31.881 31.858 1.00 56.50 397 SER A O 1
ATOM 3169 N N . GLN A 1 398 ? 19.137 33.159 32.183 1.00 55.34 398 GLN A N 1
ATOM 3170 C CA . GLN A 1 398 ? 19.170 33.780 30.854 1.00 55.34 398 GLN A CA 1
ATOM 3171 C C . GLN A 1 398 ? 20.208 34.912 30.712 1.00 55.34 398 GLN A C 1
ATOM 3173 O O . GLN A 1 398 ? 20.447 35.371 29.597 1.00 55.34 398 GLN A O 1
ATOM 3178 N N . ASN A 1 399 ? 20.866 35.327 31.805 1.00 52.38 399 ASN A N 1
ATOM 3179 C CA . ASN A 1 399 ? 21.803 36.461 31.821 1.00 52.38 399 ASN A CA 1
ATOM 3180 C C . ASN A 1 399 ? 23.291 36.096 31.985 1.00 52.38 399 ASN A C 1
ATOM 3182 O O . ASN A 1 399 ? 24.121 36.995 32.124 1.00 52.38 399 ASN A O 1
ATOM 3186 N N . SER A 1 400 ? 23.681 34.820 31.905 1.00 52.84 400 SER A N 1
ATOM 3187 C CA . SER A 1 400 ? 25.098 34.421 31.927 1.00 52.84 400 SER A CA 1
ATOM 3188 C C . SER A 1 400 ? 25.506 33.595 30.704 1.00 52.84 400 SER A C 1
ATOM 3190 O O . SER A 1 400 ? 25.754 32.401 30.775 1.00 52.84 400 SER A O 1
ATOM 3192 N N . GLY A 1 401 ? 25.680 34.307 29.586 1.00 50.47 401 GLY A N 1
ATOM 3193 C CA . GLY A 1 401 ? 26.746 34.031 28.620 1.00 50.47 401 GLY A CA 1
ATOM 3194 C C . GLY A 1 401 ? 26.504 32.921 27.594 1.00 50.47 401 GLY A C 1
ATOM 3195 O O . GLY A 1 401 ? 26.621 31.743 27.895 1.00 50.47 401 GLY A O 1
ATOM 3196 N N . CYS A 1 402 ? 26.292 33.324 26.336 1.00 46.41 402 CYS A N 1
ATOM 3197 C CA . CYS A 1 402 ? 27.201 33.041 25.211 1.00 46.41 402 CYS A CA 1
ATOM 3198 C C . CYS A 1 402 ? 26.515 33.381 23.878 1.00 46.41 402 CYS A C 1
ATOM 3200 O O . CYS A 1 402 ? 25.963 32.520 23.199 1.00 46.41 402 CYS A O 1
ATOM 3202 N N . PHE A 1 403 ? 26.611 34.646 23.464 1.00 43.12 403 PHE A N 1
ATOM 3203 C CA . PHE A 1 403 ? 26.521 34.990 22.047 1.00 43.12 403 PHE A CA 1
ATOM 3204 C C . PHE A 1 403 ? 27.854 34.628 21.382 1.00 43.12 403 PHE A C 1
ATOM 3206 O O . PHE A 1 403 ? 28.902 35.157 21.754 1.00 43.12 403 PHE A O 1
ATOM 3213 N N . ARG A 1 404 ? 27.814 33.742 20.387 1.00 38.56 404 ARG A N 1
ATOM 3214 C CA . ARG A 1 404 ? 28.888 33.561 19.406 1.00 38.56 404 ARG A CA 1
ATOM 3215 C C . ARG A 1 404 ? 28.263 33.828 18.034 1.00 38.56 404 ARG A C 1
ATOM 3217 O O . ARG A 1 404 ? 27.407 33.040 17.637 1.00 38.56 404 ARG A O 1
ATOM 3224 N N . PRO A 1 405 ? 28.594 34.933 17.348 1.00 52.59 405 PRO A N 1
ATOM 3225 C CA . PRO A 1 405 ? 28.053 35.178 16.022 1.00 52.59 405 PRO A CA 1
ATOM 3226 C C . PRO A 1 405 ? 28.833 34.356 14.986 1.00 52.59 405 PRO A C 1
ATOM 3228 O O . PRO A 1 405 ? 30.066 34.312 15.024 1.00 52.59 405 PRO A O 1
ATOM 3231 N N . ILE A 1 406 ? 28.089 33.701 14.095 1.00 38.72 406 ILE A N 1
ATOM 3232 C CA . ILE A 1 406 ? 28.484 33.446 12.703 1.00 38.72 406 ILE A CA 1
ATOM 3233 C C . ILE A 1 406 ? 27.765 34.500 11.872 1.00 38.72 406 ILE A C 1
ATOM 3235 O O . ILE A 1 406 ? 26.569 34.730 12.174 1.00 38.72 406 ILE A O 1
#